Protein AF-0000000085000461 (afdb_homodimer)

Sequence (430 aa):
MNKYQKKLIILGDSGVYGWGDLEGGGWSERLRQNWLNIDGAPIIYSLGVRGDGLEKVAIRYKNEWATRGELRRKVPEGILLSIGLNDTAKIGRKDGRPQLSEDAFKFGLKQLVNEIKNEVNIMVLGLTPVNEDSMPFAECLWYSNLACSKYENKIEETCLELNVPFLSIHKKMINLLSFKELLSTDGIHLNTKGHKWIYDQINEWPALKNWADLKMNKYQKKLIILGDSGVYGWGDLEGGGWSERLRQNWLNIDGAPIIYSLGVRGDGLEKVAIRYKNEWATRGELRRKVPEGILLSIGLNDTAKIGRKDGRPQLSEDAFKFGLKQLVNEIKNEVNIMVLGLTPVNEDSMPFAECLWYSNLACSKYENKIEETCLELNVPFLSIHKKMINLLSFKELLSTDGIHLNTKGHKWIYDQINEWPALKNWADLK

Nearest PDB structures (foldseek):
  1vjg-assembly1_A  TM=8.496E-01  e=5.721E-14  Nostoc sp. PCC 7120 = FACHB-418
  8ik1-assembly1_A  TM=6.782E-01  e=2.447E-09  Geobacillus sp. PA-3
  7c82-assembly1_A  TM=7.041E-01  e=2.722E-07  Altericroceibacterium indicum
  7c84-assembly1_A  TM=7.094E-01  e=5.728E-07  Altericroceibacterium indicum
  7c85-assembly1_A  TM=7.050E-01  e=1.065E-06  Altericroceibacterium indicum

Secondary structure (DSSP, 8-state):
------EEEEEESHHHHTTT-TTTS-HHHHHHHHHHTSTTPPEEEEEE-TT--HHHHHHHHHHHHHTT--STT---SEEEEE--GGGS-EESSTTS-BSS-HHHHHHHHHHHHHHHHTTSEEEEE-PPP--GGGPSBTTTEE--HHHHHHHHHHHHHHHHHHT--EE--HHHHHTSTTGGGGB-TTSSSB-HHHHHHHHHHHHT-HHHHHHTT--/------EEEEEESHHHHTTT-TTTS-HHHHHHHHHHTSTTPPEEEEEE-TT--HHHHHHHHHHHHHTT--STT---SEEEEE--GGGS-EESSTTS-BSS-HHHHHHHHHHHHHHHHTTSEEEEE-PPP--GGGPSBTTTEE--HHHHHHHHHHHHHHHHHHT--EE--HHHHHTSTTGGGGB-TTSSSB-HHHHHHHHHHHHT-HHHHHHTT--

Solvent-accessible surface area (backbone atoms only — not comparable to full-atom values): 22287 Å² total; per-residue (Å²): 124,91,72,84,58,52,27,34,37,34,40,29,10,31,67,40,46,10,54,58,19,78,80,59,42,13,26,50,42,43,48,37,45,54,29,70,71,36,88,78,37,44,44,63,49,69,53,30,34,52,72,36,26,59,68,58,46,64,70,48,44,64,65,61,45,55,68,53,29,63,46,89,95,36,55,42,56,30,36,41,40,38,64,42,63,63,28,48,24,8,49,74,37,86,86,40,60,45,74,41,49,68,66,58,43,39,52,53,48,44,51,49,54,52,57,46,49,75,74,29,51,50,37,36,42,44,34,73,56,54,40,60,87,40,56,49,38,96,77,32,32,28,60,48,53,68,47,44,51,53,48,35,48,42,49,50,50,46,24,60,75,68,73,34,58,68,47,76,34,28,76,62,43,60,69,37,92,61,40,69,74,22,35,35,87,63,18,67,43,34,17,49,62,27,25,49,51,51,30,53,55,53,74,65,30,62,70,55,28,59,73,51,71,50,132,124,92,72,85,57,53,28,35,39,35,41,28,10,32,66,40,47,11,54,58,19,78,79,59,42,14,26,50,42,44,48,38,45,53,29,70,72,36,90,78,37,43,45,65,49,68,54,29,36,52,75,37,26,60,68,57,47,64,69,48,45,61,64,60,45,56,69,53,28,64,46,88,96,36,56,41,56,30,34,41,38,36,64,42,64,63,29,48,25,10,49,74,38,85,85,39,60,46,75,41,49,67,66,57,42,39,52,52,47,43,52,49,52,52,58,45,50,76,74,30,51,51,36,38,44,43,34,72,55,55,40,57,89,40,55,49,36,95,77,31,34,28,61,49,53,67,49,43,50,53,47,35,50,40,50,50,51,44,24,59,76,68,74,33,57,68,47,76,34,27,76,62,43,61,68,37,92,61,40,68,74,22,36,32,85,63,17,67,43,36,18,49,61,28,25,50,50,51,30,54,53,54,74,65,31,61,70,54,28,58,73,52,70,49,130

Organism: Prochlorococcus marinus (strain NATL2A) (NCBI:txid59920)

Foldseek 3Di:
DQDDAAEEEEEEAVQLQAPAEPDQRFLVSVLQVVQVVPPRFHHYDRDYHHLDALVVCLVCVPVVQQPPLPDPPGGGAEYEYEHHQSQLKAWADQPHDGNADLVRLLVSLLVSCVVDVVPHAYAYEAFAFWDQVLPDQVPTIHGHLVSSVSNSVSVVVSCVVNVHHYHYHHVVLVPPPVSQVQADSNTRHGHNNVRVVVSVSQVPPVVNCVVRVHD/DQDDAAEEEEEEAVQLQAPAEPDQRFLVSVLQVVQVVPPRFHHYDRDYHHLDALVVCLVCVPVVQQPPLPDPPGTGAEYEYEHHQSQLKAWADQPHDTNADLVRLLVSLLVSCVVCVVPHAYAYEAFAFWDQVLPDQVPTIHGHLVSSVSNRVSVVVSCVVVVHHYHYHHVVLVPPPVSQVQADSNTRHGHNNVRVVVSVSQVPPCVNCVVRVHD

pLDDT: mean 96.42, std 6.24, range [37.81, 98.94]

Structure (mmCIF, N/CA/C/O backbone):
data_AF-0000000085000461-model_v1
#
loop_
_entity.id
_entity.type
_entity.pdbx_description
1 polymer Arylesterase
#
loop_
_atom_site.group_PDB
_atom_site.id
_atom_site.type_symbol
_atom_site.label_atom_id
_atom_site.label_alt_id
_atom_site.label_comp_id
_atom_site.label_asym_id
_atom_site.label_entity_id
_atom_site.label_seq_id
_atom_site.pdbx_PDB_ins_code
_atom_site.Cartn_x
_atom_site.Cartn_y
_atom_site.Cartn_z
_atom_site.occupancy
_atom_site.B_iso_or_equiv
_atom_site.auth_seq_id
_atom_site.auth_comp_id
_atom_site.auth_asym_id
_atom_site.auth_atom_id
_atom_site.pdbx_PDB_model_num
ATOM 1 N N . MET A 1 1 ? 24.844 -8.023 -12.414 1 37.81 1 MET A N 1
ATOM 2 C CA . MET A 1 1 ? 24.719 -8.102 -10.961 1 37.81 1 MET A CA 1
ATOM 3 C C . MET A 1 1 ? 23.469 -7.391 -10.484 1 37.81 1 MET A C 1
ATOM 5 O O . MET A 1 1 ? 23.312 -6.184 -10.672 1 37.81 1 MET A O 1
ATOM 9 N N . ASN A 1 2 ? 22.328 -7.98 -10.562 1 51.91 2 ASN A N 1
ATOM 10 C CA . ASN A 1 2 ? 21.047 -7.324 -10.312 1 51.91 2 ASN A CA 1
ATOM 11 C C . ASN A 1 2 ? 21.078 -6.516 -9.016 1 51.91 2 ASN A C 1
ATOM 13 O O . ASN A 1 2 ? 21.172 -7.086 -7.93 1 51.91 2 ASN A O 1
ATOM 17 N N . LYS A 1 3 ? 21.703 -5.176 -9.062 1 65.06 3 LYS A N 1
ATOM 18 C CA . LYS A 1 3 ? 22 -4.223 -7.992 1 65.06 3 LYS A CA 1
ATOM 19 C C . LYS A 1 3 ? 20.797 -4.078 -7.047 1 65.06 3 LYS A C 1
ATOM 21 O O . LYS A 1 3 ? 19.656 -4.012 -7.492 1 65.06 3 LYS A O 1
ATOM 26 N N . TYR A 1 4 ? 21 -4.445 -5.789 1 85.12 4 TYR A N 1
ATOM 27 C CA . TYR A 1 4 ? 20.047 -4.25 -4.707 1 85.12 4 TYR A CA 1
ATOM 28 C C . TYR A 1 4 ? 19.438 -2.85 -4.754 1 85.12 4 TYR A C 1
AT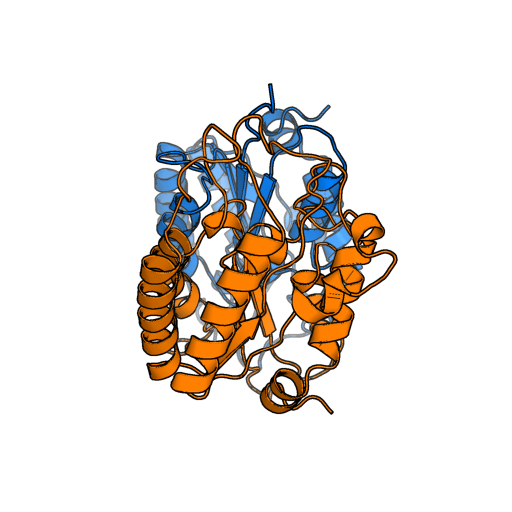OM 30 O O . TYR A 1 4 ? 20.172 -1.862 -4.883 1 85.12 4 TYR A O 1
ATOM 38 N N . GLN A 1 5 ? 18.219 -2.729 -4.918 1 92.25 5 GLN A N 1
ATOM 39 C CA . GLN A 1 5 ? 17.5 -1.456 -4.895 1 92.25 5 GLN A CA 1
ATOM 40 C C . GLN A 1 5 ? 17.047 -1.107 -3.48 1 92.25 5 GLN A C 1
ATOM 42 O O . GLN A 1 5 ? 16.438 -1.936 -2.795 1 92.25 5 GLN A O 1
ATOM 47 N N . LYS A 1 6 ? 17.344 0.142 -3.053 1 96.38 6 LYS A N 1
ATOM 48 C CA . LYS A 1 6 ? 16.844 0.629 -1.775 1 96.38 6 LYS A CA 1
ATOM 49 C C . LYS A 1 6 ? 15.312 0.629 -1.76 1 96.38 6 LYS A C 1
ATOM 51 O O . LYS A 1 6 ? 14.672 0.65 -2.814 1 96.38 6 LYS A O 1
ATOM 56 N N . LYS A 1 7 ? 14.82 0.517 -0.56 1 98.38 7 LYS A N 1
ATOM 57 C CA . LYS A 1 7 ? 13.383 0.634 -0.373 1 98.38 7 LYS A CA 1
ATOM 58 C C . LYS A 1 7 ? 13.031 1.883 0.431 1 98.38 7 LYS A C 1
ATOM 60 O O . LYS A 1 7 ? 13.719 2.225 1.392 1 98.38 7 LYS A O 1
ATOM 65 N N . LEU A 1 8 ? 12.031 2.613 -0.042 1 98.81 8 LEU A N 1
ATOM 66 C CA . LEU A 1 8 ? 11.438 3.736 0.677 1 98.81 8 LEU A CA 1
ATOM 67 C C . LEU A 1 8 ? 10.031 3.396 1.158 1 98.81 8 LEU A C 1
ATOM 69 O O . LEU A 1 8 ? 9.164 3.057 0.354 1 98.81 8 LEU A O 1
ATOM 73 N N . ILE A 1 9 ? 9.844 3.439 2.473 1 98.88 9 ILE A N 1
ATOM 74 C CA . ILE A 1 9 ? 8.516 3.273 3.047 1 98.88 9 ILE A CA 1
ATOM 75 C C . ILE A 1 9 ? 7.863 4.641 3.242 1 98.88 9 ILE A C 1
ATOM 77 O O . ILE A 1 9 ? 8.453 5.531 3.861 1 98.88 9 ILE A O 1
ATOM 81 N N . ILE A 1 10 ? 6.715 4.848 2.637 1 98.94 10 ILE A N 1
ATOM 82 C CA . ILE A 1 10 ? 5.953 6.074 2.861 1 98.94 10 ILE A CA 1
ATOM 83 C C . ILE A 1 10 ? 4.793 5.793 3.812 1 98.94 10 ILE A C 1
ATOM 85 O O . ILE A 1 10 ? 3.91 4.988 3.504 1 98.94 10 ILE A O 1
ATOM 89 N N . LEU A 1 11 ? 4.836 6.434 4.988 1 98.81 11 LEU A N 1
ATOM 90 C CA . LEU A 1 11 ? 3.852 6.223 6.043 1 98.81 11 LEU A CA 1
ATOM 91 C C . LEU A 1 11 ? 2.955 7.449 6.203 1 98.81 11 LEU A C 1
ATOM 93 O O . LEU A 1 11 ? 3.434 8.586 6.145 1 98.81 11 LEU A O 1
ATOM 97 N N . GLY A 1 12 ? 1.66 7.172 6.391 1 98.69 12 GLY A N 1
ATOM 98 C CA . GLY A 1 12 ? 0.793 8.312 6.648 1 98.69 12 GLY A CA 1
ATOM 99 C C . GLY A 1 12 ? -0.681 7.949 6.648 1 98.69 12 GLY A C 1
ATOM 100 O O . GLY A 1 12 ? -1.06 6.863 7.09 1 98.69 12 GLY A O 1
ATOM 101 N N . ASP A 1 13 ? -1.444 8.875 6.281 1 98.5 13 ASP A N 1
ATOM 102 C CA . ASP A 1 13 ? -2.898 8.82 6.398 1 98.5 13 ASP A CA 1
ATOM 103 C C . ASP A 1 13 ? -3.561 8.773 5.023 1 98.5 13 ASP A C 1
ATOM 105 O O . ASP A 1 13 ? -3.066 8.102 4.113 1 98.5 13 ASP A O 1
ATOM 109 N N . SER A 1 14 ? -4.75 9.367 4.852 1 98.69 14 SER A N 1
ATOM 110 C CA . SER A 1 14 ? -5.492 9.375 3.592 1 98.69 14 SER A CA 1
ATOM 111 C C . SER A 1 14 ? -4.727 10.117 2.504 1 98.69 14 SER A C 1
ATOM 113 O O . SER A 1 14 ? -4.906 9.844 1.315 1 98.69 14 SER A O 1
ATOM 115 N N . GLY A 1 15 ? -3.906 11.062 2.885 1 98.69 15 GLY A N 1
ATOM 116 C CA . GLY A 1 15 ? -3.061 11.727 1.909 1 98.69 15 GLY A CA 1
ATOM 117 C C . GLY A 1 15 ? -2.062 10.797 1.246 1 98.69 15 GLY A C 1
ATOM 118 O O . GLY A 1 15 ? -1.89 10.836 0.026 1 98.69 15 GLY A O 1
ATOM 119 N N . VAL A 1 16 ? -1.402 9.992 2.066 1 98.88 16 VAL A N 1
ATOM 120 C CA . VAL A 1 16 ? -0.458 9.008 1.55 1 98.88 16 VAL A CA 1
ATOM 121 C C . VAL A 1 16 ? -1.21 7.926 0.777 1 98.88 16 VAL A C 1
ATOM 123 O O . VAL A 1 16 ? -0.737 7.453 -0.259 1 98.88 16 VAL A O 1
ATOM 126 N N . TYR A 1 17 ? -2.414 7.578 1.253 1 98.69 17 TYR A N 1
ATOM 127 C CA . TYR A 1 17 ? -3.273 6.625 0.56 1 98.69 17 TYR A CA 1
ATOM 128 C C . TYR A 1 17 ? -3.613 7.117 -0.842 1 98.69 17 TYR A C 1
ATOM 130 O O . TYR A 1 17 ? -3.768 6.316 -1.767 1 98.69 17 TYR A O 1
ATOM 138 N N . GLY A 1 18 ? -3.744 8.328 -1.035 1 98.62 18 GLY A N 1
ATOM 139 C CA . GLY A 1 18 ? -4.082 8.914 -2.322 1 98.62 18 GLY A CA 1
ATOM 140 C C . GLY A 1 18 ? -5.562 9.211 -2.473 1 98.62 18 GLY A C 1
ATOM 141 O O . GLY A 1 18 ? -6.066 9.328 -3.592 1 98.62 18 GLY A O 1
ATOM 142 N N . TRP A 1 19 ? -6.262 9.312 -1.339 1 97.94 19 TRP A N 1
ATOM 143 C CA . TRP A 1 19 ? -7.695 9.594 -1.379 1 97.94 19 TRP A CA 1
ATOM 144 C C . TRP A 1 19 ? -7.969 10.922 -2.078 1 97.94 19 TRP A C 1
ATOM 146 O O . TRP A 1 19 ? -7.312 11.93 -1.795 1 97.94 19 TRP A O 1
ATOM 156 N N . GLY A 1 20 ? -8.883 10.93 -3.002 1 97.62 20 GLY A N 1
ATOM 157 C CA . GLY A 1 20 ? -9.25 12.141 -3.713 1 97.62 20 GLY A CA 1
ATOM 158 C C . GLY A 1 20 ? -8.625 12.242 -5.094 1 97.62 20 GLY A C 1
ATOM 159 O O . GLY A 1 20 ? -9.062 13.047 -5.918 1 97.62 20 GLY A O 1
ATOM 160 N N . ASP A 1 21 ? -7.559 11.523 -5.332 1 98.25 21 ASP A N 1
ATOM 161 C CA . ASP A 1 21 ? -6.957 11.516 -6.664 1 98.25 21 ASP A CA 1
ATOM 162 C C . ASP A 1 21 ? -7.582 10.43 -7.539 1 98.25 21 ASP A C 1
ATOM 164 O O . ASP A 1 21 ? -7.164 9.266 -7.492 1 98.25 21 ASP A O 1
ATOM 168 N N . LEU A 1 22 ? -8.367 10.797 -8.453 1 96.56 22 LEU A N 1
ATOM 169 C CA . LEU A 1 22 ? -9.156 9.859 -9.242 1 96.56 22 LEU A CA 1
ATOM 170 C C . LEU A 1 22 ? -8.406 9.453 -10.508 1 96.56 22 LEU A C 1
ATOM 172 O O . LEU A 1 22 ? -8.906 8.656 -11.305 1 96.56 22 LEU A O 1
ATOM 176 N N . GLU A 1 23 ? -7.184 9.938 -10.672 1 96.38 23 GLU A N 1
ATOM 177 C CA . GLU A 1 23 ? -6.453 9.695 -11.914 1 96.38 23 GLU A CA 1
ATOM 178 C C . GLU A 1 23 ? -5.117 9.008 -11.648 1 96.38 23 GLU A C 1
ATOM 180 O O . GLU A 1 23 ? -4.812 7.98 -12.258 1 96.38 23 GLU A O 1
ATOM 185 N N . GLY A 1 24 ? -4.391 9.508 -10.703 1 96.69 24 GLY A N 1
ATOM 186 C CA . GLY A 1 24 ? -3.021 9.047 -10.539 1 96.69 24 GLY A CA 1
ATOM 187 C C . GLY A 1 24 ? -2.816 8.219 -9.289 1 96.69 24 GLY A C 1
ATOM 188 O O . GLY A 1 24 ? -1.71 7.742 -9.031 1 96.69 24 GLY A O 1
ATOM 189 N N . GLY A 1 25 ? -3.82 8.102 -8.438 1 96.88 25 GLY A N 1
ATOM 190 C CA . GLY A 1 25 ? -3.762 7.238 -7.27 1 96.88 25 GLY A CA 1
ATOM 191 C C . GLY A 1 25 ? -3.123 7.902 -6.066 1 96.88 25 GLY A C 1
ATOM 192 O O . GLY A 1 25 ? -2.854 7.25 -5.055 1 96.88 25 GLY A O 1
ATOM 193 N N . GLY A 1 26 ? -2.801 9.219 -6.164 1 98.5 26 GLY A N 1
ATOM 194 C CA . GLY A 1 26 ? -2.164 9.938 -5.078 1 98.5 26 GLY A CA 1
ATOM 195 C C . GLY A 1 26 ? -0.723 10.312 -5.371 1 98.5 26 GLY A C 1
ATOM 196 O O . GLY A 1 26 ? -0.102 9.742 -6.273 1 98.5 26 GLY A O 1
ATOM 197 N N . TRP A 1 27 ? -0.202 11.227 -4.59 1 98.88 27 TRP A N 1
ATOM 198 C CA . TRP A 1 27 ? 1.154 11.711 -4.824 1 98.88 27 TRP A CA 1
ATOM 199 C C . TRP A 1 27 ? 2.176 10.602 -4.602 1 98.88 27 TRP A C 1
ATOM 201 O O . TRP A 1 27 ? 3.18 10.523 -5.312 1 98.88 27 TRP A O 1
ATOM 211 N N . SER A 1 28 ? 1.926 9.734 -3.596 1 98.62 28 SER A N 1
ATOM 212 C CA . SER A 1 28 ? 2.844 8.641 -3.314 1 98.62 28 SER A CA 1
ATOM 213 C C . SER A 1 28 ? 2.865 7.629 -4.457 1 98.62 28 SER A C 1
ATOM 215 O O . SER A 1 28 ? 3.928 7.121 -4.824 1 98.62 28 SER A O 1
ATOM 217 N N . GLU A 1 29 ? 1.688 7.328 -5.004 1 98.31 29 GLU A N 1
ATOM 218 C CA . GLU A 1 29 ? 1.601 6.406 -6.133 1 98.31 29 GLU A CA 1
ATOM 219 C C . GLU A 1 29 ? 2.225 7.008 -7.387 1 98.31 29 GLU A C 1
ATOM 221 O O . GLU A 1 29 ? 2.891 6.305 -8.156 1 98.31 29 GLU A O 1
ATOM 226 N N . ARG A 1 30 ? 1.97 8.273 -7.605 1 98.44 30 ARG A N 1
ATOM 227 C CA . ARG A 1 30 ? 2.607 8.961 -8.727 1 98.44 30 ARG A CA 1
ATOM 228 C C . ARG A 1 30 ? 4.125 8.867 -8.633 1 98.44 30 ARG A C 1
ATOM 230 O O . ARG A 1 30 ? 4.801 8.609 -9.633 1 98.44 30 ARG A O 1
ATOM 237 N N . LEU A 1 31 ? 4.645 9.047 -7.449 1 98.69 31 LEU A N 1
ATOM 238 C CA . LEU A 1 31 ? 6.082 8.922 -7.227 1 98.69 31 LEU A CA 1
ATOM 239 C C . LEU A 1 31 ? 6.559 7.5 -7.492 1 98.69 31 LEU A C 1
ATOM 241 O O . LEU A 1 31 ? 7.574 7.297 -8.164 1 98.69 31 LEU A O 1
ATOM 245 N N . ARG A 1 32 ? 5.828 6.539 -6.957 1 98.56 32 ARG A N 1
ATOM 246 C CA . ARG A 1 32 ? 6.164 5.133 -7.148 1 98.56 32 ARG A CA 1
ATOM 247 C C . ARG A 1 32 ? 6.23 4.781 -8.633 1 98.56 32 ARG A C 1
ATOM 249 O O . ARG A 1 32 ? 7.195 4.168 -9.086 1 98.56 32 ARG A O 1
ATOM 256 N N . GLN A 1 33 ? 5.219 5.203 -9.367 1 97.38 33 GLN A N 1
ATOM 257 C CA . GLN A 1 33 ? 5.152 4.902 -10.789 1 97.38 33 GLN A CA 1
ATOM 258 C C . GLN A 1 33 ? 6.309 5.555 -11.547 1 97.38 33 GLN A C 1
ATOM 260 O O . GLN A 1 33 ? 6.902 4.945 -12.438 1 97.38 33 GLN A O 1
ATOM 265 N N . ASN A 1 34 ? 6.559 6.797 -11.195 1 97.62 34 ASN A N 1
ATOM 266 C CA . ASN A 1 34 ? 7.691 7.48 -11.812 1 97.62 34 ASN A CA 1
ATOM 267 C C . ASN A 1 34 ? 9 6.727 -11.562 1 97.62 34 ASN A C 1
ATOM 269 O O . ASN A 1 34 ? 9.781 6.516 -12.492 1 97.62 34 ASN A O 1
ATOM 273 N N . TRP A 1 35 ? 9.242 6.324 -10.32 1 97.62 35 TRP A N 1
ATOM 274 C CA . TRP A 1 35 ? 10.492 5.652 -9.961 1 97.62 35 TRP A CA 1
ATOM 275 C C . TRP A 1 35 ? 10.578 4.277 -10.617 1 97.62 35 TRP A C 1
ATOM 277 O O . TRP A 1 35 ? 11.664 3.791 -10.914 1 97.62 35 TRP A O 1
ATOM 287 N N . LEU A 1 36 ? 9.414 3.676 -10.875 1 95.75 36 LEU A N 1
ATOM 288 C CA . LEU A 1 36 ? 9.398 2.393 -11.57 1 95.75 36 LEU A CA 1
ATOM 289 C C . LEU A 1 36 ? 9.961 2.529 -12.984 1 95.75 36 LEU A C 1
ATOM 291 O O . LEU A 1 36 ? 10.461 1.56 -13.547 1 95.75 36 LEU A O 1
ATOM 295 N N . ASN A 1 37 ? 9.852 3.701 -13.531 1 95.5 37 ASN A N 1
ATOM 296 C CA . ASN A 1 37 ? 10.289 3.953 -14.898 1 95.5 37 ASN A CA 1
ATOM 297 C C . ASN A 1 37 ? 11.742 4.418 -14.953 1 95.5 37 ASN A C 1
ATOM 299 O O . ASN A 1 37 ? 12.258 4.727 -16.031 1 95.5 37 ASN A O 1
ATOM 303 N N . ILE A 1 38 ? 12.383 4.523 -13.828 1 94.81 38 ILE A N 1
ATOM 304 C CA . ILE A 1 38 ? 13.773 4.945 -13.742 1 94.81 38 ILE A CA 1
ATOM 305 C C . ILE A 1 38 ? 14.641 3.777 -13.281 1 94.81 38 ILE A C 1
ATOM 307 O O . ILE A 1 38 ? 14.477 3.275 -12.164 1 94.81 38 ILE A O 1
ATOM 311 N N . ASP A 1 39 ? 15.539 3.328 -14.125 1 91.38 39 ASP A N 1
ATOM 312 C CA . ASP A 1 39 ? 16.406 2.197 -13.805 1 91.38 39 ASP A CA 1
ATOM 313 C C . ASP A 1 39 ? 17.203 2.459 -12.531 1 91.38 39 ASP A C 1
ATOM 315 O O . ASP A 1 39 ? 17.859 3.498 -12.398 1 91.38 39 ASP A O 1
ATOM 319 N N . GLY A 1 40 ? 17.047 1.578 -11.602 1 92.19 40 GLY A N 1
ATOM 320 C CA . GLY A 1 40 ? 17.875 1.651 -10.398 1 92.19 40 GLY A CA 1
ATOM 321 C C . GLY A 1 40 ? 17.25 2.502 -9.305 1 92.19 40 GLY A C 1
ATOM 322 O O . GLY A 1 40 ? 17.766 2.561 -8.188 1 92.19 40 GLY A O 1
ATOM 323 N N . ALA A 1 41 ? 16.188 3.215 -9.594 1 96.56 41 ALA A N 1
ATOM 324 C CA . ALA A 1 41 ? 15.523 4.012 -8.562 1 96.56 41 ALA A CA 1
ATOM 325 C C . ALA A 1 41 ? 15.016 3.125 -7.426 1 96.56 41 ALA A C 1
ATOM 327 O O . ALA A 1 41 ? 14.719 1.947 -7.633 1 96.56 41 ALA A O 1
ATOM 328 N N . PRO A 1 42 ? 14.945 3.66 -6.207 1 97.88 42 PRO A N 1
ATOM 329 C CA . PRO A 1 42 ? 14.438 2.877 -5.078 1 97.88 42 PRO A CA 1
ATOM 330 C C . PRO A 1 42 ? 13.008 2.396 -5.289 1 97.88 42 PRO A C 1
ATOM 332 O O . PRO A 1 42 ? 12.266 2.982 -6.086 1 97.88 42 PRO A O 1
ATOM 335 N N . ILE A 1 43 ? 12.711 1.351 -4.551 1 98.06 43 ILE A N 1
ATOM 336 C CA . ILE A 1 43 ? 11.367 0.791 -4.535 1 98.06 43 ILE A CA 1
ATOM 337 C C . ILE A 1 43 ? 10.531 1.475 -3.453 1 98.06 43 ILE A C 1
ATOM 339 O O . ILE A 1 43 ? 11.016 1.69 -2.338 1 98.06 43 ILE A O 1
ATOM 343 N N . ILE A 1 44 ? 9.266 1.822 -3.814 1 98.75 44 ILE A N 1
ATOM 344 C CA . ILE A 1 44 ? 8.438 2.52 -2.84 1 98.75 44 ILE A CA 1
ATOM 345 C C . ILE A 1 44 ? 7.312 1.601 -2.369 1 98.75 44 ILE A C 1
ATOM 347 O O . ILE A 1 44 ? 6.637 0.969 -3.184 1 98.75 44 ILE A O 1
ATOM 351 N N . TYR A 1 45 ? 7.16 1.434 -1.11 1 98.81 45 TYR A N 1
ATOM 352 C CA . TYR A 1 45 ? 5.953 0.893 -0.492 1 98.81 45 TYR A CA 1
ATOM 353 C C . TYR A 1 45 ? 5.152 1.991 0.197 1 98.81 45 TYR A C 1
ATOM 355 O O . TYR A 1 45 ? 5.605 2.566 1.189 1 98.81 45 TYR A O 1
ATOM 363 N N . SER A 1 46 ? 4.008 2.344 -0.354 1 98.62 46 SER A N 1
ATOM 364 C CA . SER A 1 46 ? 3.121 3.367 0.189 1 98.62 46 SER A CA 1
ATOM 365 C C . SER A 1 46 ? 2.109 2.768 1.159 1 98.62 46 SER A C 1
ATOM 367 O O . SER A 1 46 ? 1.299 1.922 0.775 1 98.62 46 SER A O 1
ATOM 369 N N . LEU A 1 47 ? 2.16 3.227 2.408 1 98.69 47 LEU A N 1
ATOM 370 C CA . LEU A 1 47 ? 1.396 2.586 3.475 1 98.69 47 LEU A CA 1
ATOM 371 C C . LEU A 1 47 ? 0.51 3.598 4.191 1 98.69 47 LEU A C 1
ATOM 373 O O . LEU A 1 47 ? 0.53 3.686 5.422 1 98.69 47 LEU A O 1
ATOM 377 N N . GLY A 1 48 ? -0.268 4.277 3.369 1 98.75 48 GLY A N 1
ATOM 378 C CA . GLY A 1 48 ? -1.267 5.172 3.928 1 98.75 48 GLY A CA 1
ATOM 379 C C . GLY A 1 48 ? -2.506 4.453 4.422 1 98.75 48 GLY A C 1
ATOM 380 O O . GLY A 1 48 ? -2.963 3.492 3.797 1 98.75 48 GLY A O 1
ATOM 381 N N . VAL A 1 49 ? -3.018 4.863 5.609 1 98.62 49 VAL A N 1
ATOM 382 C CA . VAL A 1 49 ? -4.297 4.379 6.117 1 98.62 49 VAL A CA 1
ATOM 383 C C . VAL A 1 49 ? -5.223 5.559 6.395 1 98.62 49 VAL A C 1
ATOM 385 O O . VAL A 1 49 ? -4.883 6.449 7.18 1 98.62 49 VAL A O 1
ATOM 388 N N . ARG A 1 50 ? -6.387 5.543 5.742 1 97.88 50 ARG A N 1
ATOM 389 C CA . ARG A 1 50 ? -7.312 6.664 5.887 1 97.88 50 ARG A CA 1
ATOM 390 C C . ARG A 1 50 ? -7.668 6.898 7.348 1 97.88 50 ARG A C 1
ATOM 392 O O . ARG A 1 50 ? -7.93 5.949 8.094 1 97.88 50 ARG A O 1
ATOM 399 N N . GLY A 1 51 ? -7.555 8.156 7.77 1 96.94 51 GLY A N 1
ATOM 400 C CA . GLY A 1 51 ? -8.008 8.547 9.094 1 96.94 51 GLY A CA 1
ATOM 401 C C . GLY A 1 51 ? -6.922 8.445 10.148 1 96.94 51 GLY A C 1
ATOM 402 O O . GLY A 1 51 ? -7.086 8.938 11.266 1 96.94 51 GLY A O 1
ATOM 403 N N . ASP A 1 52 ? -5.789 7.824 9.805 1 97.88 52 ASP A N 1
ATOM 404 C CA . ASP A 1 52 ? -4.75 7.621 10.812 1 97.88 52 ASP A CA 1
ATOM 405 C C . ASP A 1 52 ? -4.137 8.953 11.242 1 97.88 52 ASP A C 1
ATOM 407 O O . ASP A 1 52 ? -3.951 9.852 10.422 1 97.88 52 ASP A O 1
ATOM 411 N N . GLY A 1 53 ? -3.852 9.078 12.5 1 97.44 53 GLY A N 1
ATOM 412 C CA . GLY A 1 53 ? -2.998 10.117 13.062 1 97.44 53 GLY A CA 1
ATOM 413 C C . GLY A 1 53 ? -1.703 9.578 13.641 1 97.44 53 GLY A C 1
ATOM 414 O O . GLY A 1 53 ? -1.277 8.469 13.297 1 97.44 53 GLY A O 1
ATOM 415 N N . LEU A 1 54 ? -1.102 10.391 14.438 1 98.5 54 LEU A N 1
ATOM 416 C CA . LEU A 1 54 ? 0.205 10.102 15.023 1 98.5 54 LEU A CA 1
ATOM 417 C C . LEU A 1 54 ? 0.181 8.789 15.789 1 98.5 54 LEU A C 1
ATOM 419 O O . LEU A 1 54 ? 1.05 7.934 15.602 1 98.5 54 LEU A O 1
ATOM 423 N N . GLU A 1 55 ? -0.788 8.57 16.609 1 97.31 55 GLU A N 1
ATOM 424 C CA . GLU A 1 55 ? -0.854 7.406 17.484 1 97.31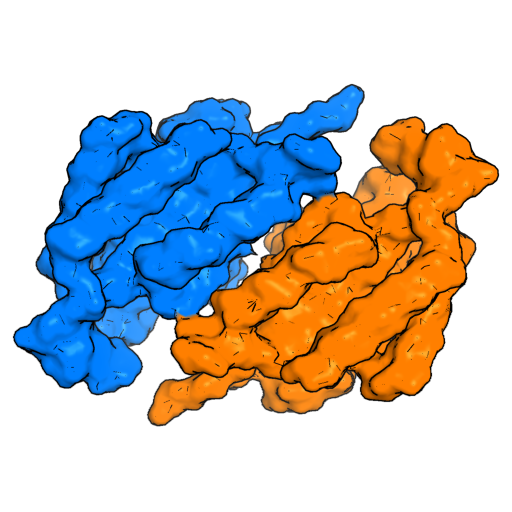 55 GLU A CA 1
ATOM 425 C C . GLU A 1 55 ? -0.927 6.109 16.672 1 97.31 55 GLU A C 1
ATOM 427 O O . GLU A 1 55 ? -0.187 5.164 16.953 1 97.31 55 GLU A O 1
ATOM 432 N N . LYS A 1 56 ? -1.806 6.07 15.758 1 97.5 56 LYS A N 1
ATOM 433 C CA . LYS A 1 56 ? -1.996 4.855 14.961 1 97.5 56 LYS A CA 1
ATOM 434 C C . LYS A 1 56 ? -0.753 4.535 14.141 1 97.5 56 LYS A C 1
ATOM 436 O O . LYS A 1 56 ? -0.363 3.373 14.023 1 97.5 56 LYS A O 1
ATOM 441 N N . VAL A 1 57 ? -0.125 5.57 13.562 1 98.44 57 VAL A N 1
ATOM 442 C CA . VAL A 1 57 ? 1.09 5.348 12.789 1 98.44 57 VAL A CA 1
ATOM 443 C C . VAL A 1 57 ? 2.205 4.848 13.703 1 98.44 57 VAL A C 1
ATOM 445 O O . VAL A 1 57 ? 2.961 3.945 13.336 1 98.44 57 VAL A O 1
ATOM 448 N N . ALA A 1 58 ? 2.281 5.402 14.891 1 98.38 58 ALA A N 1
ATOM 449 C CA . ALA A 1 58 ? 3.303 4.988 15.844 1 98.38 58 ALA A CA 1
ATOM 450 C C . ALA A 1 58 ? 3.148 3.512 16.203 1 98.38 58 ALA A C 1
ATOM 452 O O . 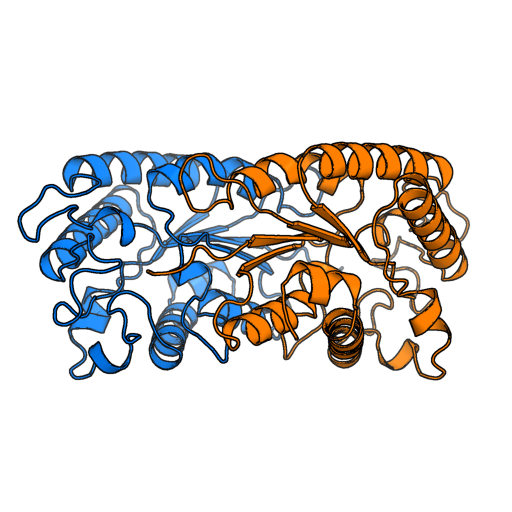ALA A 1 58 ? 4.141 2.812 16.422 1 98.38 58 ALA A O 1
ATOM 453 N N . ILE A 1 59 ? 1.963 3.033 16.203 1 97.12 59 ILE A N 1
ATOM 454 C CA . ILE A 1 59 ? 1.668 1.66 16.594 1 97.12 59 ILE A CA 1
ATOM 455 C C . ILE A 1 59 ? 2.057 0.706 15.469 1 97.12 59 ILE A C 1
ATOM 457 O O . ILE A 1 59 ? 2.639 -0.353 15.719 1 97.12 59 ILE A O 1
ATOM 461 N N . ARG A 1 60 ? 1.831 1.118 14.242 1 97.56 60 ARG A N 1
ATOM 462 C CA . ARG A 1 60 ? 1.91 0.125 13.172 1 97.56 60 ARG A CA 1
ATOM 463 C C . ARG A 1 60 ? 3.236 0.228 12.422 1 97.56 60 ARG A C 1
ATOM 465 O O . ARG A 1 60 ? 3.633 -0.703 11.719 1 97.56 60 ARG A O 1
ATOM 472 N N . TYR A 1 61 ? 4.012 1.295 12.531 1 98 61 TYR A N 1
ATOM 473 C CA . TYR A 1 61 ? 5.078 1.578 11.578 1 98 61 TYR A CA 1
ATOM 474 C C . TYR A 1 61 ? 6.168 0.515 11.648 1 98 61 TYR A C 1
ATOM 476 O O . TYR A 1 61 ? 6.676 0.068 10.617 1 98 61 TYR A O 1
ATOM 484 N N . LYS A 1 62 ? 6.559 0.062 12.867 1 97.31 62 LYS A N 1
ATOM 485 C CA . LYS A 1 62 ? 7.746 -0.774 13.016 1 97.31 62 LYS A CA 1
ATOM 486 C C . LYS A 1 62 ? 7.555 -2.125 12.336 1 97.31 62 LYS A C 1
ATOM 488 O O . LYS A 1 62 ? 8.414 -2.564 11.562 1 97.31 62 LYS A O 1
ATOM 493 N N . ASN A 1 63 ? 6.449 -2.721 12.562 1 96.44 63 ASN A N 1
ATOM 494 C CA . ASN A 1 63 ? 6.172 -4.016 11.945 1 96.44 63 ASN A CA 1
ATOM 495 C C . ASN A 1 63 ? 6.055 -3.896 10.43 1 96.44 63 ASN A C 1
ATOM 497 O O . ASN A 1 63 ? 6.57 -4.742 9.695 1 96.44 63 ASN A O 1
ATOM 501 N N . GLU A 1 64 ? 5.387 -2.877 9.992 1 97.56 64 GLU A N 1
ATOM 502 C CA . GLU A 1 64 ? 5.199 -2.697 8.555 1 97.56 64 GLU A CA 1
ATOM 503 C C . GLU A 1 64 ? 6.523 -2.402 7.855 1 97.56 64 GLU A C 1
ATOM 505 O O . GLU A 1 64 ? 6.797 -2.938 6.781 1 97.56 64 GLU A O 1
ATOM 510 N N . TRP A 1 65 ? 7.289 -1.615 8.547 1 97.88 65 TRP A N 1
ATOM 511 C CA . TRP A 1 65 ? 8.609 -1.285 8.023 1 97.88 65 TRP A CA 1
ATOM 512 C C . TRP A 1 65 ? 9.508 -2.52 7.977 1 97.88 65 TRP A C 1
ATOM 514 O O . TRP A 1 65 ? 10.102 -2.822 6.945 1 97.88 65 TRP A O 1
ATOM 524 N N . ALA A 1 66 ? 9.539 -3.314 8.984 1 96.62 66 ALA A N 1
ATOM 525 C CA . ALA A 1 66 ? 10.484 -4.414 9.148 1 96.62 66 ALA A CA 1
ATOM 526 C C . ALA A 1 66 ? 10.203 -5.539 8.164 1 96.62 66 ALA A C 1
ATOM 528 O O . ALA A 1 66 ? 11.086 -6.34 7.848 1 96.62 66 ALA A O 1
ATOM 529 N N . THR A 1 67 ? 9 -5.578 7.586 1 96.56 67 THR A N 1
ATOM 530 C CA . THR A 1 67 ? 8.617 -6.699 6.73 1 96.56 67 THR A CA 1
ATOM 531 C C . THR A 1 67 ? 8.766 -6.328 5.258 1 96.56 67 THR A C 1
ATOM 533 O O . THR A 1 67 ? 8.336 -7.078 4.379 1 96.56 67 THR A O 1
ATOM 536 N N . ARG A 1 68 ? 9.367 -5.203 4.941 1 97.94 68 ARG A N 1
ATOM 537 C CA . ARG A 1 68 ? 9.414 -4.75 3.553 1 97.94 68 ARG A CA 1
ATOM 538 C C . ARG A 1 68 ? 10.859 -4.641 3.066 1 97.94 68 ARG A C 1
ATOM 540 O O . ARG A 1 68 ? 11.141 -3.896 2.127 1 97.94 68 ARG A O 1
ATOM 547 N N . GLY A 1 69 ? 11.711 -5.43 3.76 1 96.69 69 GLY A N 1
ATOM 548 C CA . GLY A 1 69 ? 13.102 -5.492 3.324 1 96.69 69 GLY A CA 1
ATOM 549 C C . GLY A 1 69 ? 13.305 -6.387 2.117 1 96.69 69 GLY A C 1
ATOM 550 O O . GLY A 1 69 ? 14.336 -6.316 1.453 1 96.69 69 GLY A O 1
ATOM 551 N N . GLU A 1 70 ? 12.391 -7.207 1.818 1 95.06 70 GLU A N 1
ATOM 552 C CA . GLU A 1 70 ? 12.336 -8.117 0.678 1 95.06 70 GLU A CA 1
ATOM 553 C C . GLU A 1 70 ? 13.289 -9.289 0.862 1 95.06 70 GLU A C 1
ATOM 555 O O . GLU A 1 70 ? 12.922 -10.445 0.627 1 95.06 70 GLU A O 1
ATOM 560 N N . LEU A 1 71 ? 14.492 -9.031 1.274 1 90.5 71 LEU A N 1
ATOM 561 C CA . LEU A 1 71 ? 15.5 -10.07 1.478 1 90.5 71 LEU A CA 1
ATOM 562 C C . LEU A 1 71 ? 15.641 -10.406 2.957 1 90.5 71 LEU A C 1
ATOM 564 O O . LEU A 1 71 ? 15.383 -9.562 3.82 1 90.5 71 LEU A O 1
ATOM 568 N N . ARG A 1 72 ? 16.125 -11.555 3.129 1 85.25 72 ARG A N 1
ATOM 569 C CA . ARG A 1 72 ? 16.297 -12.023 4.496 1 85.25 72 ARG A CA 1
ATOM 570 C C . ARG A 1 72 ? 17.172 -11.062 5.305 1 85.25 72 ARG A C 1
ATOM 572 O O . ARG A 1 72 ? 18.219 -10.617 4.836 1 85.25 72 ARG A O 1
ATOM 579 N N . ARG A 1 73 ? 16.719 -10.664 6.457 1 87.38 73 ARG A N 1
ATOM 580 C CA . ARG A 1 73 ? 17.375 -9.867 7.484 1 87.38 73 ARG A CA 1
ATOM 581 C C . ARG A 1 73 ? 17.562 -8.43 7.016 1 87.38 73 ARG A C 1
ATOM 583 O O . ARG A 1 73 ? 18.266 -7.652 7.664 1 87.38 73 ARG A O 1
ATOM 590 N N . LYS A 1 74 ? 17.109 -8.109 5.82 1 92.62 74 LYS A N 1
ATOM 591 C CA . LYS A 1 74 ? 17.188 -6.723 5.375 1 92.62 74 LYS A CA 1
ATOM 592 C C . LYS A 1 74 ? 15.945 -5.934 5.777 1 92.62 74 LYS A C 1
ATOM 594 O O . LYS A 1 74 ? 14.859 -6.496 5.879 1 92.62 74 LYS A O 1
ATOM 599 N N . VAL A 1 75 ? 16.234 -4.68 6.004 1 96.56 75 VAL A N 1
ATOM 600 C CA . VAL A 1 75 ? 15.148 -3.742 6.262 1 96.56 75 VAL A CA 1
ATOM 601 C C . VAL A 1 75 ? 15.242 -2.564 5.293 1 96.56 75 VAL A C 1
ATOM 603 O O . VAL A 1 75 ? 16.297 -2.303 4.727 1 96.56 75 VAL A O 1
ATOM 606 N N . PRO A 1 76 ? 14.078 -1.854 5.012 1 98.31 76 PRO A N 1
ATOM 607 C CA . PRO A 1 76 ? 14.117 -0.689 4.125 1 98.31 76 PRO A CA 1
ATOM 608 C C . PRO A 1 76 ? 15.086 0.387 4.602 1 98.31 76 PRO A C 1
ATOM 610 O O . PRO A 1 76 ? 15.297 0.547 5.809 1 98.31 76 PRO A O 1
ATOM 613 N N . GLU A 1 77 ? 15.578 1.175 3.709 1 98.25 77 GLU A N 1
ATOM 614 C CA . GLU A 1 77 ? 16.656 2.111 4 1 98.25 77 GLU A CA 1
ATOM 615 C C . GLU A 1 77 ? 16.125 3.523 4.223 1 98.25 77 GLU A C 1
ATOM 617 O O . GLU A 1 77 ? 16.875 4.426 4.605 1 98.25 77 GLU A O 1
ATOM 622 N N . GLY A 1 78 ? 14.836 3.75 3.945 1 98.69 78 GLY A N 1
ATOM 623 C CA . GLY A 1 78 ? 14.281 5.082 4.133 1 98.69 78 GLY A CA 1
ATOM 624 C C . GLY A 1 78 ? 12.812 5.074 4.516 1 98.69 78 GLY A C 1
ATOM 625 O O . GLY A 1 78 ? 12.07 4.172 4.125 1 98.69 78 GLY A O 1
ATOM 626 N N . ILE A 1 79 ? 12.43 6.059 5.273 1 98.88 79 ILE A N 1
ATOM 627 C CA . ILE A 1 79 ? 11.031 6.309 5.605 1 98.88 79 ILE A CA 1
ATOM 628 C C . ILE A 1 79 ? 10.68 7.766 5.301 1 98.88 79 ILE A C 1
ATOM 630 O O . ILE A 1 79 ? 11.422 8.68 5.668 1 98.88 79 ILE A O 1
ATOM 634 N N . LEU A 1 80 ? 9.695 7.977 4.523 1 98.94 80 LEU A N 1
ATOM 635 C CA . LEU A 1 80 ? 9.039 9.273 4.383 1 98.94 80 LEU A CA 1
ATOM 636 C C . LEU A 1 80 ? 7.742 9.32 5.176 1 98.94 80 LEU A C 1
ATOM 638 O O . LEU A 1 80 ? 6.805 8.57 4.883 1 98.94 80 LEU A O 1
ATOM 642 N N . LEU A 1 81 ? 7.727 10.148 6.191 1 98.94 81 LEU A N 1
ATOM 643 C CA . LEU A 1 81 ? 6.602 10.25 7.113 1 98.94 81 LEU A CA 1
ATOM 644 C C . LEU A 1 81 ? 5.727 11.453 6.773 1 98.94 81 LEU A C 1
ATOM 646 O O . LEU A 1 81 ? 6.23 12.578 6.645 1 98.94 81 LEU A O 1
ATOM 650 N N . SER A 1 82 ? 4.457 11.25 6.488 1 98.81 82 SER A N 1
ATOM 651 C CA . SER A 1 82 ? 3.477 12.297 6.23 1 98.81 82 SER A CA 1
ATOM 652 C C . SER A 1 82 ? 2.223 12.102 7.078 1 98.81 82 SER A C 1
ATOM 654 O O . SER A 1 82 ? 1.262 11.469 6.637 1 98.81 82 SER A O 1
ATOM 656 N N . ILE A 1 83 ? 2.254 12.711 8.289 1 98.19 83 ILE A N 1
ATOM 657 C CA . ILE A 1 83 ? 1.152 12.508 9.227 1 98.19 83 ILE A CA 1
ATOM 658 C C . ILE A 1 83 ? 0.926 13.789 10.039 1 98.19 83 ILE A C 1
ATOM 660 O O . ILE A 1 83 ? 1.797 14.656 10.094 1 98.19 83 ILE A O 1
ATOM 664 N N . GLY A 1 84 ? -0.308 13.938 10.617 1 98.31 84 GLY A N 1
ATOM 665 C CA . GLY A 1 84 ? -0.52 15.016 11.562 1 98.31 84 GLY A CA 1
ATOM 666 C C . GLY A 1 84 ? -1.807 15.781 11.32 1 98.31 84 GLY A C 1
ATOM 667 O O . GLY A 1 84 ? -2.385 16.344 12.25 1 98.31 84 GLY A O 1
ATOM 668 N N . LEU A 1 85 ? -2.266 15.836 10.055 1 98.25 85 LEU A N 1
ATOM 669 C CA . LEU A 1 85 ? -3.463 16.609 9.742 1 98.25 85 LEU A CA 1
ATOM 670 C C . LEU A 1 85 ? -4.645 16.141 10.586 1 98.25 85 LEU A C 1
ATOM 672 O O . LEU A 1 85 ? -5.348 16.969 11.18 1 98.25 85 LEU A O 1
ATOM 676 N N . ASN A 1 86 ? -4.867 14.82 10.703 1 97.31 86 ASN A N 1
ATOM 677 C CA . ASN A 1 86 ? -5.992 14.258 11.445 1 97.31 86 ASN A CA 1
ATOM 678 C C . ASN A 1 86 ? -5.887 14.562 12.938 1 97.31 86 ASN A C 1
ATOM 680 O O . ASN A 1 86 ? -6.887 14.508 13.656 1 97.31 86 ASN A O 1
ATOM 684 N N . ASP A 1 87 ? -4.73 14.891 13.414 1 98.06 87 ASP A N 1
ATOM 685 C CA . ASP A 1 87 ? -4.488 15.18 14.828 1 98.06 87 ASP A CA 1
ATOM 686 C C . ASP A 1 87 ? -4.891 16.609 15.172 1 98.06 87 ASP A C 1
ATOM 688 O O . ASP A 1 87 ? -5.047 16.953 16.344 1 98.06 87 ASP A O 1
ATOM 692 N N . THR A 1 88 ? -5.074 17.484 14.172 1 97.69 88 THR A N 1
ATOM 693 C CA . THR A 1 88 ? -5.316 18.906 14.398 1 97.69 88 THR A CA 1
ATOM 694 C C . THR A 1 88 ? -6.797 19.156 14.656 1 97.69 88 THR A C 1
ATOM 696 O O . THR A 1 88 ? -7.168 20.219 15.156 1 97.69 88 THR A O 1
ATOM 699 N N . ALA A 1 89 ? -7.648 18.219 14.258 1 97.31 89 ALA A N 1
ATOM 700 C CA . ALA A 1 89 ? -9.094 18.453 14.211 1 97.31 89 ALA A CA 1
ATOM 701 C C . ALA A 1 89 ? -9.656 18.641 15.617 1 97.31 89 ALA A C 1
ATOM 703 O O . ALA A 1 89 ? -9.273 17.938 16.547 1 97.31 89 ALA A O 1
ATOM 704 N N . LYS A 1 90 ? -10.547 19.625 15.711 1 96.88 90 LYS A N 1
ATOM 705 C CA . LYS A 1 90 ? -11.383 19.75 16.906 1 96.88 90 LYS A CA 1
ATOM 706 C C . LYS A 1 90 ? -12.656 18.922 16.781 1 96.88 90 LYS A C 1
ATOM 708 O O . LYS A 1 90 ? -13.25 18.859 15.695 1 96.88 90 LYS A O 1
ATOM 713 N N . ILE A 1 91 ? -13.086 18.391 17.859 1 93.38 91 ILE A N 1
ATOM 714 C CA . ILE A 1 91 ? -14.195 17.453 17.797 1 93.38 91 ILE A CA 1
ATOM 715 C C . ILE A 1 91 ? -15.461 18.109 18.359 1 93.38 91 ILE A C 1
ATOM 717 O O . ILE A 1 91 ? -15.422 18.766 19.406 1 93.38 91 ILE A O 1
ATOM 721 N N . GLY A 1 92 ? -16.562 17.875 17.734 1 92.44 92 GLY A N 1
ATOM 722 C CA . GLY A 1 92 ? -17.891 18.25 18.219 1 92.44 92 GLY A CA 1
ATOM 723 C C . GLY A 1 92 ? -18.266 19.672 17.875 1 92.44 92 GLY A C 1
ATOM 724 O O . GLY A 1 92 ? -19.375 19.922 17.391 1 92.44 92 GLY A O 1
ATOM 725 N N . ARG A 1 93 ? -17.391 20.609 18.141 1 92.94 93 ARG A N 1
ATOM 726 C CA . ARG A 1 93 ? -17.688 22.016 17.891 1 92.94 93 ARG A CA 1
ATOM 727 C C . ARG A 1 93 ? -16.438 22.766 17.406 1 92.94 93 ARG A C 1
ATOM 729 O O . ARG A 1 93 ? -15.32 22.312 17.625 1 92.94 93 ARG A O 1
ATOM 736 N N . LYS A 1 94 ? -16.625 23.859 16.781 1 92.19 94 LYS A N 1
ATOM 737 C CA . LYS A 1 94 ? -15.57 24.672 16.172 1 92.19 94 LYS A CA 1
ATOM 738 C C . LYS A 1 94 ? -14.547 25.109 17.219 1 92.19 94 LYS A C 1
ATOM 740 O O . LYS A 1 94 ? -13.352 25.188 16.922 1 92.19 94 LYS A O 1
ATOM 745 N N . ASP A 1 95 ? -15.055 25.344 18.406 1 90.81 95 ASP A N 1
ATOM 746 C CA . ASP A 1 95 ? -14.172 25.797 19.469 1 90.81 95 ASP A CA 1
ATOM 747 C C . ASP A 1 95 ? -13.898 24.672 20.469 1 90.81 95 ASP A C 1
ATOM 749 O O . ASP A 1 95 ? -13.586 24.922 21.641 1 90.81 95 ASP A O 1
ATOM 753 N N . GLY A 1 96 ? -14.039 23.453 20 1 90.88 96 GLY A N 1
ATOM 754 C CA . GLY A 1 96 ? -13.797 22.297 20.844 1 90.88 96 GLY A CA 1
ATOM 755 C C . GLY A 1 96 ? -12.328 22 21.062 1 90.88 96 GLY A C 1
ATOM 756 O O . GLY A 1 96 ? -11.469 22.812 20.688 1 90.88 96 GLY A O 1
ATOM 757 N N . ARG A 1 97 ? -12.102 20.953 21.812 1 88.62 97 ARG A N 1
ATOM 758 C CA . ARG A 1 97 ? -10.734 20.516 22.047 1 88.62 97 ARG A CA 1
ATOM 759 C C . ARG A 1 97 ? -10.203 19.703 20.859 1 88.62 97 ARG A C 1
ATOM 761 O O . ARG A 1 97 ? -10.953 18.953 20.234 1 88.62 97 ARG A O 1
ATOM 768 N N . PRO A 1 98 ? -8.906 19.938 20.578 1 88.44 98 PRO A N 1
ATOM 769 C CA . PRO A 1 98 ? -8.328 19.109 19.516 1 88.44 98 PRO A CA 1
ATOM 770 C C . PRO A 1 98 ? -8.211 17.641 19.922 1 88.44 98 PRO A C 1
ATOM 772 O O . PRO A 1 98 ? -8.172 17.328 21.109 1 88.44 98 PRO A O 1
ATOM 775 N N . GLN A 1 99 ? -8.234 16.734 18.953 1 87.75 99 GLN A N 1
ATOM 776 C CA . GLN A 1 99 ? -8.016 15.305 19.188 1 87.75 99 GLN A CA 1
ATOM 777 C C . GLN A 1 99 ? -6.715 15.07 19.953 1 87.75 99 GLN A C 1
ATOM 779 O O . GLN A 1 99 ? -6.652 14.195 20.812 1 87.75 99 GLN A O 1
ATOM 784 N N . LEU A 1 100 ? -5.711 15.773 19.562 1 92.88 100 LEU A N 1
ATOM 785 C CA . LEU A 1 100 ? -4.402 15.766 20.203 1 92.88 100 LEU A CA 1
ATOM 786 C C . LEU A 1 100 ? -3.865 17.188 20.344 1 92.88 100 LEU A C 1
ATOM 788 O O . LEU A 1 100 ? -3.75 17.922 19.359 1 92.88 100 LEU A O 1
ATOM 792 N N . SER A 1 101 ? -3.572 17.641 21.594 1 95.88 101 SER A N 1
ATOM 793 C CA . SER A 1 101 ? -3.062 18.984 21.781 1 95.88 101 SER A CA 1
ATOM 794 C C . SER A 1 101 ? -1.743 19.188 21.047 1 95.88 101 SER A C 1
ATOM 796 O O . SER A 1 101 ? -1.013 18.234 20.797 1 95.88 101 SER A O 1
ATOM 798 N N . GLU A 1 102 ? -1.409 20.469 20.766 1 96.44 102 GLU A N 1
ATOM 799 C CA . GLU A 1 102 ? -0.171 20.797 20.062 1 96.44 102 GLU A CA 1
ATOM 800 C C . GLU A 1 102 ? 1.044 20.234 20.797 1 96.44 102 GLU A C 1
ATOM 802 O O . GLU A 1 102 ? 1.944 19.672 20.188 1 96.44 102 GLU A O 1
ATOM 807 N N . ASP A 1 103 ? 1.056 20.406 22.094 1 96.81 103 ASP A N 1
ATOM 808 C CA . ASP A 1 103 ? 2.188 19.969 22.906 1 96.81 103 ASP A CA 1
ATOM 809 C C . ASP A 1 103 ? 2.275 18.438 22.938 1 96.81 103 ASP A C 1
ATOM 811 O O . ASP A 1 103 ? 3.363 17.875 22.828 1 96.81 103 ASP A O 1
ATOM 815 N N . ALA A 1 104 ? 1.172 17.797 23.109 1 97.56 104 ALA A N 1
ATOM 816 C CA . ALA A 1 104 ? 1.142 16.344 23.109 1 97.56 104 ALA A CA 1
ATOM 817 C C . ALA A 1 104 ? 1.558 15.789 21.75 1 97.56 104 ALA A C 1
ATOM 819 O O . ALA A 1 104 ? 2.273 14.789 21.672 1 97.56 104 ALA A O 1
ATOM 820 N N . PHE A 1 105 ? 1.07 16.484 20.766 1 98.31 105 PHE A N 1
ATOM 821 C CA . PHE A 1 105 ? 1.447 16.109 19.406 1 98.31 105 PHE A CA 1
ATOM 822 C C . PHE A 1 105 ? 2.955 16.219 19.203 1 98.31 105 PHE A C 1
ATOM 824 O O . PHE A 1 105 ? 3.598 15.273 18.734 1 98.31 105 PHE A O 1
ATOM 831 N N . LYS A 1 106 ? 3.484 17.328 19.516 1 98.56 106 LYS A N 1
ATOM 832 C CA . LYS A 1 106 ? 4.922 17.531 19.359 1 98.56 106 LYS A CA 1
ATOM 833 C C . LYS A 1 106 ? 5.707 16.469 20.141 1 98.56 106 LYS A C 1
ATOM 835 O O . LYS A 1 106 ? 6.676 15.914 19.625 1 98.56 106 LYS A O 1
ATOM 840 N N . PHE A 1 107 ? 5.328 16.219 21.344 1 98.5 107 PHE A N 1
ATOM 841 C CA . PHE A 1 107 ? 6.004 15.234 22.172 1 98.5 107 PHE A CA 1
ATOM 842 C C . PHE A 1 107 ? 5.977 13.859 21.516 1 98.5 107 PHE A C 1
ATOM 844 O O . PHE A 1 107 ? 7.016 13.211 21.391 1 98.5 107 PHE A O 1
ATOM 851 N N . GLY A 1 108 ? 4.785 13.422 21.156 1 98.62 108 GLY A N 1
ATOM 852 C CA . GLY A 1 108 ? 4.648 12.133 20.5 1 98.62 108 GLY A CA 1
ATOM 853 C C . GLY A 1 108 ? 5.406 12.047 19.188 1 98.62 108 GLY A C 1
ATOM 854 O O . GLY A 1 108 ? 6.043 11.023 18.891 1 98.62 108 GLY A O 1
ATOM 855 N N . LEU A 1 109 ? 5.305 13.141 18.422 1 98.81 109 LEU A N 1
ATOM 856 C CA . LEU A 1 109 ? 6.012 13.172 17.156 1 98.81 109 LEU A CA 1
ATOM 857 C C . LEU A 1 109 ? 7.52 13.055 17.359 1 98.81 109 LEU A C 1
ATOM 859 O O . LEU A 1 109 ? 8.195 12.32 16.641 1 98.81 109 LEU A O 1
ATOM 863 N N . LYS A 1 110 ? 8.008 13.812 18.281 1 98.81 110 LYS A N 1
ATOM 864 C CA . LYS A 1 110 ? 9.438 13.766 18.578 1 98.81 110 LYS A CA 1
ATOM 865 C C . LYS A 1 110 ? 9.875 12.359 18.969 1 98.81 110 LYS A C 1
ATOM 867 O O . LYS A 1 110 ? 10.914 11.883 18.516 1 98.81 110 LYS A O 1
ATOM 872 N N . GLN A 1 111 ? 9.109 11.695 19.766 1 98.81 111 GLN A N 1
ATOM 873 C CA . GLN A 1 111 ? 9.414 10.32 20.156 1 98.81 111 GLN A CA 1
ATOM 874 C C . GLN A 1 111 ? 9.438 9.398 18.938 1 98.81 111 GLN A C 1
ATOM 876 O O . GLN A 1 111 ? 10.375 8.609 18.781 1 98.81 111 GLN A O 1
ATOM 881 N N . LEU A 1 112 ? 8.453 9.477 18.125 1 98.81 112 LEU A N 1
ATOM 882 C CA . LEU A 1 112 ? 8.344 8.625 16.953 1 98.81 112 LEU A CA 1
ATOM 883 C C . LEU A 1 112 ? 9.5 8.875 15.992 1 98.81 112 LEU A C 1
ATOM 885 O O . LEU A 1 112 ? 10.172 7.934 15.562 1 98.81 112 LEU A O 1
ATOM 889 N N . VAL A 1 113 ? 9.734 10.164 15.656 1 98.94 113 VAL A N 1
ATOM 890 C CA . VAL A 1 113 ? 10.773 10.531 14.695 1 98.94 113 VAL A CA 1
ATOM 891 C C . VAL A 1 113 ? 12.141 10.109 15.234 1 98.94 113 VAL A C 1
ATOM 893 O O . VAL A 1 113 ? 12.977 9.586 14.492 1 98.94 113 VAL A O 1
ATOM 896 N N . ASN A 1 114 ? 12.344 10.328 16.5 1 98.81 114 ASN A N 1
ATOM 897 C CA . ASN A 1 114 ? 13.602 9.922 17.109 1 98.81 114 ASN A CA 1
ATOM 898 C C . ASN A 1 114 ? 13.797 8.406 17.062 1 98.81 114 ASN A C 1
ATOM 900 O O . ASN A 1 114 ? 14.898 7.93 16.766 1 98.81 114 ASN A O 1
ATOM 904 N N . GLU A 1 115 ? 12.781 7.676 17.375 1 98.62 115 GLU A N 1
ATOM 905 C CA . GLU A 1 115 ? 12.836 6.219 17.312 1 98.62 115 GLU A CA 1
ATOM 906 C C . GLU A 1 115 ? 13.188 5.746 15.906 1 98.62 115 GLU A C 1
ATOM 908 O O . GLU A 1 115 ? 14.055 4.891 15.727 1 98.62 115 GLU A O 1
ATOM 913 N N . ILE A 1 116 ? 12.547 6.285 14.906 1 98.69 116 ILE A N 1
ATOM 914 C CA . ILE A 1 116 ? 12.758 5.895 13.523 1 98.69 116 ILE A CA 1
ATOM 915 C C . ILE A 1 116 ? 14.172 6.289 13.086 1 98.69 116 ILE A C 1
ATOM 917 O O . ILE A 1 116 ? 14.875 5.496 12.453 1 98.69 116 ILE A O 1
ATOM 921 N N . LYS A 1 117 ? 14.555 7.477 13.461 1 98.56 117 LYS A N 1
ATOM 922 C CA . LYS A 1 117 ? 15.852 8.023 13.062 1 98.56 117 LYS A CA 1
ATOM 923 C C . LYS A 1 117 ? 16.984 7.133 13.547 1 98.56 117 LYS A C 1
ATOM 925 O O . LYS A 1 117 ? 18.016 7.016 12.883 1 98.56 117 LYS A O 1
ATOM 930 N N . ASN A 1 118 ? 16.812 6.504 14.633 1 97.69 118 ASN A N 1
ATOM 931 C CA . ASN A 1 118 ? 17.828 5.641 15.211 1 97.69 118 ASN A CA 1
ATOM 932 C C . ASN A 1 118 ? 17.984 4.344 14.414 1 97.69 118 ASN A C 1
ATOM 934 O O . ASN A 1 118 ? 18.984 3.641 14.555 1 97.69 118 ASN A O 1
ATOM 938 N N . GLU A 1 119 ? 17.062 4.059 13.594 1 96.06 119 GLU A N 1
ATOM 939 C CA . GLU A 1 119 ? 17.062 2.787 12.875 1 96.06 119 GLU A CA 1
ATOM 940 C C . GLU A 1 119 ? 17.281 3.002 11.383 1 96.06 119 GLU A C 1
ATOM 942 O O . GLU A 1 119 ? 17.875 2.16 10.711 1 96.06 119 GLU A O 1
ATOM 947 N N . VAL A 1 120 ? 16.812 4.094 10.883 1 97.94 120 VAL A N 1
ATOM 948 C CA . VAL A 1 120 ? 16.75 4.262 9.438 1 97.94 120 VAL A CA 1
ATOM 949 C C . VAL A 1 120 ? 16.688 5.746 9.094 1 97.94 120 VAL A C 1
ATOM 951 O O . VAL A 1 120 ? 16.312 6.574 9.93 1 97.94 120 VAL A O 1
ATOM 954 N N . ASN A 1 121 ? 17.078 6.105 7.832 1 98.44 121 ASN A N 1
ATOM 955 C CA . ASN A 1 121 ? 16.922 7.469 7.344 1 98.44 121 ASN A CA 1
ATOM 956 C C . ASN A 1 121 ? 15.445 7.879 7.297 1 98.44 121 ASN A C 1
ATOM 958 O O . ASN A 1 121 ? 14.609 7.141 6.777 1 98.44 121 ASN A O 1
ATOM 962 N N . ILE A 1 122 ? 15.172 9.008 7.867 1 98.88 122 ILE A N 1
ATOM 963 C CA . ILE A 1 122 ? 13.789 9.469 7.871 1 98.88 122 ILE A CA 1
ATOM 964 C C . ILE A 1 122 ? 13.719 10.883 7.293 1 98.88 122 ILE A C 1
ATOM 966 O O . ILE A 1 122 ? 14.609 11.703 7.523 1 98.88 122 ILE A O 1
ATOM 970 N N . MET A 1 123 ? 12.688 11.156 6.5 1 98.94 123 MET A N 1
ATOM 971 C CA . MET A 1 123 ? 12.25 12.461 6.012 1 98.94 123 MET A CA 1
ATOM 972 C C . MET A 1 123 ? 10.781 12.703 6.34 1 98.94 123 MET A C 1
ATOM 974 O O . MET A 1 123 ? 10.016 11.75 6.512 1 98.94 123 MET A O 1
ATOM 978 N N . VAL A 1 124 ? 10.438 13.945 6.465 1 98.94 124 VAL A N 1
ATOM 979 C CA . VAL A 1 124 ? 9.086 14.25 6.918 1 98.94 124 VAL A CA 1
ATOM 980 C C . VAL A 1 124 ? 8.445 15.281 5.988 1 98.94 124 VAL A C 1
ATOM 982 O O . VAL A 1 124 ? 9.102 16.25 5.586 1 98.94 124 VAL A O 1
ATOM 985 N N . LEU A 1 125 ? 7.219 15.07 5.605 1 98.88 125 LEU A N 1
ATOM 986 C CA . LEU A 1 125 ? 6.414 15.992 4.816 1 98.88 125 LEU A CA 1
ATOM 987 C C . LEU A 1 125 ? 5.449 16.766 5.703 1 98.88 125 LEU A C 1
ATOM 989 O O . LEU A 1 125 ? 4.863 16.203 6.633 1 98.88 125 LEU A O 1
ATOM 993 N N . GLY A 1 126 ? 5.211 18 5.367 1 98.75 126 GLY A N 1
ATOM 994 C CA . GLY A 1 126 ? 4.32 18.859 6.129 1 98.75 126 GLY A CA 1
ATOM 995 C C . GLY A 1 126 ? 2.854 18.594 5.844 1 98.75 126 GLY A C 1
ATOM 996 O O . GLY A 1 126 ? 2.512 17.641 5.141 1 98.75 126 GLY A O 1
ATOM 997 N N . LEU A 1 127 ? 1.981 19.375 6.441 1 98.81 127 LEU A N 1
ATOM 998 C CA . LEU A 1 127 ? 0.536 19.188 6.379 1 98.81 127 LEU A CA 1
ATOM 999 C C . LEU A 1 127 ? -0.062 19.953 5.203 1 98.81 127 LEU A C 1
ATOM 1001 O O . LEU A 1 127 ? 0.545 20.906 4.703 1 98.81 127 LEU A O 1
ATOM 1005 N N . THR A 1 128 ? -1.219 19.547 4.707 1 98.69 128 THR A N 1
ATOM 1006 C CA . THR A 1 128 ? -1.951 20.266 3.674 1 98.69 128 THR A CA 1
ATOM 1007 C C . THR A 1 128 ? -2.92 21.266 4.301 1 98.69 128 THR A C 1
ATOM 1009 O O . THR A 1 128 ? -3.352 21.094 5.441 1 98.69 128 THR A O 1
ATOM 1012 N N . PRO A 1 129 ? -3.225 22.375 3.6 1 98.69 129 PRO A N 1
ATOM 1013 C CA . PRO A 1 129 ? -4.277 23.266 4.094 1 98.69 129 PRO A CA 1
ATOM 1014 C C . PRO A 1 129 ? -5.672 22.672 3.953 1 98.69 129 PRO A C 1
ATOM 1016 O O . PRO A 1 129 ? -5.832 21.609 3.348 1 98.69 129 PRO A O 1
ATOM 1019 N N . VAL A 1 130 ? -6.625 23.328 4.59 1 98.62 130 VAL A N 1
ATOM 1020 C CA . VAL A 1 130 ? -8.008 22.875 4.539 1 98.62 130 VAL A CA 1
ATOM 1021 C C . VAL A 1 130 ? -8.906 24.016 4.055 1 98.62 130 VAL A C 1
ATOM 1023 O O . VAL A 1 130 ? -8.508 25.172 4.062 1 98.62 130 VAL A O 1
ATOM 1026 N N . ASN A 1 131 ? -10.039 23.672 3.492 1 98.5 131 ASN A N 1
ATOM 1027 C CA . ASN A 1 131 ? -11.086 24.656 3.205 1 98.5 131 ASN A CA 1
ATOM 1028 C C . ASN A 1 131 ? -12.062 24.797 4.371 1 98.5 131 ASN A C 1
ATOM 1030 O O . ASN A 1 131 ? -12.984 23.984 4.512 1 98.5 131 ASN A O 1
ATOM 1034 N N . GLU A 1 132 ? -11.93 25.844 5.113 1 97.25 132 GLU A N 1
ATOM 1035 C CA . GLU A 1 132 ? -12.695 26.031 6.34 1 97.25 132 GLU A CA 1
ATOM 1036 C C . GLU A 1 132 ? -14.18 26.25 6.043 1 97.25 132 GLU A C 1
ATOM 1038 O O . GLU A 1 132 ? -15.031 26.016 6.898 1 97.25 132 GLU A O 1
ATOM 1043 N N . ASP A 1 133 ? -14.484 26.672 4.824 1 97 133 ASP A N 1
ATOM 1044 C CA . ASP A 1 133 ? -15.867 26.891 4.422 1 97 133 ASP A CA 1
ATOM 1045 C C . ASP A 1 133 ? -16.641 25.578 4.332 1 97 133 ASP A C 1
ATOM 1047 O O . ASP A 1 133 ? -17.875 25.578 4.289 1 97 133 ASP A O 1
ATOM 1051 N N . SER A 1 134 ? -15.945 24.469 4.316 1 97.31 134 SER A N 1
ATOM 1052 C CA . SER A 1 134 ? -16.562 23.172 4.148 1 97.31 134 SER A CA 1
ATOM 1053 C C . SER A 1 134 ? -16.734 22.469 5.492 1 97.31 134 SER A C 1
ATOM 1055 O O . SER A 1 134 ? -17.141 21.297 5.539 1 97.31 134 SER A O 1
ATOM 1057 N N . MET A 1 135 ? -16.5 23.156 6.664 1 96.75 135 MET A N 1
ATOM 1058 C CA . MET A 1 135 ? -16.578 22.547 7.984 1 96.75 135 MET A CA 1
ATOM 1059 C C . MET A 1 135 ? -18.016 22.547 8.492 1 96.75 135 MET A C 1
ATOM 1061 O O . MET A 1 135 ? -18.797 23.453 8.172 1 96.75 135 MET A O 1
ATOM 1065 N N . PRO A 1 136 ? -18.422 21.562 9.305 1 97.25 136 PRO A N 1
ATOM 1066 C CA . PRO A 1 136 ? -17.562 20.484 9.82 1 97.25 136 PRO A CA 1
ATOM 1067 C C . PRO A 1 136 ? -17.406 19.328 8.828 1 97.25 136 PRO A C 1
ATOM 1069 O O . PRO A 1 136 ? -18.344 19 8.109 1 97.25 136 PRO A O 1
ATOM 1072 N N . PHE A 1 137 ? -16.219 18.688 8.859 1 96.25 137 PHE A N 1
ATOM 1073 C CA . PHE A 1 137 ? -15.984 17.422 8.18 1 96.25 137 PHE A CA 1
ATOM 1074 C C . PHE A 1 137 ? -16.672 16.281 8.914 1 96.25 137 PHE A C 1
ATOM 1076 O O . PHE A 1 137 ? -16.609 16.203 10.148 1 96.25 137 PHE A O 1
ATOM 1083 N N . ALA A 1 138 ? -17.281 15.344 8.18 1 91.94 138 ALA A N 1
ATOM 1084 C CA . ALA A 1 138 ? -18 14.203 8.727 1 91.94 138 ALA A CA 1
ATOM 1085 C C . ALA A 1 138 ? -18.969 14.641 9.828 1 91.94 138 ALA A C 1
ATOM 1087 O O . ALA A 1 138 ? -19.141 13.938 10.828 1 91.94 138 ALA A O 1
ATOM 1088 N N . GLU A 1 139 ? -19.406 15.844 9.82 1 92.19 139 GLU A N 1
ATOM 1089 C CA . GLU A 1 139 ? -20.453 16.422 10.648 1 92.19 139 GLU A CA 1
ATOM 1090 C C . GLU A 1 139 ? -19.953 16.719 12.062 1 92.19 139 GLU A C 1
ATOM 1092 O O . GLU A 1 139 ? -20.703 17.172 12.914 1 92.19 139 GLU A O 1
ATOM 1097 N N . CYS A 1 140 ? -18.688 16.438 12.312 1 94.06 140 CYS A N 1
ATOM 1098 C CA . CYS A 1 140 ? -18.328 16.625 13.711 1 94.06 140 CYS A CA 1
ATOM 1099 C C . CYS A 1 140 ? -16.891 17.109 13.859 1 94.06 140 CYS A C 1
ATOM 1101 O O . CYS A 1 140 ? -16.453 17.453 14.953 1 94.06 140 CYS A O 1
ATOM 11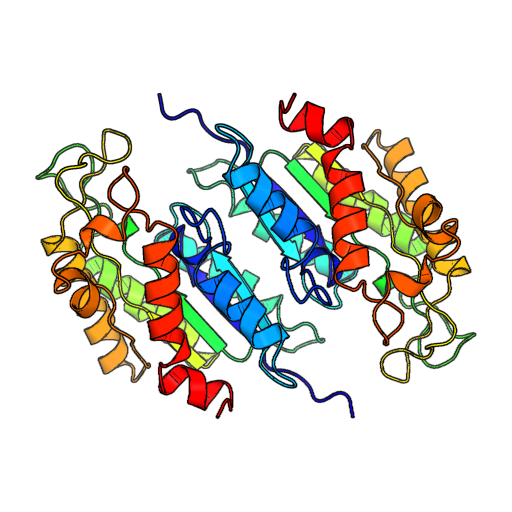03 N N . LEU A 1 141 ? -16.094 17.016 12.836 1 96.62 141 LEU A N 1
ATOM 1104 C CA . LEU A 1 141 ? -14.688 17.391 12.938 1 96.62 141 LEU A CA 1
ATOM 1105 C C . LEU A 1 141 ? -14.453 18.781 12.336 1 96.62 141 LEU A C 1
ATOM 1107 O O . LEU A 1 141 ? -14.867 19.047 11.211 1 96.62 141 LEU A O 1
ATOM 1111 N N . TRP A 1 142 ? -13.789 19.609 13.094 1 97.5 142 TRP A N 1
ATOM 1112 C CA . TRP A 1 142 ? -13.531 20.984 12.672 1 97.5 142 TRP A CA 1
ATOM 1113 C C . TRP A 1 142 ? -12.039 21.219 12.477 1 97.5 142 TRP A C 1
ATOM 1115 O O . TRP A 1 142 ? -11.273 21.234 13.453 1 97.5 142 TRP A O 1
ATOM 1125 N N . TYR A 1 143 ? -11.641 21.422 11.242 1 97.94 143 TYR A N 1
ATOM 1126 C CA . TYR A 1 143 ? -10.266 21.75 10.875 1 97.94 143 TYR A CA 1
ATOM 1127 C C . TYR A 1 143 ? -10.109 23.25 10.617 1 97.94 143 TYR A C 1
ATOM 1129 O O . TYR A 1 143 ? -11.047 23.906 10.148 1 97.94 143 TYR A O 1
ATOM 1137 N N . SER A 1 144 ? -8.961 23.812 10.93 1 97.62 144 SER A N 1
ATOM 1138 C CA . SER A 1 144 ? -8.664 25.203 10.617 1 97.62 144 SER A CA 1
ATOM 1139 C C . SER A 1 144 ? -7.223 25.375 10.148 1 97.62 144 SER A C 1
ATOM 1141 O O . SER A 1 144 ? -6.336 24.625 10.578 1 97.62 144 SER A O 1
ATOM 1143 N N . ASN A 1 145 ? -7.012 26.328 9.289 1 98.06 145 ASN A N 1
ATOM 1144 C CA . ASN A 1 145 ? -5.668 26.562 8.773 1 98.06 145 ASN A CA 1
ATOM 1145 C C . ASN A 1 145 ? -4.746 27.125 9.859 1 98.06 145 ASN A C 1
ATOM 1147 O O . ASN A 1 145 ? -3.539 26.875 9.828 1 98.06 145 ASN A O 1
ATOM 1151 N N . LEU A 1 146 ? -5.336 27.781 10.797 1 97.56 146 LEU A N 1
ATOM 1152 C CA . LEU A 1 146 ? -4.535 28.219 11.938 1 97.56 146 LEU A CA 1
ATOM 1153 C C . LEU A 1 146 ? -3.959 27.016 12.68 1 97.56 146 LEU A C 1
ATOM 1155 O O . LEU A 1 146 ? -2.768 26.984 13 1 97.56 146 LEU A O 1
ATOM 1159 N N . ALA A 1 147 ? -4.793 26.031 13.008 1 97.62 147 ALA A N 1
ATOM 1160 C CA . ALA A 1 147 ? -4.32 24.812 13.664 1 97.62 147 ALA A CA 1
ATOM 1161 C C . ALA A 1 147 ? -3.299 24.078 12.797 1 97.62 147 ALA A C 1
ATOM 1163 O O . ALA A 1 147 ? -2.252 23.656 13.289 1 97.62 147 ALA A O 1
ATOM 1164 N N . CYS A 1 148 ? -3.592 23.938 11.492 1 98.19 148 CYS A N 1
ATOM 1165 C CA . CYS A 1 148 ? -2.674 23.281 10.57 1 98.19 148 CYS A CA 1
ATOM 1166 C C . CYS A 1 148 ? -1.303 23.953 10.594 1 98.19 148 CYS A C 1
ATOM 1168 O O . CYS A 1 148 ? -0.277 23.266 10.625 1 98.19 148 CYS A O 1
ATOM 1170 N N . SER A 1 149 ? -1.312 25.25 10.57 1 98.5 149 SER A N 1
ATOM 1171 C CA . SER A 1 149 ? -0.066 26.016 10.609 1 98.5 149 SER A CA 1
ATOM 1172 C C . SER A 1 149 ? 0.701 25.75 11.898 1 98.5 149 SER A C 1
ATOM 1174 O O . SER A 1 149 ? 1.911 25.516 11.875 1 98.5 149 SER A O 1
ATOM 1176 N N . LYS A 1 150 ? 0.034 25.781 13 1 98.38 150 LYS A N 1
ATOM 1177 C CA . LYS A 1 150 ? 0.666 25.547 14.297 1 98.38 150 LYS A CA 1
ATOM 1178 C C . LYS A 1 150 ? 1.266 24.141 14.375 1 98.38 150 LYS A C 1
ATOM 1180 O O . LYS A 1 150 ? 2.396 23.984 14.836 1 98.38 150 LYS A O 1
ATOM 1185 N N . TYR A 1 151 ? 0.524 23.172 13.969 1 98.62 151 TYR A N 1
ATOM 1186 C CA . TYR A 1 151 ? 1.001 21.797 14.023 1 98.62 151 TYR A CA 1
ATOM 1187 C C . TYR A 1 151 ? 2.15 21.578 13.047 1 98.62 151 TYR A C 1
ATOM 1189 O O . TYR A 1 151 ? 3.113 20.875 13.359 1 98.62 151 TYR A O 1
ATOM 1197 N N . GLU A 1 152 ? 2.072 22.109 11.812 1 98.75 152 GLU A N 1
ATOM 1198 C CA . GLU A 1 152 ? 3.207 22 10.898 1 98.75 152 GLU A CA 1
ATOM 1199 C C . GLU A 1 152 ? 4.461 22.641 11.5 1 98.75 152 GLU A C 1
ATOM 1201 O O . GLU A 1 152 ? 5.562 22.109 11.336 1 98.75 152 GLU A O 1
ATOM 1206 N N . ASN A 1 153 ? 4.273 23.797 12.172 1 98.75 153 ASN A N 1
ATOM 1207 C CA . ASN A 1 153 ? 5.41 24.422 12.836 1 98.75 153 ASN A CA 1
ATOM 1208 C C . ASN A 1 153 ? 6.043 23.484 13.859 1 98.75 153 ASN A C 1
ATOM 1210 O O . ASN A 1 153 ? 7.266 23.438 14 1 98.75 153 ASN A O 1
ATOM 1214 N N . LYS A 1 154 ? 5.207 22.781 14.617 1 98.75 154 LYS A N 1
ATOM 1215 C CA . LYS A 1 154 ? 5.715 21.812 15.57 1 98.75 154 LYS A CA 1
ATOM 1216 C C . LYS A 1 154 ? 6.484 20.688 14.867 1 98.75 154 LYS A C 1
ATOM 1218 O O . LYS A 1 154 ? 7.5 20.219 15.375 1 98.75 154 LYS A O 1
ATOM 1223 N N . ILE A 1 155 ? 6.027 20.234 13.695 1 98.88 155 ILE A N 1
ATOM 1224 C CA . ILE A 1 155 ? 6.727 19.25 12.898 1 98.88 155 ILE A CA 1
ATOM 1225 C C . ILE A 1 155 ? 8.094 19.781 12.477 1 98.88 155 ILE A C 1
ATOM 1227 O O . ILE A 1 155 ? 9.109 19.109 12.648 1 98.88 155 ILE A O 1
ATOM 1231 N N . GLU A 1 156 ? 8.07 20.969 11.961 1 98.88 156 GLU A N 1
ATOM 1232 C CA . GLU A 1 156 ? 9.305 21.594 11.508 1 98.88 156 GLU A CA 1
ATOM 1233 C C . GLU A 1 156 ? 10.312 21.719 12.648 1 98.88 156 GLU A C 1
ATOM 1235 O O . GLU A 1 156 ? 11.492 21.391 12.484 1 98.88 156 GLU A O 1
ATOM 1240 N N . GLU A 1 157 ? 9.844 22.188 13.766 1 98.81 157 GLU A N 1
ATOM 1241 C CA . GLU A 1 157 ? 10.703 22.312 14.945 1 98.81 157 GLU A CA 1
ATOM 1242 C C . GLU A 1 157 ? 11.305 20.969 15.336 1 98.81 157 GLU A C 1
ATOM 1244 O O . GLU A 1 157 ? 12.5 20.891 15.633 1 98.81 157 GLU A O 1
ATOM 1249 N N . THR A 1 158 ? 10.477 19.953 15.391 1 98.88 158 THR A N 1
ATOM 1250 C CA . THR A 1 158 ? 10.922 18.609 15.734 1 98.88 158 THR A CA 1
ATOM 1251 C C . THR A 1 158 ? 12 18.141 14.766 1 98.88 158 THR A C 1
ATOM 1253 O O . THR A 1 158 ? 13.039 17.625 15.188 1 98.88 158 THR A O 1
ATOM 1256 N N . CYS A 1 159 ? 11.766 18.328 13.492 1 98.88 159 CYS A N 1
ATOM 1257 C CA . CYS A 1 159 ? 12.711 17.906 12.469 1 98.88 159 CYS A CA 1
ATOM 1258 C C . CYS A 1 159 ? 14.023 18.656 12.578 1 98.88 159 CYS A C 1
ATOM 1260 O O . CYS A 1 159 ? 15.102 18.078 12.414 1 98.88 159 CYS A O 1
ATOM 1262 N N . LEU A 1 160 ? 13.914 19.938 12.828 1 98.75 160 LEU A N 1
ATOM 1263 C CA . LEU A 1 160 ? 15.109 20.75 13.016 1 98.75 160 LEU A CA 1
ATOM 1264 C C . LEU A 1 160 ? 15.922 20.266 14.211 1 98.75 160 LEU A C 1
ATOM 1266 O O . LEU A 1 160 ? 17.141 20.094 14.109 1 98.75 160 LEU A O 1
ATOM 1270 N N . GLU A 1 161 ? 15.273 20.031 15.305 1 98.62 161 GLU A N 1
ATOM 1271 C CA . GLU A 1 161 ? 15.922 19.578 16.531 1 98.62 161 GLU A CA 1
ATOM 1272 C C . GLU A 1 161 ? 16.641 18.25 16.328 1 98.62 161 GLU A C 1
ATOM 1274 O O . GLU A 1 161 ? 17.703 18.016 16.906 1 98.62 161 GLU A O 1
ATOM 1279 N N . LEU A 1 162 ? 16.094 17.422 15.531 1 98.75 162 LEU A N 1
ATOM 1280 C CA . LEU A 1 162 ? 16.609 16.078 15.367 1 98.75 162 LEU A CA 1
ATOM 1281 C C . LEU A 1 162 ? 17.453 15.969 14.094 1 98.75 162 LEU A C 1
ATOM 1283 O O . LEU A 1 162 ? 17.922 14.883 13.742 1 98.75 162 LEU A O 1
ATOM 1287 N N . ASN A 1 163 ? 17.594 17.047 13.352 1 98.56 163 ASN A N 1
ATOM 1288 C CA . ASN A 1 163 ? 18.344 17.078 12.102 1 98.56 163 ASN A CA 1
ATOM 1289 C C . ASN A 1 163 ? 17.766 16.109 11.07 1 98.56 163 ASN A C 1
ATOM 1291 O O . ASN A 1 163 ? 18.5 15.289 10.516 1 98.56 163 ASN A O 1
ATOM 1295 N N . VAL A 1 164 ? 16.516 16.172 10.922 1 98.88 164 VAL A N 1
ATOM 1296 C CA . VAL A 1 164 ? 15.766 15.375 9.953 1 98.88 164 VAL A CA 1
ATOM 1297 C C . VAL A 1 164 ? 15.242 16.281 8.836 1 98.88 164 VAL A C 1
ATOM 1299 O O . VAL A 1 164 ? 14.695 17.344 9.102 1 98.88 164 VAL A O 1
ATOM 1302 N N . PRO A 1 165 ? 15.445 15.883 7.527 1 98.94 165 PRO A N 1
ATOM 1303 C CA . PRO A 1 165 ? 14.906 16.703 6.438 1 98.94 165 PRO A CA 1
ATOM 1304 C C . PRO A 1 165 ? 13.391 16.875 6.516 1 98.94 165 PRO A C 1
ATOM 1306 O O . PRO A 1 165 ? 12.672 15.922 6.816 1 98.94 165 PRO A O 1
ATOM 1309 N N . PHE A 1 166 ? 13.008 18.062 6.32 1 98.88 166 PHE A N 1
ATOM 1310 C CA . PHE A 1 166 ? 11.594 18.438 6.391 1 98.88 166 PHE A CA 1
ATOM 1311 C C . PHE A 1 166 ? 11.188 19.234 5.164 1 98.88 166 PHE A C 1
ATOM 1313 O O . PHE A 1 166 ? 11.898 20.156 4.754 1 98.88 166 PHE A O 1
ATOM 1320 N N . LEU A 1 167 ? 10.039 18.875 4.465 1 98.88 167 LEU A N 1
ATOM 1321 C CA . LEU A 1 167 ? 9.453 19.641 3.367 1 98.88 167 LEU A CA 1
ATOM 1322 C C . LEU A 1 167 ? 8.133 20.266 3.791 1 98.88 167 LEU A C 1
ATOM 1324 O O . LEU A 1 167 ? 7.137 19.578 3.98 1 98.88 167 LEU A O 1
ATOM 1328 N N . SER A 1 168 ? 8.125 21.531 3.928 1 98.56 168 SER A N 1
ATOM 1329 C CA . SER A 1 168 ? 6.914 22.25 4.293 1 98.56 168 SER A CA 1
ATOM 1330 C C . SER A 1 168 ? 5.883 22.203 3.17 1 98.56 168 SER A C 1
ATOM 1332 O O . SER A 1 168 ? 6.211 22.453 2.006 1 98.56 168 SER A O 1
ATOM 1334 N N . ILE A 1 169 ? 4.668 21.875 3.484 1 98.69 169 ILE A N 1
ATOM 1335 C CA . ILE A 1 169 ? 3.613 21.812 2.479 1 98.69 169 ILE A CA 1
ATOM 1336 C C . ILE A 1 169 ? 2.562 22.875 2.764 1 98.69 169 ILE A C 1
ATOM 1338 O O . ILE A 1 169 ? 2.205 23.656 1.878 1 98.69 169 ILE A O 1
ATOM 1342 N N . HIS A 1 170 ? 2.088 22.969 4.027 1 98.56 170 HIS A N 1
ATOM 1343 C CA . HIS A 1 170 ? 1.021 23.891 4.367 1 98.56 170 HIS A CA 1
ATOM 1344 C C . HIS A 1 170 ? 1.414 25.328 4.031 1 98.56 170 HIS A C 1
ATOM 1346 O O . HIS A 1 170 ? 0.678 26.031 3.334 1 98.56 170 HIS A O 1
ATOM 1352 N N . LYS A 1 171 ? 2.586 25.734 4.504 1 97.19 171 LYS A N 1
ATOM 1353 C CA . LYS A 1 171 ? 3.066 27.094 4.293 1 97.19 171 LYS A CA 1
ATOM 1354 C C . LYS A 1 171 ? 3.135 27.422 2.805 1 97.19 171 LYS A C 1
ATOM 1356 O O . LYS A 1 171 ? 2.736 28.516 2.389 1 97.19 171 LYS A O 1
ATOM 1361 N N . LYS A 1 172 ? 3.586 26.484 2.021 1 97.5 172 LYS A N 1
ATOM 1362 C CA . LYS A 1 172 ? 3.736 26.703 0.585 1 97.5 172 LYS A CA 1
ATOM 1363 C C . LYS A 1 172 ? 2.379 26.719 -0.112 1 97.5 172 LYS A C 1
ATOM 1365 O O . LYS A 1 172 ? 2.119 27.594 -0.944 1 97.5 172 LYS A O 1
ATOM 1370 N N . MET A 1 173 ? 1.533 25.844 0.249 1 98.12 173 MET A N 1
ATOM 1371 C CA . MET A 1 173 ? 0.284 25.641 -0.478 1 98.12 173 MET A CA 1
ATOM 1372 C C . MET A 1 173 ? -0.743 26.703 -0.113 1 98.12 173 MET A C 1
ATOM 1374 O O . MET A 1 173 ? -1.467 27.203 -0.979 1 98.12 173 MET A O 1
ATOM 1378 N N . ILE A 1 174 ? -0.819 27.094 1.166 1 97.5 174 ILE A N 1
ATOM 1379 C CA . ILE A 1 174 ? -1.846 28.016 1.641 1 97.5 174 ILE A CA 1
ATOM 1380 C C . ILE A 1 174 ? -1.644 29.391 1 1 97.5 174 ILE A C 1
ATOM 1382 O O . ILE A 1 174 ? -2.586 30.172 0.898 1 97.5 174 ILE A O 1
ATOM 1386 N N . ASN A 1 175 ? -0.453 29.641 0.601 1 95.12 175 ASN A N 1
ATOM 1387 C CA . ASN A 1 175 ? -0.119 30.953 0.039 1 95.12 175 ASN A CA 1
ATOM 1388 C C . ASN A 1 175 ? -0.44 31.016 -1.451 1 95.12 175 ASN A C 1
ATOM 1390 O O . ASN A 1 175 ? -0.316 32.062 -2.07 1 95.12 175 ASN A O 1
ATOM 1394 N N . LEU A 1 176 ? -0.837 29.859 -1.984 1 95.38 176 LEU A N 1
ATOM 1395 C CA . LEU A 1 176 ? -1.341 29.875 -3.354 1 95.38 176 LEU A CA 1
ATOM 1396 C C . LEU A 1 176 ? -2.725 30.516 -3.414 1 95.38 176 LEU A C 1
ATOM 1398 O O . LEU A 1 176 ? -3.604 30.172 -2.617 1 95.38 176 LEU A O 1
ATOM 1402 N N . LEU A 1 177 ? -2.879 31.484 -4.289 1 88.62 177 LEU A N 1
ATOM 1403 C CA . LEU A 1 177 ? -4.164 32.156 -4.414 1 88.62 177 LEU A CA 1
ATOM 1404 C C . LEU A 1 177 ? -5.289 31.156 -4.652 1 88.62 177 LEU A C 1
ATOM 1406 O O . LEU A 1 177 ? -6.398 31.328 -4.148 1 88.62 177 LEU A O 1
ATOM 1410 N N . SER A 1 178 ? -4.977 30.062 -5.324 1 93.56 178 SER A N 1
ATOM 1411 C CA . SER A 1 178 ? -5.977 29.078 -5.742 1 93.56 178 SER A CA 1
ATOM 1412 C C . SER A 1 178 ? -5.828 27.766 -4.973 1 93.56 178 SER A C 1
ATOM 1414 O O . SER A 1 178 ? -6.074 26.688 -5.516 1 93.56 178 SER A O 1
ATOM 1416 N N . PHE A 1 179 ? -5.402 27.953 -3.664 1 96.62 179 PHE A N 1
ATOM 1417 C CA . PHE A 1 179 ? -5.117 26.688 -2.988 1 96.62 179 PHE A CA 1
ATOM 1418 C C . PHE A 1 179 ? -6.387 25.875 -2.805 1 96.62 179 PHE A C 1
ATOM 1420 O O . PHE A 1 179 ? -6.344 24.641 -2.789 1 96.62 179 PHE A O 1
ATOM 1427 N N . LYS A 1 180 ? -7.562 26.531 -2.721 1 97.31 180 LYS A N 1
ATOM 1428 C CA . LYS A 1 180 ? -8.82 25.828 -2.523 1 97.31 180 LYS A CA 1
ATOM 1429 C C . LYS A 1 180 ? -9.156 24.953 -3.725 1 97.31 180 LYS A C 1
ATOM 1431 O O . LYS A 1 180 ? -9.859 23.953 -3.59 1 97.31 180 LYS A O 1
ATOM 1436 N N . GLU A 1 181 ? -8.617 25.297 -4.926 1 97.94 181 GLU A N 1
ATOM 1437 C CA . GLU A 1 181 ? -8.859 24.531 -6.137 1 97.94 181 GLU A CA 1
ATOM 1438 C C . GLU A 1 181 ? -8.109 23.203 -6.102 1 97.94 181 GLU A C 1
ATOM 1440 O O . GLU A 1 181 ? -8.375 22.312 -6.91 1 97.94 181 GLU A O 1
ATOM 1445 N N . LEU A 1 182 ? -7.227 23.062 -5.152 1 98.69 182 LEU A N 1
ATOM 1446 C CA . LEU A 1 182 ? -6.434 21.844 -5.004 1 98.69 182 LEU A CA 1
ATOM 1447 C C . LEU A 1 182 ? -7.121 20.859 -4.062 1 98.69 182 LEU A C 1
ATOM 1449 O O . LEU A 1 182 ? -6.664 19.734 -3.904 1 98.69 182 LEU A O 1
ATOM 1453 N N . LEU A 1 183 ? -8.18 21.297 -3.471 1 98.62 183 LEU A N 1
ATOM 1454 C CA . LEU A 1 183 ? -8.867 20.5 -2.461 1 98.62 183 LEU A CA 1
ATOM 1455 C C . LEU A 1 183 ? -10.141 19.875 -3.027 1 98.62 183 LEU A C 1
ATOM 1457 O O . LEU A 1 183 ? -10.75 20.438 -3.939 1 98.62 183 LEU A O 1
ATOM 1461 N N . SER A 1 184 ? -10.516 18.703 -2.506 1 97.75 184 SER A N 1
ATOM 1462 C CA . SER A 1 184 ? -11.82 18.109 -2.771 1 97.75 184 SER A CA 1
ATOM 1463 C C . SER A 1 184 ? -12.938 18.875 -2.072 1 97.75 184 SER A C 1
ATOM 1465 O O . SER A 1 184 ? -12.664 19.766 -1.265 1 97.75 184 SER A O 1
ATOM 1467 N N . THR A 1 185 ? -14.141 18.516 -2.312 1 96.44 185 THR A N 1
ATOM 1468 C CA . THR A 1 185 ? -15.305 19.25 -1.82 1 96.44 185 THR A CA 1
ATOM 1469 C C . THR A 1 185 ? -15.438 19.094 -0.308 1 96.44 185 THR A C 1
ATOM 1471 O O . THR A 1 185 ? -16.062 19.938 0.353 1 96.44 185 THR A O 1
ATOM 1474 N N . ASP A 1 186 ? -14.82 18.047 0.247 1 96.56 186 ASP A N 1
ATOM 1475 C CA . ASP A 1 186 ? -14.961 17.828 1.682 1 96.56 186 ASP A CA 1
ATOM 1476 C C . ASP A 1 186 ? -14.07 18.766 2.48 1 96.56 186 ASP A C 1
ATOM 1478 O O . ASP A 1 186 ? -14.188 18.859 3.705 1 96.56 186 ASP A O 1
ATOM 1482 N N . GLY A 1 187 ? -13.07 19.391 1.84 1 97.94 187 GLY A N 1
ATOM 1483 C CA . GLY A 1 187 ? -12.312 20.484 2.424 1 97.94 187 GLY A CA 1
ATOM 1484 C C . GLY A 1 187 ? -11.016 20.031 3.068 1 97.94 187 GLY A C 1
ATOM 1485 O O . GLY A 1 187 ? -10.188 20.859 3.445 1 97.94 187 GLY A O 1
ATOM 1486 N N . ILE A 1 188 ? -10.781 18.703 3.182 1 98.25 188 ILE A N 1
ATOM 1487 C CA . ILE A 1 188 ? -9.562 18.328 3.885 1 98.25 188 ILE A CA 1
ATOM 1488 C C . ILE A 1 188 ? -8.695 17.453 2.979 1 98.25 188 ILE A C 1
ATOM 1490 O O . ILE A 1 188 ? -7.484 17.359 3.172 1 98.25 188 ILE A O 1
ATOM 1494 N N . HIS A 1 189 ? -9.352 16.797 2.01 1 98.62 189 HIS A N 1
ATOM 1495 C CA . HIS A 1 189 ? -8.578 15.953 1.102 1 98.62 189 HIS A CA 1
ATOM 1496 C C . HIS A 1 189 ? -8.219 16.703 -0.175 1 98.62 189 HIS A C 1
ATOM 1498 O O . HIS A 1 189 ? -9 17.531 -0.651 1 98.62 189 HIS A O 1
ATOM 1504 N N . LEU A 1 190 ? -7.082 16.391 -0.71 1 98.75 190 LEU A N 1
ATOM 1505 C CA . LEU A 1 190 ? -6.66 16.922 -2.004 1 98.75 190 LEU A CA 1
ATOM 1506 C C . LEU A 1 190 ? -7.418 16.234 -3.139 1 98.75 190 LEU A C 1
ATOM 1508 O O . LEU A 1 190 ? -7.832 15.078 -3.014 1 98.75 190 LEU A O 1
ATOM 1512 N N . ASN A 1 191 ? -7.641 17 -4.195 1 98.5 191 ASN A N 1
ATOM 1513 C CA . ASN A 1 191 ? -8.094 16.391 -5.441 1 98.5 191 ASN A CA 1
ATOM 1514 C C . ASN A 1 191 ? -6.918 16.031 -6.348 1 98.5 191 ASN A C 1
ATOM 1516 O O . ASN A 1 191 ? -5.766 16.031 -5.906 1 98.5 191 ASN A O 1
ATOM 1520 N N . THR A 1 192 ? -7.207 15.664 -7.562 1 98.69 192 THR A N 1
ATOM 1521 C CA . THR A 1 192 ? -6.184 15.234 -8.516 1 98.69 192 THR A CA 1
ATOM 1522 C C . THR A 1 192 ? -5.121 16.312 -8.688 1 98.69 192 THR A C 1
ATOM 1524 O O . THR A 1 192 ? -3.922 16.031 -8.648 1 98.69 192 THR A O 1
ATOM 1527 N N . LYS A 1 193 ? -5.559 17.562 -8.789 1 98.62 193 LYS A N 1
ATOM 1528 C CA . LYS A 1 193 ? -4.629 18.688 -8.953 1 98.62 193 LYS A CA 1
ATOM 1529 C C . LYS A 1 193 ? -3.746 18.859 -7.723 1 98.62 193 LYS A C 1
ATOM 1531 O O . LYS A 1 193 ? -2.549 19.125 -7.844 1 98.62 193 LYS A O 1
ATOM 1536 N N . GLY A 1 194 ? -4.344 18.719 -6.566 1 98.81 194 GLY A N 1
ATOM 1537 C CA . GLY A 1 194 ? -3.59 18.844 -5.328 1 98.81 194 GLY A CA 1
ATOM 1538 C C . GLY A 1 194 ? -2.537 17.766 -5.164 1 98.81 194 GLY A C 1
ATOM 1539 O O . GLY A 1 194 ? -1.404 18.047 -4.77 1 98.81 194 GLY A O 1
ATOM 1540 N N . HIS A 1 195 ? -2.902 16.531 -5.48 1 98.81 195 HIS A N 1
ATOM 1541 C CA . HIS A 1 195 ? -1.934 15.438 -5.414 1 98.81 195 HIS A CA 1
ATOM 1542 C C . HIS A 1 195 ? -0.806 15.641 -6.422 1 98.81 195 HIS A C 1
ATOM 1544 O O . HIS A 1 195 ? 0.354 15.336 -6.129 1 98.81 195 HIS A O 1
ATOM 1550 N N . LYS A 1 196 ? -1.141 16.078 -7.57 1 98.75 196 LYS A N 1
ATOM 1551 C CA . LYS A 1 196 ? -0.106 16.375 -8.555 1 98.75 196 LYS A CA 1
ATOM 1552 C C . LYS A 1 196 ? 0.844 17.453 -8.039 1 98.75 196 LYS A C 1
ATOM 1554 O O . LYS A 1 196 ? 2.057 17.375 -8.25 1 98.75 196 LYS A O 1
ATOM 1559 N N . TRP A 1 197 ? 0.289 18.469 -7.422 1 98.69 197 TRP A N 1
ATOM 1560 C CA . TRP A 1 197 ? 1.105 19.547 -6.875 1 98.69 197 TRP A CA 1
ATOM 1561 C C . TRP A 1 197 ? 2.092 19.016 -5.844 1 98.69 197 TRP A C 1
ATOM 1563 O O . TRP A 1 197 ? 3.283 19.328 -5.891 1 98.69 197 TRP A O 1
ATOM 1573 N N . ILE A 1 198 ? 1.64 18.172 -4.906 1 98.81 198 ILE A N 1
ATOM 1574 C CA . ILE A 1 198 ? 2.518 17.594 -3.895 1 98.81 198 ILE A CA 1
ATOM 1575 C C . ILE A 1 198 ? 3.574 16.719 -4.57 1 98.81 198 ILE A C 1
ATOM 1577 O O . ILE A 1 198 ? 4.75 16.766 -4.207 1 98.81 198 ILE A O 1
ATOM 1581 N N . TYR A 1 199 ? 3.098 15.906 -5.52 1 98.81 199 TYR A N 1
ATOM 1582 C CA . TYR A 1 199 ? 4.031 15.078 -6.277 1 98.81 199 TYR A CA 1
ATOM 1583 C C . TYR A 1 199 ? 5.164 15.922 -6.848 1 98.81 199 TYR A C 1
ATOM 1585 O O . TYR A 1 199 ? 6.336 15.555 -6.746 1 98.81 199 TYR A O 1
ATOM 1593 N N . ASP A 1 200 ? 4.793 17.047 -7.438 1 98.69 200 ASP A N 1
ATOM 1594 C CA . ASP A 1 200 ? 5.789 17.938 -8.031 1 98.69 200 ASP A CA 1
ATOM 1595 C C . ASP A 1 200 ? 6.75 18.469 -6.973 1 98.69 200 ASP A C 1
ATOM 1597 O O . ASP A 1 200 ? 7.957 18.562 -7.207 1 98.69 200 ASP A O 1
ATOM 1601 N N . GLN A 1 201 ? 6.246 18.844 -5.793 1 98.44 201 GLN A N 1
ATOM 1602 C CA . GLN A 1 201 ? 7.09 19.328 -4.703 1 98.44 201 GLN A CA 1
ATOM 1603 C C . GLN A 1 201 ? 8.078 18.25 -4.262 1 98.44 201 GLN A C 1
ATOM 1605 O O . GLN A 1 201 ? 9.273 18.531 -4.094 1 98.44 201 GLN A O 1
ATOM 1610 N N . ILE A 1 202 ? 7.625 17.016 -4.145 1 98.5 202 ILE A N 1
ATOM 1611 C CA . ILE A 1 202 ? 8.438 15.906 -3.639 1 98.5 202 ILE A CA 1
ATOM 1612 C C . ILE A 1 202 ? 9.461 15.5 -4.691 1 98.5 202 ILE A C 1
ATOM 1614 O O . ILE A 1 202 ? 10.617 15.203 -4.367 1 98.5 202 ILE A O 1
ATOM 1618 N N . ASN A 1 203 ? 8.992 15.453 -5.91 1 97.56 203 ASN A N 1
ATOM 1619 C CA . ASN A 1 203 ? 9.852 15.039 -7.016 1 97.56 203 ASN A CA 1
ATOM 1620 C C . ASN A 1 203 ? 11.062 15.953 -7.156 1 97.56 203 ASN A C 1
ATOM 1622 O O . ASN A 1 203 ? 12.117 15.523 -7.641 1 97.56 203 ASN A O 1
ATOM 1626 N N . GLU A 1 204 ? 10.93 17.219 -6.691 1 97.31 204 GLU A N 1
ATOM 1627 C CA . GLU A 1 204 ? 12.016 18.188 -6.82 1 97.31 204 GLU A CA 1
ATOM 1628 C C . GLU A 1 204 ? 12.727 18.406 -5.484 1 97.31 204 GLU A C 1
ATOM 1630 O O . GLU A 1 204 ? 13.648 19.219 -5.391 1 97.31 204 GLU A O 1
ATOM 1635 N N . TRP A 1 205 ? 12.305 17.766 -4.48 1 98.56 205 TRP A N 1
ATOM 1636 C CA . TRP A 1 205 ? 12.836 17.938 -3.135 1 98.56 205 TRP A CA 1
ATOM 1637 C C . TRP A 1 205 ? 14.273 17.438 -3.045 1 98.56 205 TRP A C 1
ATOM 1639 O O . TRP A 1 205 ? 14.516 16.219 -3.121 1 98.56 205 TRP A O 1
ATOM 1649 N N . PRO A 1 206 ? 15.266 18.25 -2.855 1 98.25 206 PRO A N 1
ATOM 1650 C CA . PRO A 1 206 ? 16.672 17.859 -2.885 1 98.25 206 PRO A CA 1
ATOM 1651 C C . PRO A 1 206 ? 17 16.75 -1.888 1 98.25 206 PRO A C 1
ATOM 1653 O O . PRO A 1 206 ? 17.766 15.836 -2.203 1 98.25 206 PRO A O 1
ATOM 1656 N N . ALA A 1 207 ? 16.422 16.781 -0.748 1 98.56 207 ALA A N 1
ATOM 1657 C CA . ALA A 1 207 ? 16.719 15.781 0.265 1 98.56 207 ALA A CA 1
ATOM 1658 C C . ALA A 1 207 ? 16.359 14.383 -0.231 1 98.56 207 ALA A C 1
ATOM 1660 O O . ALA A 1 207 ? 17.141 13.438 -0.078 1 98.56 207 ALA A O 1
ATOM 1661 N N . LEU A 1 208 ? 15.242 14.266 -0.846 1 98.62 208 LEU A N 1
ATOM 1662 C CA . LEU A 1 208 ? 14.797 12.977 -1.353 1 98.62 208 LEU A CA 1
ATOM 1663 C C . LEU A 1 208 ? 15.617 12.555 -2.568 1 98.62 208 LEU A C 1
ATOM 1665 O O . LEU A 1 208 ? 16.031 11.398 -2.678 1 98.62 208 LEU A O 1
ATOM 1669 N N . LYS A 1 209 ? 15.797 13.461 -3.443 1 97.69 209 LYS A N 1
ATOM 1670 C CA . LYS A 1 209 ? 16.562 13.164 -4.652 1 97.69 209 LYS A CA 1
ATOM 1671 C C . LYS A 1 209 ? 17.969 12.688 -4.316 1 97.69 209 LYS A C 1
ATOM 1673 O O . LYS A 1 209 ? 18.453 11.727 -4.898 1 97.69 209 LYS A O 1
ATOM 1678 N N . ASN A 1 210 ? 18.578 13.414 -3.383 1 97.75 210 ASN A N 1
ATOM 1679 C CA . ASN A 1 210 ? 19.922 13.039 -2.963 1 97.75 210 ASN A CA 1
ATOM 1680 C C . ASN A 1 210 ? 19.938 11.664 -2.305 1 97.75 210 ASN A C 1
ATOM 1682 O O . ASN A 1 210 ? 20.812 10.852 -2.59 1 97.75 210 ASN A O 1
ATOM 1686 N N . TRP A 1 211 ? 19 11.422 -1.449 1 98.19 211 TRP A N 1
ATOM 1687 C CA . TRP A 1 211 ? 18.922 10.125 -0.786 1 98.19 211 TRP A CA 1
ATOM 1688 C C . TRP A 1 211 ? 18.734 9 -1.804 1 98.19 211 TRP A C 1
ATOM 1690 O O . TRP A 1 211 ? 19.328 7.934 -1.674 1 98.19 211 TRP A O 1
ATOM 1700 N N . ALA A 1 212 ? 17.875 9.219 -2.838 1 97.56 212 ALA A N 1
ATOM 1701 C CA . ALA A 1 212 ? 17.516 8.219 -3.84 1 97.56 212 ALA A CA 1
ATOM 1702 C C . ALA A 1 212 ? 18.594 8.109 -4.918 1 97.56 212 ALA A C 1
ATOM 1704 O O . ALA A 1 212 ? 18.5 7.27 -5.812 1 97.56 212 ALA A O 1
ATOM 1705 N N . ASP A 1 213 ? 19.641 8.953 -4.859 1 95.25 213 ASP A N 1
ATOM 1706 C CA . ASP A 1 213 ? 20.703 9.008 -5.863 1 95.25 213 ASP A CA 1
ATOM 1707 C C . ASP A 1 213 ? 20.125 9.25 -7.254 1 95.25 213 ASP A C 1
ATOM 1709 O O . ASP A 1 213 ? 20.5 8.578 -8.219 1 95.25 213 ASP A O 1
ATOM 1713 N N . LEU A 1 214 ? 19.078 10.07 -7.184 1 89.94 214 LEU A N 1
ATOM 1714 C CA . LEU A 1 214 ? 18.469 10.453 -8.445 1 89.94 214 LEU A CA 1
ATOM 1715 C C . LEU A 1 214 ? 18.938 11.844 -8.875 1 89.94 214 LEU A C 1
ATOM 1717 O O . LEU A 1 214 ? 19.125 12.727 -8.031 1 89.94 214 LEU A O 1
ATOM 1721 N N . LYS A 1 215 ? 19.516 11.898 -10.141 1 75.69 215 LYS A N 1
ATOM 1722 C CA . LYS A 1 215 ? 20.016 13.156 -10.695 1 75.69 215 LYS A CA 1
ATOM 1723 C C . LYS A 1 215 ? 18.859 14.039 -11.156 1 75.69 215 LYS A C 1
ATOM 1725 O O . LYS A 1 215 ? 17.812 13.539 -11.586 1 75.69 215 LYS A O 1
ATOM 1730 N N . MET B 1 1 ? -25.547 10.516 5.613 1 38.25 1 MET B N 1
ATOM 1731 C CA . MET B 1 1 ? -24.969 9.555 6.543 1 38.25 1 MET B CA 1
ATOM 1732 C C . MET B 1 1 ? -23.734 8.891 5.938 1 38.25 1 MET B C 1
ATOM 1734 O O . MET B 1 1 ? -23.828 8.211 4.918 1 38.25 1 MET B O 1
ATOM 1738 N N . ASN B 1 2 ? -22.609 9.539 5.957 1 52.84 2 ASN B N 1
ATOM 1739 C CA . ASN B 1 2 ? -21.422 9.086 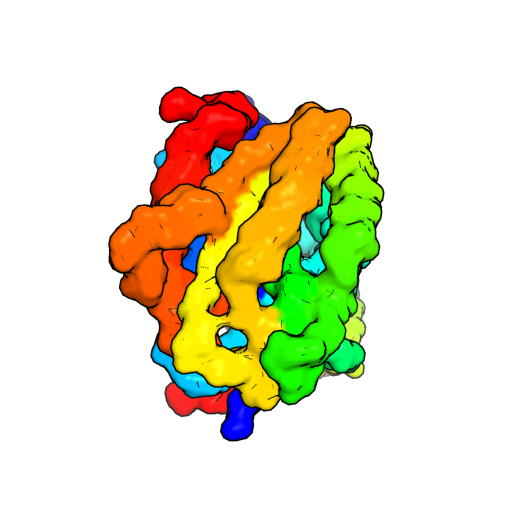5.254 1 52.84 2 ASN B CA 1
ATOM 1740 C C . ASN B 1 2 ? -21.156 7.602 5.5 1 52.84 2 ASN B C 1
ATOM 1742 O O . ASN B 1 2 ? -20.828 7.203 6.621 1 52.84 2 ASN B O 1
ATOM 1746 N N . LYS B 1 3 ? -21.938 6.641 4.723 1 64.25 3 LYS B N 1
ATOM 1747 C CA . LYS B 1 3 ? -22.031 5.184 4.793 1 64.25 3 LYS B CA 1
ATOM 1748 C C . LYS B 1 3 ? -20.641 4.555 4.898 1 64.25 3 LYS B C 1
ATOM 1750 O O . LYS B 1 3 ? -19.703 4.98 4.223 1 64.25 3 LYS B O 1
ATOM 1755 N N . TYR B 1 4 ? -20.422 3.861 5.961 1 85.25 4 TYR B N 1
ATOM 1756 C CA . TYR B 1 4 ? -19.219 3.062 6.18 1 85.25 4 TYR B CA 1
ATOM 1757 C C . TYR B 1 4 ? -18.875 2.238 4.941 1 85.25 4 TYR B C 1
ATOM 1759 O O . TYR B 1 4 ? -19.75 1.597 4.359 1 85.25 4 TYR B O 1
ATOM 1767 N N . GLN B 1 5 ? -17.781 2.4 4.383 1 92.31 5 GLN B N 1
ATOM 1768 C CA . GLN B 1 5 ? -17.297 1.625 3.25 1 92.31 5 GLN B CA 1
ATOM 1769 C C . GLN B 1 5 ? -16.469 0.429 3.721 1 92.31 5 GLN B C 1
ATOM 1771 O O . GLN B 1 5 ? -15.57 0.575 4.555 1 92.31 5 GLN B O 1
ATOM 1776 N N . LYS B 1 6 ? -16.797 -0.779 3.178 1 96.31 6 LYS B N 1
ATOM 1777 C CA . LYS B 1 6 ? -15.984 -1.963 3.447 1 96.31 6 LYS B CA 1
ATOM 1778 C C . LYS B 1 6 ? -14.547 -1.761 2.975 1 96.31 6 LYS B C 1
ATOM 1780 O O . LYS B 1 6 ? -14.281 -0.914 2.119 1 96.31 6 LYS B O 1
ATOM 1785 N N . LYS B 1 7 ? -13.695 -2.486 3.627 1 98.31 7 LYS B N 1
ATOM 1786 C CA . LYS B 1 7 ? -12.297 -2.496 3.201 1 98.31 7 LYS B CA 1
ATOM 1787 C C . LYS B 1 7 ? -11.891 -3.869 2.676 1 98.31 7 LYS B C 1
ATOM 1789 O O . LYS B 1 7 ? -12.289 -4.895 3.234 1 98.31 7 LYS B O 1
ATOM 1794 N N . LEU B 1 8 ? -11.219 -3.885 1.536 1 98.81 8 LEU B N 1
ATOM 1795 C CA . LEU B 1 8 ? -10.594 -5.078 0.976 1 98.81 8 LEU B CA 1
ATOM 1796 C C . LEU B 1 8 ? -9.078 -5.004 1.082 1 98.81 8 LEU B C 1
ATOM 1798 O O . LEU B 1 8 ? -8.461 -4.066 0.567 1 98.81 8 LEU B O 1
ATOM 1802 N N . ILE B 1 9 ? -8.492 -5.961 1.794 1 98.88 9 ILE B N 1
ATOM 1803 C CA . ILE B 1 9 ? -7.043 -6.078 1.852 1 98.88 9 ILE B CA 1
ATOM 1804 C C . ILE B 1 9 ? -6.559 -7.051 0.777 1 98.88 9 ILE B C 1
ATOM 1806 O O . ILE B 1 9 ? -7.035 -8.188 0.698 1 98.88 9 ILE B O 1
ATOM 1810 N N . ILE B 1 10 ? -5.699 -6.59 -0.105 1 98.94 10 ILE B N 1
ATOM 1811 C CA . ILE B 1 10 ? -5.086 -7.469 -1.094 1 98.94 10 ILE B CA 1
ATOM 1812 C C . ILE B 1 10 ? -3.658 -7.805 -0.67 1 98.94 10 ILE B C 1
ATOM 1814 O O . ILE B 1 10 ? -2.814 -6.914 -0.55 1 98.94 10 ILE B O 1
ATOM 1818 N N . LEU B 1 11 ? -3.424 -9.094 -0.408 1 98.81 11 LEU B N 1
ATOM 1819 C CA . LEU B 1 11 ? -2.143 -9.578 0.088 1 98.81 11 LEU B CA 1
ATOM 1820 C C . LEU B 1 11 ? -1.422 -10.398 -0.979 1 98.81 11 LEU B C 1
ATOM 1822 O O . LEU B 1 11 ? -2.047 -11.188 -1.691 1 98.81 11 LEU B O 1
ATOM 1826 N N . GLY B 1 12 ? -0.111 -10.164 -1.067 1 98.69 12 GLY B N 1
ATOM 1827 C CA . GLY B 1 12 ? 0.626 -11 -2.002 1 98.69 12 GLY B CA 1
ATOM 1828 C C . GLY B 1 12 ? 2.059 -10.539 -2.207 1 98.69 12 GLY B C 1
ATOM 1829 O O . GLY B 1 12 ? 2.705 -10.07 -1.27 1 98.69 12 GLY B O 1
ATOM 1830 N N . ASP B 1 13 ? 2.527 -10.797 -3.348 1 98.56 13 ASP B N 1
ATOM 1831 C CA . ASP B 1 13 ? 3.938 -10.633 -3.691 1 98.56 13 ASP B CA 1
ATOM 1832 C C . ASP B 1 13 ? 4.129 -9.508 -4.707 1 98.56 13 ASP B C 1
ATOM 1834 O O . ASP B 1 13 ? 3.471 -8.469 -4.625 1 98.56 13 ASP B O 1
ATOM 1838 N N . SER B 1 14 ? 5.109 -9.617 -5.621 1 98.69 14 SER B N 1
ATOM 1839 C CA . SER B 1 14 ? 5.406 -8.602 -6.625 1 98.69 14 SER B CA 1
ATOM 1840 C C . SER B 1 14 ? 4.242 -8.422 -7.594 1 98.69 14 SER B C 1
ATOM 1842 O O . SER B 1 14 ? 4.074 -7.352 -8.18 1 98.69 14 SER B O 1
ATOM 1844 N N . GLY B 1 15 ? 3.457 -9.438 -7.773 1 98.69 15 GLY B N 1
ATOM 1845 C CA . GLY B 1 15 ? 2.264 -9.297 -8.594 1 98.69 15 GLY B CA 1
ATOM 1846 C C . GLY B 1 15 ? 1.25 -8.336 -8.008 1 98.69 15 GLY B C 1
ATOM 1847 O O . GLY B 1 15 ? 0.7 -7.496 -8.727 1 98.69 15 GLY B O 1
ATOM 1848 N N . VAL B 1 16 ? 1.003 -8.477 -6.719 1 98.88 16 VAL B N 1
ATOM 1849 C CA . VAL B 1 16 ? 0.096 -7.57 -6.023 1 98.88 16 VAL B CA 1
ATOM 1850 C C . VAL B 1 16 ? 0.714 -6.176 -5.949 1 98.88 16 VAL B C 1
ATOM 1852 O O . VAL B 1 16 ? 0.013 -5.172 -6.094 1 98.88 16 VAL B O 1
ATOM 1855 N N . TYR B 1 17 ? 2.043 -6.125 -5.793 1 98.69 17 TYR B N 1
ATOM 1856 C CA . TYR B 1 17 ? 2.77 -4.859 -5.797 1 98.69 17 TYR B CA 1
ATOM 1857 C C . TYR B 1 17 ? 2.584 -4.125 -7.117 1 98.69 17 TYR B C 1
ATOM 1859 O O . TYR B 1 17 ? 2.555 -2.891 -7.148 1 98.69 17 TYR B O 1
ATOM 1867 N N . GLY B 1 18 ? 2.477 -4.785 -8.156 1 98.62 18 GLY B N 1
ATOM 1868 C CA . GLY B 1 18 ? 2.309 -4.199 -9.477 1 98.62 18 GLY B CA 1
ATOM 1869 C C . GLY B 1 18 ? 3.6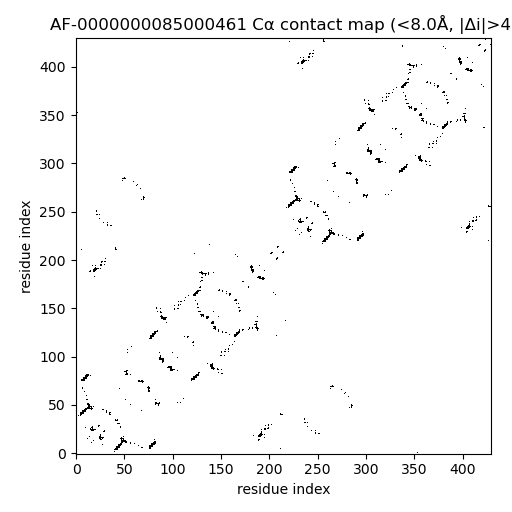11 -4.078 -10.242 1 98.62 18 GLY B C 1
ATOM 1870 O O . GLY B 1 18 ? 3.719 -3.268 -11.172 1 98.62 18 GLY B O 1
ATOM 1871 N N . TRP B 1 19 ? 4.609 -4.867 -9.844 1 97.94 19 TRP B N 1
ATOM 1872 C CA . TRP B 1 19 ? 5.902 -4.824 -10.516 1 97.94 19 TRP B CA 1
ATOM 1873 C C . TRP B 1 19 ? 5.754 -5.172 -12 1 97.94 19 TRP B C 1
ATOM 1875 O O . TRP B 1 19 ? 5.082 -6.148 -12.352 1 97.94 19 TRP B O 1
ATOM 1885 N N . GLY B 1 20 ? 6.316 -4.371 -12.852 1 97.62 20 GLY B N 1
ATOM 1886 C CA . GLY B 1 20 ? 6.273 -4.617 -14.281 1 97.62 20 GLY B CA 1
ATOM 1887 C C . GLY B 1 20 ? 5.238 -3.775 -15.008 1 97.62 20 GLY B C 1
ATOM 1888 O O . GLY B 1 20 ? 5.27 -3.662 -16.234 1 97.62 20 GLY B O 1
ATOM 1889 N N . ASP B 1 21 ? 4.258 -3.275 -14.305 1 98.31 21 ASP B N 1
ATOM 1890 C CA . ASP B 1 21 ? 3.277 -2.389 -14.922 1 98.31 21 ASP B CA 1
ATOM 1891 C C . ASP B 1 21 ? 3.74 -0.934 -14.867 1 98.31 21 ASP B C 1
ATOM 1893 O O . ASP B 1 21 ? 3.52 -0.244 -13.867 1 98.31 21 ASP B O 1
ATOM 1897 N N . LEU B 1 22 ? 4.156 -0.413 -15.938 1 96.62 22 LEU B N 1
ATOM 1898 C CA . LEU B 1 22 ? 4.777 0.906 -15.984 1 96.62 22 LEU B CA 1
ATOM 1899 C C . LEU B 1 22 ? 3.732 1.99 -16.234 1 96.62 22 LEU B C 1
ATOM 1901 O O . LEU B 1 22 ? 4.066 3.176 -16.297 1 96.62 22 LEU B O 1
ATOM 1905 N N . GLU B 1 23 ? 2.463 1.612 -16.297 1 96.44 23 GLU B N 1
ATOM 1906 C CA . GLU B 1 23 ? 1.422 2.57 -16.656 1 96.44 23 GLU B CA 1
ATOM 1907 C C . GLU B 1 23 ? 0.345 2.648 -15.586 1 96.44 23 GLU B C 1
ATOM 1909 O O . GLU B 1 23 ? 0.017 3.734 -15.102 1 96.44 23 GLU B O 1
ATOM 1914 N N . GLY B 1 24 ? -0.113 1.521 -15.148 1 96.75 24 GLY B N 1
ATOM 1915 C CA . GLY B 1 24 ? -1.285 1.518 -14.289 1 96.75 24 GLY B CA 1
ATOM 1916 C C . GLY B 1 24 ? -0.97 1.144 -12.852 1 96.75 24 GLY B C 1
ATOM 1917 O O . GLY B 1 24 ? -1.86 1.127 -12 1 96.75 24 GLY B O 1
ATOM 1918 N N . GLY B 1 25 ? 0.261 0.756 -12.555 1 96.94 25 GLY B N 1
ATOM 1919 C CA . GLY B 1 25 ? 0.691 0.487 -11.188 1 96.94 25 GLY B CA 1
ATOM 1920 C C . GLY B 1 25 ? 0.379 -0.926 -10.734 1 96.94 25 GLY B C 1
ATOM 1921 O O . GLY B 1 25 ? 0.546 -1.255 -9.562 1 96.94 25 GLY B O 1
ATOM 1922 N N . GLY B 1 26 ? -0.139 -1.773 -11.641 1 98.56 26 GLY B N 1
ATOM 1923 C CA . GLY B 1 26 ? -0.497 -3.141 -11.297 1 98.56 26 GLY B CA 1
ATOM 1924 C C . GLY B 1 26 ? -1.994 -3.383 -11.297 1 98.56 26 GLY B C 1
ATOM 1925 O O . GLY B 1 26 ? -2.781 -2.436 -11.258 1 98.56 26 GLY B O 1
ATOM 1926 N N . TRP B 1 27 ? -2.381 -4.648 -11.32 1 98.88 27 TRP B N 1
ATOM 1927 C CA . TRP B 1 27 ? -3.795 -4.996 -11.391 1 98.88 27 TRP B CA 1
ATOM 1928 C C . TRP B 1 27 ? -4.527 -4.559 -10.133 1 98.88 27 TRP B C 1
ATOM 1930 O O . TRP B 1 27 ? -5.684 -4.129 -10.195 1 98.88 27 TRP B O 1
ATOM 1940 N N . SER B 1 28 ? -3.848 -4.664 -8.961 1 98.62 28 SER B N 1
ATOM 1941 C CA . SER B 1 28 ? -4.465 -4.254 -7.703 1 98.62 28 SER B CA 1
ATOM 1942 C C . SER B 1 28 ? -4.699 -2.75 -7.668 1 98.62 28 SER B C 1
ATOM 1944 O O . SER B 1 28 ? -5.738 -2.291 -7.188 1 98.62 28 SER B O 1
ATOM 1946 N N . GLU B 1 29 ? -3.73 -1.984 -8.156 1 98.31 29 GLU B N 1
ATOM 1947 C CA . GLU B 1 29 ? -3.871 -0.532 -8.211 1 98.31 29 GLU B CA 1
ATOM 1948 C C . GLU B 1 29 ? -4.938 -0.114 -9.211 1 98.31 29 GLU B C 1
ATOM 1950 O O . GLU B 1 29 ? -5.703 0.819 -8.961 1 98.31 29 GLU B O 1
ATOM 1955 N N . ARG B 1 30 ? -4.949 -0.777 -10.344 1 98.44 30 ARG B N 1
ATOM 1956 C CA . ARG B 1 30 ? -5.996 -0.518 -11.328 1 98.44 30 ARG B CA 1
ATOM 1957 C C . ARG B 1 30 ? -7.379 -0.74 -10.719 1 98.44 30 ARG B C 1
ATOM 1959 O O . ARG B 1 30 ? -8.297 0.06 -10.938 1 98.44 30 ARG B O 1
ATOM 1966 N N . LEU B 1 31 ? -7.52 -1.789 -9.969 1 98.69 31 LEU B N 1
ATOM 1967 C CA . LEU B 1 31 ? -8.781 -2.072 -9.289 1 98.69 31 LEU B CA 1
ATOM 1968 C C . LEU B 1 31 ? -9.109 -0.986 -8.273 1 98.69 31 LEU B C 1
ATOM 1970 O O . LEU B 1 31 ? -10.242 -0.507 -8.211 1 98.69 31 LEU B O 1
ATOM 1974 N N . ARG B 1 32 ? -8.117 -0.621 -7.477 1 98.56 32 ARG B N 1
ATOM 1975 C CA . ARG B 1 32 ? -8.289 0.419 -6.465 1 98.56 32 ARG B CA 1
ATOM 1976 C C . ARG B 1 32 ? -8.773 1.721 -7.098 1 98.56 32 ARG B C 1
ATOM 1978 O O . ARG B 1 32 ? -9.734 2.328 -6.625 1 98.56 32 ARG B O 1
ATOM 1985 N N . GLN B 1 33 ? -8.109 2.105 -8.172 1 97.38 33 GLN B N 1
ATOM 1986 C CA . GLN B 1 33 ? -8.461 3.352 -8.852 1 97.38 33 GLN B CA 1
ATOM 1987 C C . GLN B 1 33 ? -9.875 3.287 -9.422 1 97.38 33 GLN B C 1
ATOM 1989 O O . GLN B 1 33 ? -10.625 4.262 -9.344 1 97.38 33 GLN B O 1
ATOM 1994 N N . ASN B 1 34 ? -10.172 2.164 -10.031 1 97.62 34 ASN B N 1
ATOM 1995 C CA . ASN B 1 34 ? -11.531 1.988 -10.539 1 97.62 34 ASN B CA 1
ATOM 1996 C C . ASN B 1 34 ? -12.57 2.133 -9.438 1 97.62 34 ASN B C 1
ATOM 1998 O O . ASN B 1 34 ? -13.57 2.84 -9.609 1 97.62 34 ASN B O 1
ATOM 2002 N N . TRP B 1 35 ? -12.352 1.466 -8.305 1 97.62 35 TRP B N 1
ATOM 2003 C CA . TRP B 1 35 ? -13.312 1.482 -7.207 1 97.62 35 TRP B CA 1
ATOM 2004 C C . TRP B 1 35 ? -13.406 2.873 -6.586 1 97.62 35 TRP B C 1
ATOM 2006 O O . TRP B 1 35 ? -14.453 3.264 -6.074 1 97.62 35 TRP B O 1
ATOM 2016 N N . LEU B 1 36 ? -12.312 3.623 -6.676 1 95.62 36 LEU B N 1
ATOM 2017 C CA . LEU B 1 36 ? -12.336 4.992 -6.172 1 95.62 36 LEU B CA 1
ATOM 2018 C C . LEU B 1 36 ? -13.32 5.848 -6.961 1 95.62 36 LEU B C 1
ATOM 2020 O O . LEU B 1 36 ? -13.836 6.844 -6.445 1 95.62 36 LEU B O 1
ATOM 2024 N N . ASN B 1 37 ? -13.555 5.473 -8.188 1 95.5 37 ASN B N 1
ATOM 2025 C CA . ASN B 1 37 ? -14.422 6.238 -9.07 1 95.5 37 ASN B CA 1
ATOM 2026 C C . ASN B 1 37 ? -15.867 5.754 -8.992 1 95.5 37 ASN B C 1
ATOM 2028 O O . ASN B 1 37 ? -16.734 6.254 -9.711 1 95.5 37 ASN B O 1
ATOM 2032 N N . ILE B 1 38 ? -16.141 4.781 -8.172 1 94.81 38 ILE B N 1
ATOM 2033 C CA . ILE B 1 38 ? -17.484 4.234 -7.984 1 94.81 38 ILE B CA 1
ATOM 2034 C C . ILE B 1 38 ? -17.984 4.566 -6.582 1 94.81 38 ILE B C 1
ATOM 2036 O O . ILE B 1 38 ? -17.406 4.121 -5.586 1 94.81 38 ILE B O 1
ATOM 2040 N N . ASP B 1 39 ? -19.047 5.352 -6.496 1 91.25 39 ASP B N 1
ATOM 2041 C CA . ASP B 1 39 ? -19.594 5.762 -5.211 1 91.25 39 ASP B CA 1
ATOM 2042 C C . ASP B 1 39 ? -19.984 4.547 -4.363 1 91.25 39 ASP B C 1
ATOM 2044 O O . ASP B 1 39 ? -20.688 3.656 -4.832 1 91.25 39 ASP B O 1
ATOM 2048 N N . GLY B 1 40 ? -19.406 4.488 -3.207 1 92.06 40 GLY B N 1
ATOM 2049 C CA . GLY B 1 40 ? -19.812 3.457 -2.266 1 92.06 40 GLY B CA 1
ATOM 2050 C C . GLY B 1 40 ? -19 2.178 -2.404 1 92.06 40 GLY B C 1
ATOM 2051 O O . GLY B 1 40 ? -19.156 1.253 -1.603 1 92.06 40 GLY B O 1
ATOM 2052 N N . ALA B 1 41 ? -18.188 2.061 -3.43 1 96.62 41 ALA B N 1
ATOM 2053 C CA . ALA B 1 41 ? -17.359 0.868 -3.582 1 96.62 41 ALA B CA 1
ATOM 2054 C C . ALA B 1 41 ? -16.406 0.71 -2.402 1 96.62 41 ALA B C 1
ATOM 2056 O O . ALA B 1 41 ? -16.016 1.697 -1.771 1 96.62 41 ALA B O 1
ATOM 2057 N N . PRO B 1 42 ? -16.031 -0.515 -2.061 1 97.88 42 PRO B N 1
ATOM 2058 C CA . PRO B 1 42 ? -15.094 -0.736 -0.959 1 97.88 42 PRO B CA 1
ATOM 2059 C C . PRO B 1 42 ? -13.742 -0.06 -1.19 1 97.88 42 PRO B C 1
ATOM 2061 O O . PRO B 1 42 ? -13.375 0.219 -2.336 1 97.88 42 PRO B O 1
ATOM 2064 N N . ILE B 1 43 ? -13.094 0.153 -0.078 1 98.06 43 ILE B N 1
ATOM 2065 C CA . ILE B 1 43 ? -11.742 0.708 -0.084 1 98.06 43 ILE B CA 1
ATOM 2066 C C . ILE B 1 43 ? -10.719 -0.422 -0.182 1 98.06 43 ILE B C 1
ATOM 2068 O O . ILE B 1 43 ? -10.852 -1.447 0.49 1 98.06 43 ILE B O 1
ATOM 2072 N N . ILE B 1 44 ? -9.688 -0.217 -1.045 1 98.75 44 ILE B N 1
ATOM 2073 C CA . ILE B 1 44 ? -8.703 -1.278 -1.217 1 98.75 44 ILE B CA 1
ATOM 2074 C C . ILE B 1 44 ? -7.367 -0.846 -0.612 1 98.75 44 ILE B C 1
ATOM 2076 O O . ILE B 1 44 ? -6.898 0.268 -0.859 1 98.75 44 ILE B O 1
ATOM 2080 N N . TYR B 1 45 ? -6.805 -1.634 0.228 1 98.81 45 TYR B N 1
ATOM 2081 C CA . TYR B 1 45 ? -5.402 -1.55 0.621 1 98.81 45 TYR B CA 1
ATOM 2082 C C . TYR B 1 45 ? -4.594 -2.68 -0.004 1 98.81 45 TYR B C 1
ATOM 2084 O O . TYR B 1 45 ? -4.793 -3.852 0.327 1 98.81 45 TYR B O 1
ATOM 2092 N N . SER B 1 46 ? -3.736 -2.354 -0.958 1 98.62 46 SER B N 1
ATOM 2093 C CA . SER B 1 46 ? -2.879 -3.316 -1.645 1 98.62 46 SER B CA 1
ATOM 2094 C C . SER B 1 46 ? -1.539 -3.469 -0.934 1 98.62 46 SER B C 1
ATOM 2096 O O . SER B 1 46 ? -0.779 -2.504 -0.816 1 98.62 46 SER B O 1
ATOM 2098 N N . LEU B 1 47 ? -1.262 -4.688 -0.486 1 98.69 47 LEU B N 1
ATOM 2099 C CA . LEU B 1 47 ? -0.121 -4.914 0.395 1 98.69 47 LEU B CA 1
ATOM 2100 C C . LEU B 1 47 ? 0.799 -5.988 -0.173 1 98.69 47 LEU B C 1
ATOM 2102 O O . LEU B 1 47 ? 1.16 -6.938 0.527 1 98.69 47 LEU B O 1
ATOM 2106 N N . GLY B 1 48 ? 1.166 -5.754 -1.416 1 98.75 48 GLY B N 1
ATOM 2107 C CA . GLY B 1 48 ? 2.156 -6.621 -2.035 1 98.75 48 GLY B CA 1
ATOM 2108 C C . GLY B 1 48 ? 3.574 -6.316 -1.596 1 98.75 48 GLY B C 1
ATOM 2109 O O . GLY B 1 48 ? 3.941 -5.152 -1.425 1 98.75 48 GLY B O 1
ATOM 2110 N N . VAL B 1 49 ? 4.363 -7.383 -1.329 1 98.69 49 VAL B N 1
ATOM 2111 C CA . VAL B 1 49 ? 5.793 -7.242 -1.068 1 98.69 49 VAL B CA 1
ATOM 2112 C C . VAL B 1 49 ? 6.586 -8.109 -2.043 1 98.69 49 VAL B C 1
ATOM 2114 O O . VAL B 1 49 ? 6.387 -9.328 -2.105 1 98.69 49 VAL B O 1
ATOM 2117 N N . ARG B 1 50 ? 7.477 -7.457 -2.805 1 97.94 50 ARG B N 1
ATOM 2118 C CA . ARG B 1 50 ? 8.227 -8.18 -3.822 1 97.94 50 ARG B CA 1
ATOM 2119 C C . ARG B 1 50 ? 8.992 -9.352 -3.209 1 97.94 50 ARG B C 1
ATOM 2121 O O . ARG B 1 50 ? 9.609 -9.211 -2.152 1 97.94 50 ARG B O 1
ATOM 2128 N N . GLY B 1 51 ? 8.844 -10.516 -3.828 1 96.94 51 GLY B N 1
ATOM 2129 C CA . GLY B 1 51 ? 9.625 -11.672 -3.443 1 96.94 51 GLY B CA 1
ATOM 2130 C C . GLY B 1 51 ? 8.953 -12.523 -2.385 1 96.94 51 GLY B C 1
ATOM 2131 O O . GLY B 1 51 ? 9.391 -13.641 -2.107 1 96.94 51 GLY B O 1
ATOM 2132 N N . ASP B 1 52 ? 7.871 -12.023 -1.789 1 97.81 52 ASP B N 1
ATOM 2133 C CA . ASP B 1 52 ? 7.242 -12.758 -0.7 1 97.81 52 ASP B CA 1
ATOM 2134 C C . ASP B 1 52 ? 6.605 -14.047 -1.21 1 97.81 52 ASP B C 1
ATOM 2136 O O . ASP B 1 52 ? 6.031 -14.078 -2.301 1 97.81 52 ASP B O 1
ATOM 2140 N N . GLY B 1 53 ? 6.719 -15.102 -0.448 1 97.44 53 GLY B N 1
ATOM 2141 C CA . GLY B 1 53 ? 5.941 -16.312 -0.593 1 97.44 53 GLY B CA 1
ATOM 2142 C C . GLY B 1 53 ? 4.984 -16.562 0.559 1 97.44 53 GLY B C 1
ATOM 2143 O O . GLY B 1 53 ? 4.629 -15.625 1.282 1 97.44 53 GLY B O 1
ATOM 2144 N N . LEU B 1 54 ? 4.547 -17.766 0.649 1 98.5 54 LEU B N 1
ATOM 2145 C CA . LEU B 1 54 ? 3.545 -18.188 1.623 1 98.5 54 LEU B CA 1
ATOM 2146 C C . LEU B 1 54 ? 3.996 -17.859 3.043 1 98.5 54 LEU B C 1
ATOM 2148 O O . LEU B 1 54 ? 3.242 -17.266 3.816 1 98.5 54 LEU B O 1
ATOM 2152 N N . GLU B 1 55 ? 5.184 -18.172 3.393 1 97.31 55 GLU B N 1
ATOM 2153 C CA . GLU B 1 55 ? 5.688 -18.016 4.754 1 97.31 55 GLU B CA 1
ATOM 2154 C C . GLU B 1 55 ? 5.691 -16.547 5.184 1 97.31 55 GLU B C 1
ATOM 2156 O O . GLU B 1 55 ? 5.215 -16.219 6.27 1 97.31 55 GLU B O 1
ATOM 2161 N N . LYS B 1 56 ? 6.242 -15.727 4.371 1 97.5 56 LYS B N 1
ATOM 2162 C CA . LYS B 1 56 ? 6.348 -14.312 4.711 1 97.5 56 LYS B CA 1
ATOM 2163 C C . LYS B 1 56 ? 4.969 -13.664 4.824 1 97.5 56 LYS B C 1
ATOM 2165 O O . LYS B 1 56 ? 4.73 -12.852 5.715 1 97.5 56 LYS B O 1
ATOM 2170 N N . VAL B 1 57 ? 4.051 -14.039 3.92 1 98.44 57 VAL B N 1
ATOM 2171 C CA . VAL B 1 57 ? 2.697 -13.492 3.984 1 98.44 57 VAL B CA 1
ATOM 2172 C C . VAL B 1 57 ? 2.004 -13.984 5.254 1 98.44 57 VAL B C 1
ATOM 2174 O O . VAL B 1 57 ? 1.307 -13.211 5.922 1 98.44 57 VAL B O 1
ATOM 2177 N N . ALA B 1 58 ? 2.217 -15.227 5.605 1 98.38 58 ALA B N 1
ATOM 2178 C CA . ALA B 1 58 ? 1.614 -15.781 6.816 1 98.38 58 ALA B CA 1
ATOM 2179 C C . ALA B 1 58 ? 2.08 -15.031 8.055 1 98.38 58 ALA B C 1
ATOM 2181 O O . ALA B 1 58 ? 1.317 -14.859 9.008 1 98.38 58 ALA B O 1
ATOM 2182 N N . ILE B 1 59 ? 3.256 -14.539 8.031 1 97.12 59 ILE B N 1
ATOM 2183 C CA . ILE B 1 59 ? 3.85 -13.859 9.18 1 97.12 59 ILE B CA 1
ATOM 2184 C C . ILE B 1 59 ? 3.268 -12.453 9.305 1 97.12 59 ILE B C 1
ATOM 2186 O O . ILE B 1 59 ? 2.951 -12 10.406 1 97.12 59 ILE B O 1
ATOM 2190 N N . ARG B 1 60 ? 3.047 -11.812 8.18 1 97.62 60 ARG B N 1
ATOM 2191 C CA . ARG B 1 60 ? 2.779 -10.383 8.273 1 97.62 60 ARG B CA 1
ATOM 2192 C C . ARG B 1 60 ? 1.286 -10.094 8.156 1 97.62 60 ARG B C 1
ATOM 2194 O O . ARG B 1 60 ? 0.825 -9.016 8.523 1 97.62 60 ARG B O 1
ATOM 2201 N N . TYR B 1 61 ? 0.442 -10.992 7.68 1 98 61 TYR B N 1
ATOM 2202 C CA . TYR B 1 61 ? -0.898 -10.641 7.23 1 98 61 TYR B CA 1
ATOM 2203 C C . TYR B 1 61 ? -1.748 -10.133 8.391 1 98 61 TYR B C 1
ATOM 2205 O O . TYR B 1 61 ? -2.486 -9.156 8.242 1 98 61 TYR B O 1
ATOM 2213 N N . LYS B 1 62 ? -1.666 -10.766 9.578 1 97.31 62 LYS B N 1
ATOM 2214 C CA . LYS B 1 62 ? -2.613 -10.477 10.648 1 97.31 62 LYS B CA 1
ATOM 2215 C C . LYS B 1 62 ? -2.457 -9.039 11.148 1 97.31 62 LYS B C 1
ATOM 2217 O O . LYS B 1 62 ? -3.441 -8.312 11.266 1 97.31 62 LYS B O 1
ATOM 2222 N N . ASN B 1 63 ? -1.266 -8.656 11.383 1 96.44 63 ASN B N 1
ATOM 2223 C CA . ASN B 1 63 ? -1.016 -7.297 11.852 1 96.44 63 ASN B CA 1
ATOM 2224 C C . ASN B 1 63 ? -1.401 -6.262 10.797 1 96.44 63 ASN B C 1
ATOM 2226 O O . ASN B 1 63 ? -1.999 -5.234 11.117 1 96.44 63 ASN B O 1
ATOM 2230 N N . GLU B 1 64 ? -1.054 -6.543 9.57 1 97.56 64 GLU B N 1
ATOM 2231 C CA . GLU B 1 64 ? -1.354 -5.598 8.5 1 97.56 64 GLU B CA 1
ATOM 2232 C C . GLU B 1 64 ? -2.859 -5.477 8.273 1 97.56 64 GLU B C 1
ATOM 2234 O O . GLU B 1 64 ? -3.379 -4.375 8.086 1 97.56 64 GLU B O 1
ATOM 2239 N N . TRP B 1 65 ? -3.473 -6.609 8.375 1 97.88 65 TRP B N 1
ATOM 2240 C CA . TRP B 1 65 ? -4.922 -6.641 8.234 1 97.88 65 TRP B CA 1
ATOM 2241 C C . TRP B 1 65 ? -5.602 -5.906 9.383 1 97.88 65 TRP B C 1
ATOM 2243 O O . TRP B 1 65 ? -6.449 -5.039 9.164 1 97.88 65 TRP B O 1
ATOM 2253 N N . ALA B 1 66 ? -5.207 -6.102 10.594 1 96.5 66 ALA B N 1
ATOM 2254 C CA . ALA B 1 66 ? -5.887 -5.617 11.789 1 96.5 66 ALA B CA 1
ATOM 2255 C C . ALA B 1 66 ? -5.773 -4.102 11.914 1 96.5 66 ALA B C 1
ATOM 2257 O O . ALA B 1 66 ? -6.59 -3.463 12.578 1 96.5 66 ALA B O 1
ATOM 2258 N N . THR B 1 67 ? -4.812 -3.49 11.211 1 96.44 67 THR B N 1
ATOM 2259 C CA . THR B 1 67 ? -4.566 -2.062 11.383 1 96.44 67 THR B CA 1
ATOM 2260 C C . THR B 1 67 ? -5.223 -1.264 10.258 1 96.44 67 THR B C 1
ATOM 2262 O O . THR B 1 67 ? -5.004 -0.056 10.141 1 96.44 67 THR B O 1
ATOM 2265 N N . ARG B 1 68 ? -6.035 -1.881 9.414 1 97.88 68 ARG B N 1
ATOM 2266 C CA . ARG B 1 68 ? -6.578 -1.185 8.258 1 97.88 68 ARG B CA 1
ATOM 2267 C C . ARG B 1 68 ? -8.102 -1.109 8.32 1 97.88 68 ARG B C 1
ATOM 2269 O O . ARG B 1 68 ? -8.766 -0.951 7.301 1 97.88 68 ARG B O 1
ATOM 2276 N N . GLY B 1 69 ? -8.578 -1.218 9.594 1 96.62 69 GLY B N 1
ATOM 2277 C CA . GLY B 1 69 ? -10.008 -1.048 9.805 1 96.62 69 GLY B CA 1
ATOM 2278 C C . GLY B 1 69 ? -10.445 0.405 9.781 1 96.62 69 GLY B C 1
ATOM 2279 O O . GLY B 1 69 ? -11.633 0.697 9.656 1 96.62 69 GLY B O 1
ATOM 2280 N N . GLU B 1 70 ? -9.555 1.312 9.898 1 94.94 70 GLU B N 1
ATOM 2281 C CA . GLU B 1 70 ? -9.727 2.762 9.844 1 94.94 70 GLU B CA 1
ATOM 2282 C C . GLU B 1 70 ? -10.398 3.283 11.109 1 94.94 70 GLU B C 1
ATOM 2284 O O . GLU B 1 70 ? -9.977 4.297 11.672 1 94.94 70 GLU B O 1
ATOM 2289 N N . LEU B 1 71 ? -11.43 2.637 11.562 1 90.19 71 LEU B N 1
ATOM 2290 C CA . LEU B 1 71 ? -12.172 3.045 12.75 1 90.19 71 LEU B CA 1
ATOM 2291 C C . LEU B 1 71 ? -11.789 2.182 13.953 1 90.19 71 LEU B C 1
ATOM 2293 O O . LEU B 1 71 ? -11.398 1.023 13.789 1 90.19 71 LEU B O 1
ATOM 2297 N N . ARG B 1 72 ? -12.031 2.773 15.039 1 84.88 72 ARG B N 1
ATOM 2298 C CA . ARG B 1 72 ? -11.688 2.078 16.281 1 84.88 72 ARG B CA 1
ATOM 2299 C C . ARG B 1 72 ? -12.383 0.723 16.359 1 84.88 72 ARG B C 1
ATOM 2301 O O . ARG B 1 72 ? -13.578 0.617 16.078 1 84.88 72 ARG B O 1
ATOM 2308 N N . ARG B 1 73 ? -11.664 -0.317 16.609 1 87.19 73 ARG B N 1
ATOM 2309 C CA . ARG B 1 73 ? -12.078 -1.691 16.875 1 87.19 73 ARG B CA 1
ATOM 2310 C C . ARG B 1 73 ? -12.625 -2.352 15.617 1 87.19 73 ARG B C 1
ATOM 2312 O O . ARG B 1 73 ? -13.195 -3.443 15.68 1 87.19 73 ARG B O 1
ATOM 2319 N N . LYS B 1 74 ? -12.609 -1.644 14.523 1 92.62 74 LYS B N 1
ATOM 2320 C CA . LYS B 1 74 ? -13.047 -2.266 13.273 1 92.62 74 LYS B CA 1
ATOM 2321 C C . LYS B 1 74 ? -11.867 -2.92 12.547 1 92.62 74 LYS B C 1
ATOM 2323 O O . LYS B 1 74 ? -10.734 -2.467 12.672 1 92.62 74 LYS B O 1
ATOM 2328 N N . VAL B 1 75 ? -12.25 -3.967 11.867 1 96.5 75 VAL B N 1
ATOM 2329 C CA . VAL B 1 75 ? -11.281 -4.637 11 1 96.5 75 VAL B CA 1
ATOM 2330 C C . VAL B 1 75 ? -11.844 -4.738 9.586 1 96.5 75 VAL B C 1
ATOM 2332 O O . VAL B 1 75 ? -13.055 -4.664 9.383 1 96.5 75 VAL B O 1
ATOM 2335 N N . PRO B 1 76 ? -10.938 -4.848 8.531 1 98.31 76 PRO B N 1
ATOM 2336 C CA . PRO B 1 76 ? -11.414 -4.988 7.152 1 98.31 76 PRO B CA 1
ATOM 2337 C C . PRO B 1 76 ? -12.328 -6.199 6.965 1 98.31 76 PRO B C 1
ATOM 2339 O O . PRO B 1 76 ? -12.164 -7.211 7.648 1 98.31 76 PRO B O 1
ATOM 2342 N N . GLU B 1 77 ? -13.188 -6.148 6.004 1 98.25 77 GLU B N 1
ATOM 2343 C CA . GLU B 1 77 ? -14.242 -7.145 5.84 1 98.25 77 GLU B CA 1
ATOM 2344 C C . GLU B 1 77 ? -13.867 -8.18 4.781 1 98.25 77 GLU B C 1
ATOM 2346 O O . GLU B 1 77 ? -14.57 -9.172 4.605 1 98.25 77 GLU B O 1
ATOM 2351 N N . GLY B 1 78 ? -12.773 -7.938 4.035 1 98.69 78 GLY B N 1
ATOM 2352 C CA . GLY B 1 78 ? -12.391 -8.891 3.006 1 98.69 78 GLY B CA 1
ATOM 2353 C C . GLY B 1 78 ? -10.891 -8.953 2.787 1 98.69 78 GLY B C 1
ATOM 2354 O O . GLY B 1 78 ? -10.188 -7.953 2.961 1 98.69 78 GLY B O 1
ATOM 2355 N N . ILE B 1 79 ? -10.422 -10.109 2.414 1 98.88 79 ILE B N 1
ATOM 2356 C CA . ILE B 1 79 ? -9.039 -10.32 2.002 1 98.88 79 ILE B CA 1
ATOM 2357 C C . ILE B 1 79 ? -9 -11.031 0.649 1 98.88 79 ILE B C 1
ATOM 2359 O O . ILE B 1 79 ? -9.711 -12.016 0.442 1 98.88 79 ILE B O 1
ATOM 2363 N N . LEU B 1 80 ? -8.352 -10.477 -0.284 1 98.94 80 LEU B N 1
ATOM 2364 C CA . LEU B 1 80 ? -7.969 -11.156 -1.517 1 98.94 80 LEU B CA 1
ATOM 2365 C C . LEU B 1 80 ? -6.504 -11.578 -1.47 1 98.94 80 LEU B C 1
ATOM 2367 O O . LEU B 1 80 ? -5.613 -10.734 -1.395 1 98.94 80 LEU B O 1
ATOM 2371 N N . LEU B 1 81 ? -6.289 -12.875 -1.462 1 98.94 81 LEU B N 1
ATOM 2372 C CA . LEU B 1 81 ? -4.957 -13.453 -1.328 1 98.94 81 LEU B CA 1
ATOM 2373 C C . LEU B 1 81 ? -4.418 -13.898 -2.684 1 98.94 81 LEU B C 1
ATOM 2375 O O . LEU B 1 81 ? -5.086 -14.625 -3.414 1 98.94 81 LEU B O 1
ATOM 2379 N N . SER B 1 82 ? -3.291 -13.375 -3.105 1 98.81 82 SER B N 1
ATOM 2380 C CA . SER B 1 82 ? -2.598 -13.75 -4.332 1 98.81 82 SER B CA 1
ATOM 2381 C C . SER B 1 82 ? -1.127 -14.055 -4.066 1 98.81 82 SER B C 1
ATOM 2383 O O . SER B 1 82 ? -0.276 -13.172 -4.172 1 98.81 82 SER B O 1
ATOM 2385 N N . ILE B 1 83 ? -0.861 -15.344 -3.748 1 98.12 83 ILE B N 1
ATOM 2386 C CA . ILE B 1 83 ? 0.497 -15.727 -3.377 1 98.12 83 ILE B CA 1
ATOM 2387 C C . ILE B 1 83 ? 0.786 -17.141 -3.873 1 98.12 83 ILE B C 1
ATOM 2389 O O . ILE B 1 83 ? -0.136 -17.891 -4.207 1 98.12 83 ILE B O 1
ATOM 2393 N N . GLY B 1 84 ? 2.107 -17.484 -4.012 1 98.31 84 GLY B N 1
ATOM 2394 C CA . GLY B 1 84 ? 2.451 -18.875 -4.281 1 98.31 84 GLY B CA 1
ATOM 2395 C C . GLY B 1 84 ? 3.477 -19.031 -5.387 1 98.31 84 GLY B C 1
ATOM 2396 O O . GLY B 1 84 ? 4.23 -20.016 -5.406 1 98.31 84 GLY B O 1
ATOM 2397 N N . LEU B 1 85 ? 3.508 -18.094 -6.348 1 98.25 85 LEU B N 1
ATOM 2398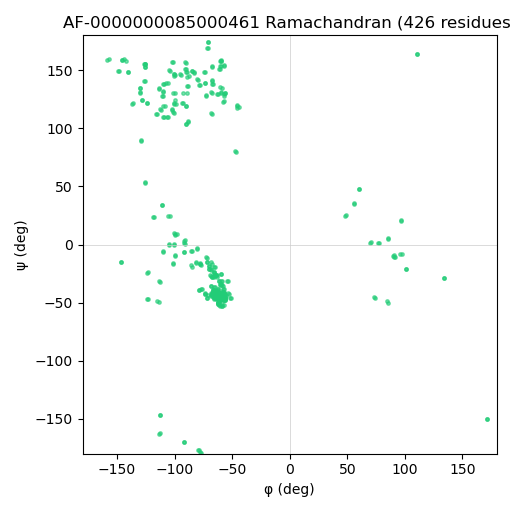 C CA . LEU B 1 85 ? 4.426 -18.219 -7.473 1 98.25 85 LEU B CA 1
ATOM 2399 C C . LEU B 1 85 ? 5.867 -18.359 -6.984 1 98.25 85 LEU B C 1
ATOM 2401 O O . LEU B 1 85 ? 6.594 -19.234 -7.438 1 98.25 85 LEU B O 1
ATOM 2405 N N . ASN B 1 86 ? 6.301 -17.516 -6.027 1 97.25 86 ASN B N 1
ATOM 2406 C CA . ASN B 1 86 ? 7.664 -17.516 -5.516 1 97.25 86 ASN B CA 1
ATOM 2407 C C . ASN B 1 86 ? 7.988 -18.828 -4.789 1 97.25 86 ASN B C 1
ATOM 2409 O O . ASN B 1 86 ? 9.156 -19.172 -4.621 1 97.25 86 ASN B O 1
ATOM 2413 N N . ASP B 1 87 ? 7 -19.562 -4.375 1 98.06 87 ASP B N 1
ATOM 2414 C CA . ASP B 1 87 ? 7.172 -20.812 -3.648 1 98.06 87 ASP B CA 1
ATOM 2415 C C . ASP B 1 87 ? 7.453 -21.969 -4.605 1 98.06 87 ASP B C 1
ATOM 2417 O O . ASP B 1 87 ? 7.91 -23.031 -4.188 1 98.06 87 ASP B O 1
ATOM 2421 N N . THR B 1 88 ? 7.199 -21.781 -5.91 1 97.62 88 THR B N 1
ATOM 2422 C CA . THR B 1 88 ? 7.293 -22.875 -6.883 1 97.62 88 THR B CA 1
ATOM 2423 C C . THR B 1 88 ? 8.727 -23.031 -7.379 1 97.62 88 THR B C 1
ATOM 2425 O O . THR B 1 88 ? 9.07 -24.047 -7.973 1 97.62 88 THR B O 1
ATOM 2428 N N . ALA B 1 89 ? 9.547 -22 -7.184 1 97.25 89 ALA B N 1
ATOM 2429 C CA . ALA B 1 89 ? 10.852 -21.922 -7.832 1 97.25 89 ALA B CA 1
ATOM 2430 C C . ALA B 1 89 ? 11.789 -23 -7.289 1 97.25 89 ALA B C 1
ATOM 2432 O O . ALA B 1 89 ? 11.812 -23.266 -6.086 1 97.25 89 ALA B O 1
ATOM 2433 N N . LYS B 1 90 ? 12.523 -23.594 -8.219 1 96.88 90 LYS B N 1
ATOM 2434 C CA . LYS B 1 90 ? 13.664 -24.422 -7.848 1 96.88 90 LYS B CA 1
ATOM 2435 C C . LYS B 1 90 ? 14.945 -23.594 -7.738 1 96.88 90 LYS B C 1
ATOM 2437 O O . LYS B 1 90 ? 15.172 -22.688 -8.539 1 96.88 90 LYS B O 1
ATOM 2442 N N . ILE B 1 91 ? 15.742 -23.953 -6.824 1 93.19 91 ILE B N 1
ATOM 2443 C CA . ILE B 1 91 ? 16.906 -23.125 -6.535 1 93.19 91 ILE B CA 1
ATOM 2444 C C . ILE B 1 91 ? 18.172 -23.797 -7.074 1 93.19 91 ILE B C 1
ATOM 2446 O O . ILE B 1 91 ? 18.375 -25 -6.879 1 93.19 91 ILE B O 1
ATOM 2450 N N . GLY B 1 92 ? 19.047 -23.031 -7.641 1 92.19 92 GLY B N 1
ATOM 2451 C CA . GLY B 1 92 ? 20.391 -23.469 -8.031 1 92.19 92 GLY B CA 1
ATOM 2452 C C . GLY B 1 92 ? 20.422 -24.125 -9.398 1 92.19 92 GLY B C 1
ATOM 2453 O O . GLY B 1 92 ? 21.25 -23.766 -10.234 1 92.19 92 GLY B O 1
ATOM 2454 N N . ARG B 1 93 ? 19.562 -25.062 -9.625 1 92.81 93 ARG B N 1
ATOM 2455 C CA . ARG B 1 93 ? 19.547 -25.812 -10.883 1 92.81 93 ARG B CA 1
ATOM 2456 C C . ARG B 1 93 ? 18.125 -26.109 -11.328 1 92.81 93 ARG B C 1
ATOM 2458 O O . ARG B 1 93 ? 17.203 -26.125 -10.516 1 92.81 93 ARG B O 1
ATOM 2465 N N . LYS B 1 94 ? 17.922 -26.359 -12.578 1 92.06 94 LYS B N 1
ATOM 2466 C CA . LYS B 1 94 ? 16.625 -26.625 -13.203 1 92.06 94 LYS B CA 1
ATOM 2467 C C . LYS B 1 94 ? 15.938 -27.828 -12.562 1 92.06 94 LYS B C 1
ATOM 2469 O O . LYS B 1 94 ? 14.719 -27.844 -12.414 1 92.06 94 LYS B O 1
ATOM 2474 N N . ASP B 1 95 ? 16.766 -28.781 -12.188 1 90.75 95 ASP B N 1
ATOM 2475 C CA . ASP B 1 95 ? 16.203 -29.984 -11.578 1 90.75 95 ASP B CA 1
ATOM 2476 C C . ASP B 1 95 ? 16.422 -29.984 -10.07 1 90.75 95 ASP B C 1
ATOM 2478 O O . ASP B 1 95 ? 16.469 -31.062 -9.445 1 90.75 95 ASP B O 1
ATOM 2482 N N . GLY B 1 96 ? 16.578 -28.812 -9.516 1 90.69 96 GLY B N 1
ATOM 2483 C CA . GLY B 1 96 ? 16.781 -28.703 -8.086 1 90.69 96 GLY B CA 1
ATOM 2484 C C . GLY B 1 96 ? 15.508 -28.859 -7.277 1 90.69 96 GLY B C 1
ATOM 2485 O O . GLY B 1 96 ? 14.469 -29.25 -7.82 1 90.69 96 GLY B O 1
ATOM 2486 N N . ARG B 1 97 ? 15.688 -28.734 -5.98 1 88.12 97 ARG B N 1
ATOM 2487 C CA . ARG B 1 97 ? 14.547 -28.812 -5.078 1 88.12 97 ARG B CA 1
ATOM 2488 C C . ARG B 1 97 ? 13.789 -27.484 -5.047 1 88.12 97 ARG B C 1
ATOM 2490 O O . ARG B 1 97 ? 14.406 -26.422 -5.102 1 88.12 97 ARG B O 1
ATOM 2497 N N . PRO B 1 98 ? 12.453 -27.625 -4.98 1 88 98 PRO B N 1
ATOM 2498 C CA . PRO B 1 98 ? 11.703 -26.375 -4.836 1 88 98 PRO B CA 1
ATOM 2499 C C . PRO B 1 98 ? 11.93 -25.703 -3.488 1 88 98 PRO B C 1
ATOM 2501 O O . PRO B 1 98 ? 12.312 -26.359 -2.518 1 88 98 PRO B O 1
ATOM 2504 N N . GLN B 1 99 ? 11.781 -24.375 -3.428 1 87.38 99 GLN B N 1
ATOM 2505 C CA . GLN B 1 99 ? 11.859 -23.625 -2.182 1 87.38 99 GLN B CA 1
ATOM 2506 C C . GLN B 1 99 ? 10.906 -24.188 -1.135 1 87.38 99 GLN B C 1
ATOM 2508 O O . GLN B 1 99 ? 11.234 -24.25 0.051 1 87.38 99 GLN B O 1
ATOM 2513 N N . LEU B 1 100 ? 9.734 -24.531 -1.57 1 92.56 100 LEU B N 1
ATOM 2514 C CA . LEU B 1 100 ? 8.703 -25.172 -0.766 1 92.56 100 LEU B CA 1
ATOM 2515 C C . LEU B 1 100 ? 8.031 -26.297 -1.538 1 92.56 100 LEU B C 1
ATOM 2517 O O . LEU B 1 100 ? 7.527 -26.094 -2.643 1 92.56 100 LEU B O 1
ATOM 2521 N N . SER B 1 101 ? 8.086 -27.531 -1.002 1 95.81 101 SER B N 1
ATOM 2522 C CA . SER B 1 101 ? 7.465 -28.656 -1.706 1 95.81 101 SER B CA 1
ATOM 2523 C C . SER B 1 101 ? 5.969 -28.422 -1.896 1 95.81 101 SER B C 1
ATOM 2525 O O . SER B 1 101 ? 5.344 -27.688 -1.126 1 95.81 101 SER B O 1
ATOM 2527 N N . GLU B 1 102 ? 5.371 -29.125 -2.891 1 96.44 102 GLU B N 1
ATOM 2528 C CA . GLU B 1 102 ? 3.945 -28.984 -3.172 1 96.44 102 GLU B CA 1
ATOM 2529 C C . GLU B 1 102 ? 3.107 -29.328 -1.938 1 96.44 102 GLU B C 1
ATOM 2531 O O . GLU B 1 102 ? 2.152 -28.609 -1.622 1 96.44 102 GLU B O 1
ATOM 2536 N N . ASP B 1 103 ? 3.471 -30.391 -1.261 1 96.81 103 ASP B N 1
ATOM 2537 C CA . ASP B 1 103 ? 2.719 -30.828 -0.091 1 96.81 103 ASP B CA 1
ATOM 2538 C C . ASP B 1 103 ? 2.869 -29.844 1.063 1 96.81 103 ASP B C 1
ATOM 2540 O O . ASP B 1 103 ? 1.895 -29.531 1.753 1 96.81 103 ASP B O 1
ATOM 2544 N N . ALA B 1 104 ? 4.051 -29.391 1.296 1 97.5 104 ALA B N 1
ATOM 2545 C CA . ALA B 1 104 ? 4.285 -28.391 2.342 1 97.5 104 ALA B CA 1
ATOM 2546 C C . ALA B 1 104 ? 3.553 -27.094 2.039 1 97.5 104 ALA B C 1
ATOM 2548 O O . ALA B 1 104 ? 2.998 -26.453 2.941 1 97.5 104 ALA B O 1
ATOM 2549 N N . PHE B 1 105 ? 3.605 -26.781 0.764 1 98.31 105 PHE B N 1
ATOM 2550 C CA . PHE B 1 105 ? 2.885 -25.594 0.333 1 98.31 105 PHE B CA 1
ATOM 2551 C C . PHE B 1 105 ? 1.393 -25.734 0.604 1 98.31 105 PHE B C 1
ATOM 2553 O O . PHE B 1 105 ? 0.78 -24.844 1.206 1 98.31 105 PHE B O 1
ATOM 2560 N N . LYS B 1 106 ? 0.835 -26.781 0.157 1 98.56 106 LYS B N 1
ATOM 2561 C CA . LYS B 1 106 ? -0.593 -26.984 0.37 1 98.56 106 LYS B CA 1
ATOM 2562 C C . LYS B 1 106 ? -0.938 -26.953 1.856 1 98.56 106 LYS B C 1
ATOM 2564 O O . LYS B 1 106 ? -1.927 -26.344 2.256 1 98.56 106 LYS B O 1
ATOM 2569 N N . PHE B 1 107 ? -0.172 -27.609 2.652 1 98.5 107 PHE B N 1
ATOM 2570 C CA . PHE B 1 107 ? -0.405 -27.641 4.09 1 98.5 107 PHE B CA 1
ATOM 2571 C C . PHE B 1 107 ? -0.389 -26.234 4.68 1 98.5 107 PHE B C 1
ATOM 2573 O O . PHE B 1 107 ? -1.313 -25.844 5.395 1 98.5 107 PHE B O 1
ATOM 2580 N N . GLY B 1 108 ? 0.684 -25.5 4.391 1 98.62 108 GLY B N 1
ATOM 2581 C CA . GLY B 1 108 ? 0.791 -24.141 4.879 1 98.62 108 GLY B CA 1
ATOM 2582 C C . GLY B 1 108 ? -0.32 -23.234 4.379 1 98.62 108 GLY B C 1
ATOM 2583 O O . GLY B 1 108 ? -0.859 -22.422 5.137 1 98.62 108 GLY B O 1
ATOM 2584 N N . LEU B 1 109 ? -0.621 -23.422 3.098 1 98.81 109 LEU B N 1
ATOM 2585 C CA . LEU B 1 109 ? -1.688 -22.609 2.514 1 98.81 109 LEU B CA 1
ATOM 2586 C C . LEU B 1 109 ? -3.021 -22.906 3.197 1 98.81 109 LEU B C 1
ATOM 2588 O O . LEU B 1 109 ? -3.777 -21.969 3.504 1 98.81 109 LEU B O 1
ATOM 2592 N N . LYS B 1 110 ? -3.295 -24.141 3.373 1 98.81 110 LYS B N 1
ATOM 2593 C CA . LYS B 1 110 ? -4.543 -24.531 4.031 1 98.81 110 LYS B CA 1
ATOM 2594 C C . LYS B 1 110 ? -4.633 -23.922 5.43 1 98.81 110 LYS B C 1
ATOM 2596 O O . LYS B 1 110 ? -5.688 -23.422 5.824 1 98.81 110 LYS B O 1
ATOM 2601 N N . GLN B 1 111 ? -3.562 -23.953 6.168 1 98.75 111 GLN B N 1
ATOM 2602 C CA . GLN B 1 111 ? -3.537 -23.359 7.5 1 98.75 111 GLN B CA 1
ATOM 2603 C C . GLN B 1 111 ? -3.812 -21.859 7.43 1 98.75 111 GLN B C 1
ATOM 2605 O O . GLN B 1 111 ? -4.633 -21.328 8.188 1 98.75 111 GLN B O 1
ATOM 2610 N N . LEU B 1 112 ? -3.139 -21.188 6.559 1 98.81 112 LEU B N 1
ATOM 2611 C CA . LEU B 1 112 ? -3.285 -19.734 6.426 1 98.81 112 LEU B CA 1
ATOM 2612 C C . LEU B 1 112 ? -4.707 -19.375 6.016 1 98.81 112 LEU B C 1
ATOM 2614 O O . LEU B 1 112 ? -5.34 -18.516 6.648 1 98.81 112 LEU B O 1
ATOM 2618 N N . VAL B 1 113 ? -5.219 -20.031 4.945 1 98.94 113 VAL B N 1
ATOM 2619 C CA . VAL B 1 113 ? -6.547 -19.719 4.426 1 98.94 113 VAL B CA 1
ATOM 2620 C C . VAL B 1 113 ? -7.602 -20.031 5.488 1 98.94 113 VAL B C 1
ATOM 2622 O O . VAL B 1 113 ? -8.547 -19.25 5.668 1 98.94 113 VAL B O 1
ATOM 2625 N N . ASN B 1 114 ? -7.422 -21.109 6.168 1 98.81 114 ASN B N 1
ATOM 2626 C CA . ASN B 1 114 ? -8.359 -21.469 7.23 1 98.81 114 ASN B CA 1
ATOM 2627 C C . ASN B 1 114 ? -8.344 -20.438 8.352 1 98.81 114 ASN B C 1
ATOM 2629 O O . ASN B 1 114 ? -9.398 -20.062 8.867 1 98.81 114 ASN B O 1
ATOM 2633 N N . GLU B 1 115 ? -7.188 -20.031 8.766 1 98.62 115 GLU B N 1
ATOM 2634 C CA . GLU B 1 115 ? -7.055 -19.016 9.797 1 98.62 115 GLU B CA 1
ATOM 2635 C C . GLU B 1 115 ? -7.758 -17.719 9.391 1 98.62 115 GLU B C 1
ATOM 2637 O O . GLU B 1 115 ? -8.508 -17.141 10.172 1 98.62 115 GLU B O 1
ATOM 2642 N N . ILE B 1 116 ? -7.551 -17.266 8.18 1 98.75 116 ILE B N 1
ATOM 2643 C CA . ILE B 1 116 ? -8.133 -16.031 7.68 1 98.75 116 ILE B CA 1
ATOM 2644 C C . ILE B 1 116 ? -9.648 -16.188 7.566 1 98.75 116 ILE B C 1
ATOM 2646 O O . ILE B 1 116 ? -10.398 -15.297 7.98 1 98.75 116 ILE B O 1
ATOM 2650 N N . LYS B 1 117 ? -10.062 -17.312 7.059 1 98.56 117 LYS B N 1
ATOM 2651 C CA . LYS B 1 117 ? -11.477 -17.578 6.828 1 98.56 117 LYS B CA 1
ATOM 2652 C C . LYS B 1 117 ? -12.273 -17.5 8.125 1 98.56 117 LYS B C 1
ATOM 2654 O O . LYS B 1 117 ? -13.43 -17.078 8.125 1 98.56 117 LYS B O 1
ATOM 2659 N N . ASN B 1 118 ? -11.672 -17.844 9.195 1 97.69 118 ASN B N 1
ATOM 2660 C CA . ASN B 1 118 ? -12.336 -17.812 10.5 1 97.69 118 ASN B CA 1
ATOM 2661 C C . ASN B 1 118 ? -12.555 -16.391 10.992 1 97.69 118 ASN B C 1
ATOM 2663 O O . ASN B 1 118 ? -13.352 -16.156 11.898 1 97.69 118 ASN B O 1
ATOM 2667 N N . GLU B 1 119 ? -11.906 -15.469 10.414 1 96 119 GLU B N 1
ATOM 2668 C CA . GLU B 1 119 ? -11.977 -14.094 10.898 1 96 119 GLU B CA 1
ATOM 2669 C C . GLU B 1 119 ? -12.672 -13.188 9.883 1 96 119 GLU B C 1
ATOM 2671 O O . GLU B 1 119 ? -13.328 -12.219 10.266 1 96 119 GLU B O 1
ATOM 2676 N N . VAL B 1 120 ? -12.523 -13.492 8.641 1 97.94 120 VAL B N 1
ATOM 2677 C CA . VAL B 1 120 ? -12.945 -12.547 7.617 1 97.94 120 VAL B CA 1
ATOM 2678 C C . VAL B 1 120 ? -13.211 -13.289 6.309 1 97.94 120 VAL B C 1
ATOM 2680 O O . VAL B 1 120 ? -12.711 -14.391 6.102 1 97.94 120 VAL B O 1
ATOM 2683 N N . ASN B 1 121 ? -14.008 -12.664 5.395 1 98.44 121 ASN B N 1
ATOM 2684 C CA . ASN B 1 121 ? -14.195 -13.203 4.051 1 98.44 121 ASN B CA 1
ATOM 2685 C C . ASN B 1 121 ? -12.883 -13.234 3.271 1 98.44 121 ASN B C 1
ATOM 2687 O O . ASN B 1 121 ? -12.156 -12.242 3.227 1 98.44 121 ASN B O 1
ATOM 2691 N N . ILE B 1 122 ? -12.594 -14.375 2.713 1 98.88 122 ILE B N 1
ATOM 2692 C CA . ILE B 1 122 ? -11.359 -14.492 1.947 1 98.88 122 ILE B CA 1
ATOM 2693 C C . ILE B 1 122 ? -11.672 -15.008 0.544 1 98.88 122 ILE B C 1
ATOM 2695 O O . ILE B 1 122 ? -12.547 -15.859 0.369 1 98.88 122 ILE B O 1
ATOM 2699 N N . MET B 1 123 ? -10.992 -14.469 -0.456 1 98.94 123 MET B N 1
ATOM 2700 C CA . MET B 1 123 ? -10.922 -14.93 -1.839 1 98.94 123 MET B CA 1
ATOM 2701 C C . MET B 1 123 ? -9.469 -15.125 -2.271 1 98.94 123 MET B C 1
ATOM 2703 O O . MET B 1 123 ? -8.562 -14.508 -1.715 1 98.94 123 MET B O 1
ATOM 2707 N N . VAL B 1 124 ? -9.281 -16.016 -3.203 1 98.94 124 VAL B N 1
ATOM 2708 C CA . VAL B 1 124 ? -7.91 -16.359 -3.568 1 98.94 124 VAL B CA 1
ATOM 2709 C C . VAL B 1 124 ? -7.75 -16.297 -5.086 1 98.94 124 VAL B C 1
ATOM 2711 O O . VAL B 1 124 ? -8.625 -16.734 -5.832 1 98.94 124 VAL B O 1
ATOM 2714 N N . LEU B 1 125 ? -6.688 -15.695 -5.547 1 98.88 125 LEU B N 1
ATOM 2715 C CA . LEU B 1 125 ? -6.309 -15.641 -6.953 1 98.88 125 LEU B CA 1
ATOM 2716 C C . LEU B 1 125 ? -5.238 -16.672 -7.273 1 98.88 125 LEU B C 1
ATOM 2718 O O . LEU B 1 125 ? -4.324 -16.891 -6.477 1 98.88 125 LEU B O 1
ATOM 2722 N N . GLY B 1 126 ? -5.289 -17.203 -8.445 1 98.75 126 GLY B N 1
ATOM 2723 C CA . GLY B 1 126 ? -4.336 -18.219 -8.891 1 98.75 126 GLY B CA 1
ATOM 2724 C C . GLY B 1 126 ? -3.01 -17.625 -9.328 1 98.75 126 GLY B C 1
ATOM 2725 O O . GLY B 1 126 ? -2.775 -16.422 -9.172 1 98.75 126 GLY B O 1
ATOM 2726 N N . LEU B 1 127 ? -2.109 -18.453 -9.805 1 98.81 127 LEU B N 1
ATOM 2727 C CA . LEU B 1 127 ? -0.745 -18.078 -10.156 1 98.81 127 LEU B CA 1
ATOM 2728 C C . LEU B 1 127 ? -0.659 -17.656 -11.617 1 98.81 127 LEU B C 1
ATOM 2730 O O . LEU B 1 127 ? -1.521 -18.016 -12.43 1 98.81 127 LEU B O 1
ATOM 2734 N N . THR B 1 128 ? 0.325 -16.875 -12 1 98.69 128 THR B N 1
ATOM 2735 C CA . THR B 1 128 ? 0.587 -16.5 -13.383 1 98.69 128 THR B CA 1
ATOM 2736 C C . THR B 1 128 ? 1.549 -17.5 -14.031 1 98.69 128 THR B C 1
ATOM 2738 O O . THR B 1 128 ? 2.334 -18.156 -13.344 1 98.69 128 THR B O 1
ATOM 2741 N N . PRO B 1 129 ? 1.458 -17.688 -15.352 1 98.69 129 PRO B N 1
ATOM 2742 C CA . PRO B 1 129 ? 2.475 -18.5 -16.031 1 98.69 129 PRO B CA 1
ATOM 2743 C C . PRO B 1 129 ? 3.828 -17.797 -16.109 1 98.69 129 PRO B C 1
ATOM 2745 O O . PRO B 1 129 ? 3.939 -16.625 -15.758 1 98.69 129 PRO B O 1
ATOM 2748 N N . VAL B 1 130 ? 4.828 -18.578 -16.516 1 98.62 130 VAL B N 1
ATOM 2749 C CA . VAL B 1 130 ? 6.176 -18.031 -16.641 1 98.62 130 VAL B CA 1
ATOM 2750 C C . VAL B 1 130 ? 6.707 -18.328 -18.047 1 98.62 130 VAL B C 1
ATOM 2752 O O . VAL B 1 130 ? 6.168 -19.172 -18.766 1 98.62 130 VAL B O 1
ATOM 2755 N N . ASN B 1 131 ? 7.633 -17.516 -18.5 1 98.5 131 ASN B N 1
ATOM 2756 C CA . ASN B 1 131 ? 8.383 -17.828 -19.719 1 98.5 131 ASN B CA 1
ATOM 2757 C C . ASN B 1 131 ? 9.648 -18.625 -19.406 1 98.5 131 ASN B C 1
ATOM 2759 O O . ASN B 1 131 ? 10.672 -18.062 -19.031 1 98.5 131 ASN B O 1
ATOM 2763 N N . GLU B 1 132 ? 9.609 -19.891 -19.672 1 97.31 132 GLU B N 1
ATOM 2764 C CA . GLU B 1 132 ? 10.688 -20.812 -19.297 1 97.31 132 GLU B CA 1
ATOM 2765 C C . GLU B 1 132 ? 11.953 -20.531 -20.094 1 97.31 132 GLU B C 1
ATOM 2767 O O . GLU B 1 132 ? 13.055 -20.875 -19.672 1 97.31 132 GLU B O 1
ATOM 2772 N N . ASP B 1 133 ? 11.797 -19.891 -21.234 1 97.06 133 ASP B N 1
ATOM 2773 C CA . ASP B 1 133 ? 12.938 -19.547 -22.078 1 97.06 133 ASP B CA 1
ATOM 2774 C C . ASP B 1 133 ? 13.82 -18.5 -21.422 1 97.06 133 ASP B C 1
ATOM 2776 O O . ASP B 1 133 ? 14.969 -18.297 -21.828 1 97.06 133 ASP B O 1
ATOM 2780 N N . SER B 1 134 ? 13.32 -17.828 -20.438 1 97.31 134 SER B N 1
ATOM 2781 C CA . SER B 1 134 ? 14.039 -16.75 -19.781 1 97.31 134 SER B CA 1
ATOM 2782 C C . SER B 1 134 ? 14.719 -17.219 -18.5 1 97.31 134 SER B C 1
ATOM 2784 O O . SER B 1 134 ? 15.281 -16.422 -17.75 1 97.31 134 SER B O 1
ATOM 2786 N N . MET B 1 135 ? 14.758 -18.562 -18.203 1 96.69 135 MET B N 1
ATOM 2787 C CA . MET B 1 135 ? 15.336 -19.094 -16.969 1 96.69 135 MET B CA 1
ATOM 2788 C C . MET B 1 135 ? 16.844 -19.281 -17.109 1 96.69 135 MET B C 1
ATOM 2790 O O . MET B 1 135 ? 17.344 -19.547 -18.203 1 96.69 135 MET B O 1
ATOM 2794 N N . PRO B 1 136 ? 17.625 -19.156 -16.016 1 97.19 136 PRO B N 1
ATOM 2795 C CA . PRO B 1 136 ? 17.109 -18.922 -14.656 1 97.19 136 PRO B CA 1
ATOM 2796 C C . PRO B 1 136 ? 16.828 -17.453 -14.375 1 97.19 136 PRO B C 1
ATOM 2798 O O . PRO B 1 136 ? 17.531 -16.578 -14.883 1 97.19 136 PRO B O 1
ATOM 2801 N N . PHE B 1 137 ? 15.805 -17.203 -13.516 1 96.19 137 PHE B N 1
ATOM 2802 C CA . PHE B 1 137 ? 15.555 -15.891 -12.945 1 96.19 137 PHE B CA 1
ATOM 2803 C C . PHE B 1 137 ? 16.594 -15.555 -11.883 1 96.19 137 PHE B C 1
ATOM 2805 O O . PHE B 1 137 ? 16.938 -16.406 -11.055 1 96.19 137 PHE B O 1
ATOM 2812 N N . ALA B 1 138 ? 17.078 -14.312 -11.859 1 91.81 138 ALA B N 1
ATOM 2813 C CA . ALA B 1 138 ? 18.094 -13.844 -10.922 1 91.81 138 ALA B CA 1
ATOM 2814 C C . ALA B 1 138 ? 19.281 -14.797 -10.867 1 91.81 138 ALA B C 1
ATOM 2816 O O . ALA B 1 138 ? 19.859 -15.016 -9.805 1 91.81 138 ALA B O 1
ATOM 2817 N N . GLU B 1 139 ? 19.516 -15.531 -11.898 1 92.12 139 GLU B N 1
ATOM 2818 C CA . GLU B 1 139 ? 20.688 -16.375 -12.141 1 92.12 139 GLU B CA 1
ATOM 2819 C C . GLU B 1 139 ? 20.609 -17.656 -11.328 1 92.12 139 GLU B C 1
ATOM 2821 O O . GLU B 1 139 ? 21.531 -18.484 -11.375 1 92.12 139 GLU B O 1
ATOM 2826 N N . CYS B 1 140 ? 19.531 -17.828 -10.57 1 93.94 140 CYS B N 1
ATOM 2827 C CA . CYS B 1 140 ? 19.625 -19.031 -9.75 1 93.94 140 CYS B CA 1
ATOM 2828 C C . CYS B 1 140 ? 18.25 -19.672 -9.555 1 93.94 140 CYS B C 1
ATOM 2830 O O . CYS B 1 140 ? 18.141 -20.766 -9 1 93.94 140 CYS B O 1
ATOM 2832 N N . LEU B 1 141 ? 17.188 -18.969 -9.852 1 96.5 141 LEU B N 1
ATOM 2833 C CA . LEU B 1 141 ? 15.844 -19.5 -9.625 1 96.5 141 LEU B CA 1
ATOM 2834 C C . LEU B 1 141 ? 15.25 -20.047 -10.922 1 96.5 141 LEU B C 1
ATOM 2836 O O . LEU B 1 141 ? 15.242 -19.344 -11.945 1 96.5 141 LEU B O 1
ATOM 2840 N N . TRP B 1 142 ? 14.742 -21.234 -10.844 1 97.44 142 TRP B N 1
ATOM 2841 C CA . TRP B 1 142 ? 14.172 -21.891 -12.016 1 97.44 142 TRP B CA 1
ATOM 2842 C C . TRP B 1 142 ? 12.672 -22.125 -11.836 1 97.44 142 TRP B C 1
ATOM 2844 O O . TRP B 1 142 ? 12.258 -22.938 -11.016 1 97.44 142 TRP B O 1
ATOM 2854 N N . TYR B 1 143 ? 11.891 -21.422 -12.617 1 97.94 143 TYR B N 1
ATOM 2855 C CA . TYR B 1 143 ? 10.438 -21.562 -12.648 1 97.94 143 TYR B CA 1
ATOM 2856 C C . TYR B 1 143 ? 10 -22.406 -13.844 1 97.94 143 TYR B C 1
ATOM 2858 O O . TYR B 1 143 ? 10.648 -22.375 -14.898 1 97.94 143 TYR B O 1
ATOM 2866 N N . SER B 1 144 ? 8.93 -23.172 -13.703 1 97.62 144 SER B N 1
ATOM 2867 C CA . SER B 1 144 ? 8.359 -23.922 -14.812 1 97.62 144 SER B CA 1
ATOM 2868 C C . SER B 1 144 ? 6.832 -23.891 -14.773 1 97.62 144 SER B C 1
ATOM 2870 O O . SER B 1 144 ? 6.238 -23.844 -13.695 1 97.62 144 SER B O 1
ATOM 2872 N N . ASN B 1 145 ? 6.227 -23.938 -15.914 1 98.06 145 ASN B N 1
ATOM 2873 C CA . ASN B 1 145 ? 4.77 -23.922 -15.984 1 98.06 145 ASN B CA 1
ATOM 2874 C C . ASN B 1 145 ? 4.168 -25.203 -15.43 1 98.06 145 ASN B C 1
ATOM 2876 O O . ASN B 1 145 ? 3.059 -25.203 -14.891 1 98.06 145 ASN B O 1
ATOM 2880 N N . LEU B 1 146 ? 4.93 -26.25 -15.516 1 97.56 146 LEU B N 1
ATOM 2881 C CA . LEU B 1 146 ? 4.473 -27.484 -14.883 1 97.56 146 LEU B CA 1
ATOM 2882 C C . LEU B 1 146 ? 4.336 -27.297 -13.375 1 97.56 146 LEU B C 1
ATOM 2884 O O . LEU B 1 146 ? 3.32 -27.672 -12.789 1 97.56 146 LEU B O 1
ATOM 2888 N N . ALA B 1 147 ? 5.355 -26.75 -12.734 1 97.56 147 ALA B N 1
ATOM 2889 C CA . ALA B 1 147 ? 5.289 -26.469 -11.297 1 97.56 147 ALA B CA 1
ATOM 2890 C C . ALA B 1 147 ? 4.16 -25.5 -10.984 1 97.56 147 ALA B C 1
ATOM 2892 O O . ALA B 1 147 ? 3.391 -25.703 -10.039 1 97.56 147 ALA B O 1
ATOM 2893 N N . CYS B 1 148 ? 4.047 -24.406 -11.773 1 98.19 148 CYS B N 1
ATOM 2894 C CA . CYS B 1 148 ? 2.992 -23.422 -11.57 1 98.19 148 CYS B CA 1
ATOM 2895 C C . CYS B 1 148 ? 1.618 -24.078 -11.609 1 98.19 148 CYS B C 1
ATOM 2897 O O . CYS B 1 148 ? 0.759 -23.797 -10.773 1 98.19 148 CYS B O 1
ATOM 2899 N N . SER B 1 149 ? 1.431 -24.953 -12.578 1 98.5 149 SER B N 1
ATOM 2900 C CA . SER B 1 149 ? 0.165 -25.656 -12.719 1 98.5 149 SER B CA 1
ATOM 2901 C C . SER B 1 149 ? -0.115 -26.531 -11.492 1 98.5 149 SER B C 1
ATOM 2903 O O . SER B 1 149 ? -1.227 -26.531 -10.961 1 98.5 149 SER B O 1
ATOM 2905 N N . LYS B 1 150 ? 0.854 -27.25 -11.047 1 98.38 150 LYS B N 1
ATOM 2906 C CA . LYS B 1 150 ? 0.697 -28.125 -9.891 1 98.38 150 LYS B CA 1
ATOM 2907 C C . LYS B 1 150 ? 0.357 -27.328 -8.633 1 98.38 150 LYS B C 1
ATOM 2909 O O . LYS B 1 150 ? -0.536 -27.703 -7.871 1 98.38 150 LYS B O 1
ATOM 2914 N N . TYR B 1 151 ? 1.059 -26.281 -8.414 1 98.62 151 TYR B N 1
ATOM 2915 C CA . T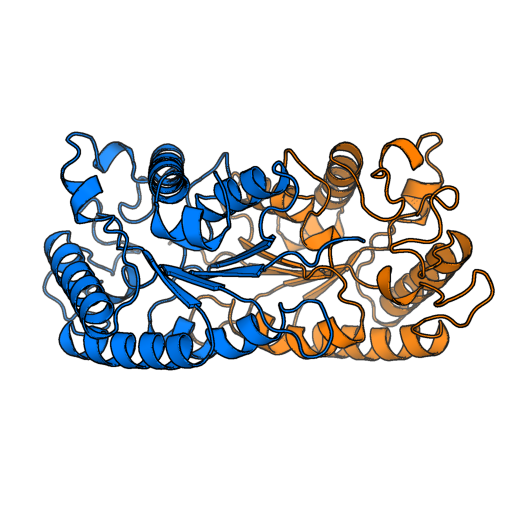YR B 1 151 ? 0.823 -25.453 -7.227 1 98.62 151 TYR B CA 1
ATOM 2916 C C . TYR B 1 151 ? -0.529 -24.75 -7.309 1 98.62 151 TYR B C 1
ATOM 2918 O O . TYR B 1 151 ? -1.238 -24.641 -6.305 1 98.62 151 TYR B O 1
ATOM 2926 N N . GLU B 1 152 ? -0.921 -24.203 -8.484 1 98.75 152 GLU B N 1
ATOM 2927 C CA . GLU B 1 152 ? -2.256 -23.641 -8.602 1 98.75 152 GLU B CA 1
ATOM 2928 C C . GLU B 1 152 ? -3.334 -24.672 -8.297 1 98.75 152 GLU B C 1
ATOM 2930 O O . GLU B 1 152 ? -4.348 -24.359 -7.672 1 98.75 152 GLU B O 1
ATOM 2935 N N . ASN B 1 153 ? -3.111 -25.906 -8.789 1 98.75 153 ASN B N 1
ATOM 2936 C CA . ASN B 1 153 ? -4.059 -26.969 -8.477 1 98.75 153 ASN B CA 1
ATOM 2937 C C . ASN B 1 153 ? -4.195 -27.172 -6.969 1 98.75 153 ASN B C 1
ATOM 2939 O O . ASN B 1 153 ? -5.297 -27.406 -6.469 1 98.75 153 ASN B O 1
ATOM 2943 N N . LYS B 1 154 ? -3.076 -27.125 -6.27 1 98.75 154 LYS B N 1
ATOM 2944 C CA . LYS B 1 154 ? -3.119 -27.234 -4.812 1 98.75 154 LYS B CA 1
ATOM 2945 C C . LYS B 1 154 ? -3.904 -26.078 -4.199 1 98.75 154 LYS B C 1
ATOM 2947 O O . LYS B 1 154 ? -4.633 -26.266 -3.223 1 98.75 154 LYS B O 1
ATOM 2952 N N . ILE B 1 155 ? -3.77 -24.859 -4.73 1 98.88 155 ILE B N 1
ATOM 2953 C CA . ILE B 1 155 ? -4.535 -23.703 -4.277 1 98.88 155 ILE B CA 1
ATOM 2954 C C . ILE B 1 155 ? -6.023 -23.969 -4.492 1 98.88 155 ILE B C 1
ATOM 2956 O O . ILE B 1 155 ? -6.832 -23.766 -3.58 1 98.88 155 ILE B O 1
ATOM 2960 N N . GLU B 1 156 ? -6.336 -24.391 -5.676 1 98.88 156 GLU B N 1
ATOM 2961 C CA . GLU B 1 156 ? -7.73 -24.656 -6.02 1 98.88 156 GLU B CA 1
ATOM 2962 C C . GLU B 1 156 ? -8.336 -25.703 -5.09 1 98.88 156 GLU B C 1
ATOM 2964 O O . GLU B 1 156 ? -9.445 -25.531 -4.59 1 98.88 156 GLU B O 1
ATOM 2969 N N . GLU B 1 157 ? -7.605 -26.75 -4.887 1 98.81 157 GLU B N 1
ATOM 2970 C CA . GLU B 1 157 ? -8.062 -27.812 -3.996 1 98.81 157 GLU B CA 1
ATOM 2971 C C . GLU B 1 157 ? -8.312 -27.281 -2.59 1 98.81 157 GLU B C 1
ATOM 2973 O O . GLU B 1 157 ? -9.328 -27.609 -1.971 1 98.81 157 GLU B O 1
ATOM 2978 N N . THR B 1 158 ? -7.375 -26.531 -2.092 1 98.88 158 THR B N 1
ATOM 2979 C CA . THR B 1 158 ? -7.496 -25.938 -0.766 1 98.88 158 THR B CA 1
ATOM 2980 C C . THR B 1 158 ? -8.75 -25.062 -0.678 1 98.88 158 THR B C 1
ATOM 2982 O O . THR B 1 158 ? -9.516 -25.172 0.281 1 98.88 158 THR B O 1
ATOM 2985 N N . CYS B 1 159 ? -8.961 -24.234 -1.674 1 98.88 159 CYS B N 1
ATOM 2986 C CA . CYS B 1 159 ? -10.109 -23.344 -1.693 1 98.88 159 CYS B CA 1
ATOM 2987 C C . CYS B 1 159 ? -11.414 -24.125 -1.764 1 98.88 159 CYS B C 1
ATOM 2989 O O . CYS B 1 159 ? -12.391 -23.75 -1.106 1 98.88 159 CYS B O 1
ATOM 2991 N N . LEU B 1 160 ? -11.406 -25.141 -2.562 1 98.75 160 LEU B N 1
ATOM 2992 C CA . LEU B 1 160 ? -12.586 -26 -2.666 1 98.75 160 LEU B CA 1
ATOM 2993 C C . LEU B 1 160 ? -12.898 -26.656 -1.325 1 98.75 160 LEU B C 1
ATOM 2995 O O . LEU B 1 160 ? -14.047 -26.625 -0.876 1 98.75 160 LEU B O 1
ATOM 2999 N N . GLU B 1 161 ? -11.914 -27.188 -0.687 1 98.62 161 GLU B N 1
ATOM 3000 C CA . GLU B 1 161 ? -12.078 -27.875 0.592 1 98.62 161 GLU B CA 1
ATOM 3001 C C . GLU B 1 161 ? -12.625 -26.938 1.657 1 98.62 161 GLU B C 1
ATOM 3003 O O . GLU B 1 161 ? -13.406 -27.344 2.516 1 98.62 161 GLU B O 1
ATOM 3008 N N . LEU B 1 162 ? -12.242 -25.719 1.599 1 98.75 162 LEU B N 1
ATOM 3009 C CA . LEU B 1 162 ? -12.602 -24.766 2.643 1 98.75 162 LEU B CA 1
ATOM 3010 C C . LEU B 1 162 ? -13.766 -23.891 2.203 1 98.75 162 LEU B C 1
ATOM 3012 O O . LEU B 1 162 ? -14.172 -22.984 2.926 1 98.75 162 LEU B O 1
ATOM 3016 N N . ASN B 1 163 ? -14.289 -24.094 1.013 1 98.56 163 ASN B N 1
ATOM 3017 C CA . ASN B 1 163 ? -15.398 -23.328 0.457 1 98.56 163 ASN B CA 1
ATOM 3018 C C . ASN B 1 163 ? -15.039 -21.844 0.349 1 98.56 163 ASN B C 1
ATOM 3020 O O . ASN B 1 163 ? -15.781 -20.984 0.83 1 98.56 163 ASN B O 1
ATOM 3024 N N . VAL B 1 164 ? -13.93 -21.594 -0.179 1 98.88 164 VAL B N 1
ATOM 3025 C CA . VAL B 1 164 ? -13.406 -20.25 -0.431 1 98.88 164 VAL B CA 1
ATOM 3026 C C . VAL B 1 164 ? -13.398 -19.984 -1.933 1 98.88 164 VAL B C 1
ATOM 3028 O O . VAL B 1 164 ? -12.938 -20.812 -2.719 1 98.88 164 VAL B O 1
ATOM 3031 N N . PRO B 1 165 ? -13.93 -18.781 -2.395 1 98.94 165 PRO B N 1
ATOM 3032 C CA . PRO B 1 165 ? -13.891 -18.484 -3.824 1 98.94 165 PRO B CA 1
ATOM 3033 C C . PRO B 1 165 ? -12.469 -18.438 -4.375 1 98.94 165 PRO B C 1
ATOM 3035 O O . PRO B 1 165 ? -11.562 -17.906 -3.721 1 98.94 165 PRO B O 1
ATOM 3038 N N . PHE B 1 166 ? -12.328 -19.047 -5.488 1 98.88 166 PHE B N 1
ATOM 3039 C CA . PHE B 1 166 ? -11.031 -19.141 -6.152 1 98.88 166 PHE B CA 1
ATOM 3040 C C . PHE B 1 166 ? -11.148 -18.734 -7.613 1 98.88 166 PHE B C 1
ATOM 3042 O O . PHE B 1 166 ? -12.07 -19.156 -8.312 1 98.88 166 PHE B O 1
ATOM 3049 N N . LEU B 1 167 ? -10.242 -17.812 -8.133 1 98.88 167 LEU B N 1
ATOM 3050 C CA . LEU B 1 167 ? -10.141 -17.453 -9.539 1 98.88 167 LEU B CA 1
ATOM 3051 C C . LEU B 1 167 ? -8.859 -18 -10.156 1 98.88 167 LEU B C 1
ATOM 3053 O O . LEU B 1 167 ? -7.766 -17.531 -9.844 1 98.88 167 LEU B O 1
ATOM 3057 N N . SER B 1 168 ? -8.977 -18.938 -10.977 1 98.56 168 SER B N 1
ATOM 3058 C CA . SER B 1 168 ? -7.824 -19.516 -11.664 1 98.56 168 SER B CA 1
ATOM 3059 C C . SER B 1 168 ? -7.203 -18.531 -12.641 1 98.56 168 SER B C 1
ATOM 3061 O O . SER B 1 168 ? -7.91 -17.891 -13.422 1 98.56 168 SER B O 1
ATOM 3063 N N . ILE B 1 169 ? -5.918 -18.359 -12.578 1 98.69 169 ILE B N 1
ATOM 3064 C CA . ILE B 1 169 ? -5.23 -17.438 -13.477 1 98.69 169 ILE B CA 1
ATOM 3065 C C . ILE B 1 169 ? -4.305 -18.219 -14.406 1 98.69 169 ILE B C 1
ATOM 3067 O O . ILE B 1 169 ? -4.355 -18.047 -15.633 1 98.69 169 ILE B O 1
ATOM 3071 N N . HIS B 1 170 ? -3.471 -19.125 -13.852 1 98.56 170 HIS B N 1
ATOM 3072 C CA . HIS B 1 170 ? -2.494 -19.859 -14.656 1 98.56 170 HIS B CA 1
ATOM 3073 C C . HIS B 1 170 ? -3.174 -20.625 -15.781 1 98.56 170 HIS B C 1
ATOM 3075 O O . HIS B 1 170 ? -2.803 -20.484 -16.953 1 98.56 170 HIS B O 1
ATOM 3081 N N . LYS B 1 171 ? -4.176 -21.406 -15.414 1 97.25 171 LYS B N 1
ATOM 3082 C CA . LYS B 1 171 ? -4.887 -22.234 -16.391 1 97.25 171 LYS B CA 1
ATOM 3083 C C . LYS B 1 171 ? -5.465 -21.391 -17.516 1 97.25 171 LYS B C 1
ATOM 3085 O O . LYS B 1 171 ? -5.367 -21.766 -18.688 1 97.25 171 LYS B O 1
ATOM 3090 N N . LYS B 1 172 ? -6.02 -20.266 -17.156 1 97.5 172 LYS B N 1
ATOM 3091 C CA . LYS B 1 172 ? -6.641 -19.375 -18.141 1 97.5 172 LYS B CA 1
ATOM 3092 C C . LYS B 1 172 ? -5.586 -18.703 -19.016 1 97.5 172 LYS B C 1
ATOM 3094 O O . LYS B 1 172 ? -5.73 -18.641 -20.25 1 97.5 172 LYS B O 1
ATOM 3099 N N . MET B 1 173 ? -4.547 -18.25 -18.422 1 98.19 173 MET B N 1
ATOM 3100 C CA . MET B 1 173 ? -3.57 -17.406 -19.109 1 98.19 173 MET B CA 1
ATOM 3101 C C . MET B 1 173 ? -2.645 -18.25 -19.984 1 98.19 173 MET B C 1
ATOM 3103 O O . MET B 1 173 ? -2.305 -17.844 -21.109 1 98.19 173 MET B O 1
ATOM 3107 N N . ILE B 1 174 ? -2.238 -19.422 -19.516 1 97.5 174 ILE B N 1
ATOM 3108 C CA . ILE B 1 174 ? -1.257 -20.25 -20.219 1 97.5 174 ILE B CA 1
ATOM 3109 C C . ILE B 1 174 ? -1.843 -20.734 -21.531 1 97.5 174 ILE B C 1
ATOM 3111 O O . ILE B 1 174 ? -1.104 -21.047 -22.469 1 97.5 174 ILE B O 1
ATOM 3115 N N . ASN B 1 175 ? -3.129 -20.781 -21.594 1 95.25 175 ASN B N 1
ATOM 3116 C CA . ASN B 1 175 ? -3.805 -21.297 -22.781 1 95.25 175 ASN B CA 1
ATOM 3117 C C . ASN B 1 175 ? -3.984 -20.203 -23.844 1 95.25 175 ASN B C 1
ATOM 3119 O O . ASN B 1 175 ? -4.449 -20.484 -24.953 1 95.25 175 ASN B O 1
ATOM 3123 N N . LEU B 1 176 ? -3.611 -18.984 -23.438 1 95.44 176 LEU B N 1
ATOM 3124 C CA . LEU B 1 176 ? -3.57 -17.938 -24.453 1 95.44 176 LEU B CA 1
ATOM 3125 C C . LEU B 1 176 ? -2.385 -18.125 -25.391 1 95.44 176 LEU B C 1
ATOM 3127 O O . LEU B 1 176 ? -1.26 -18.344 -24.938 1 95.44 176 LEU B O 1
ATOM 3131 N N . LEU B 1 177 ? -2.65 -18.109 -26.672 1 88.69 177 LEU B N 1
ATOM 3132 C CA . LEU B 1 177 ? -1.581 -18.297 -27.641 1 88.69 177 LEU B CA 1
ATOM 3133 C C . LEU B 1 177 ? -0.459 -17.297 -27.406 1 88.69 177 LEU B C 1
ATOM 3135 O O . LEU B 1 177 ? 0.717 -17.609 -27.594 1 88.69 177 LEU B O 1
ATOM 3139 N N . SER B 1 178 ? -0.792 -16.109 -26.922 1 93.69 178 SER B N 1
ATOM 3140 C CA . SER B 1 178 ? 0.155 -15.008 -26.797 1 93.69 178 SER B CA 1
ATOM 3141 C C . SER B 1 178 ? 0.45 -14.711 -25.328 1 93.69 178 SER B C 1
ATOM 3143 O O . SER B 1 178 ? 0.678 -13.555 -24.953 1 93.69 178 SER B O 1
ATOM 3145 N N . PHE B 1 179 ? 0.435 -15.836 -24.516 1 96.62 179 PHE B N 1
ATOM 3146 C CA . PHE B 1 179 ? 0.56 -15.523 -23.094 1 96.62 179 PHE B CA 1
ATOM 3147 C C . PHE B 1 179 ? 1.929 -14.93 -22.797 1 96.62 179 PHE B C 1
ATOM 3149 O O . PHE B 1 179 ? 2.068 -14.117 -21.875 1 96.62 179 PHE B O 1
ATOM 3156 N N . LYS B 1 180 ? 2.961 -15.273 -23.594 1 97.38 180 LYS B N 1
ATOM 3157 C CA . LYS B 1 180 ? 4.309 -14.766 -23.359 1 97.38 180 LYS B CA 1
ATOM 3158 C C . LYS B 1 180 ? 4.367 -13.258 -23.547 1 97.38 180 LYS B C 1
ATOM 3160 O O . LYS B 1 180 ? 5.215 -12.578 -22.969 1 97.38 180 LYS B O 1
ATOM 3165 N N . GLU B 1 181 ? 3.443 -12.688 -24.375 1 98 181 GLU B N 1
ATOM 3166 C CA . GLU B 1 181 ? 3.398 -11.25 -24.625 1 98 181 GLU B CA 1
ATOM 3167 C C . GLU B 1 181 ? 2.893 -10.492 -23.406 1 98 181 GLU B C 1
ATOM 3169 O O . GLU B 1 181 ? 3.014 -9.266 -23.328 1 98 181 GLU B O 1
ATOM 3174 N N . LEU B 1 182 ? 2.379 -11.219 -22.453 1 98.69 182 LEU B N 1
ATOM 3175 C CA . LEU B 1 182 ? 1.854 -10.617 -21.234 1 98.69 182 LEU B CA 1
ATOM 3176 C C . LEU B 1 182 ? 2.932 -10.547 -20.156 1 98.69 182 LEU B C 1
ATOM 3178 O O . LEU B 1 182 ? 2.711 -9.961 -19.094 1 98.69 182 LEU B O 1
ATOM 3182 N N . LEU B 1 183 ? 4.055 -11.125 -20.438 1 98.62 183 LEU B N 1
ATOM 3183 C CA . LEU B 1 183 ? 5.125 -11.219 -19.453 1 98.62 183 LEU B CA 1
ATOM 3184 C C . LEU B 1 183 ? 6.238 -10.219 -19.766 1 98.62 183 LEU B C 1
ATOM 3186 O O . LEU B 1 183 ? 6.449 -9.852 -20.922 1 98.62 183 LEU B O 1
ATOM 3190 N N . SER B 1 184 ? 6.922 -9.75 -18.703 1 97.75 184 SER B N 1
ATOM 3191 C CA . SER B 1 184 ? 8.148 -8.977 -18.844 1 97.75 184 SER B CA 1
ATOM 3192 C C . SER B 1 184 ? 9.305 -9.852 -19.328 1 97.75 184 SER B C 1
ATOM 3194 O O . SER B 1 184 ? 9.172 -11.078 -19.391 1 97.75 184 SER B O 1
ATOM 3196 N N . THR B 1 185 ? 10.406 -9.273 -19.594 1 96.5 185 THR B N 1
ATOM 3197 C CA . THR B 1 185 ? 11.547 -9.961 -20.188 1 96.5 185 THR B CA 1
ATOM 3198 C C . THR B 1 185 ? 12.172 -10.938 -19.188 1 96.5 185 THR B C 1
ATOM 3200 O O . THR B 1 185 ? 12.844 -11.891 -19.578 1 96.5 185 THR B O 1
ATOM 3203 N N . ASP B 1 186 ? 11.914 -10.703 -17.891 1 96.56 186 ASP B N 1
ATOM 3204 C CA . ASP B 1 186 ? 12.531 -11.57 -16.891 1 96.56 186 ASP B CA 1
ATOM 3205 C C . ASP B 1 186 ? 11.805 -12.914 -16.812 1 96.56 186 ASP B C 1
ATOM 3207 O O . ASP B 1 186 ? 12.281 -13.844 -16.156 1 96.56 186 ASP B O 1
ATOM 3211 N N . GLY B 1 187 ? 10.578 -13 -17.328 1 97.94 187 GLY B N 1
ATOM 3212 C CA . GLY B 1 187 ? 9.898 -14.273 -17.531 1 97.94 187 GLY B CA 1
ATOM 3213 C C . GLY B 1 187 ? 8.938 -14.617 -16.406 1 97.94 187 GLY B C 1
ATOM 3214 O O . GLY B 1 187 ? 8.156 -15.562 -16.531 1 97.94 187 GLY B O 1
ATOM 3215 N N . ILE B 1 188 ? 8.93 -13.844 -15.312 1 98.25 188 ILE B N 1
ATOM 3216 C CA . ILE B 1 188 ? 8.055 -14.266 -14.227 1 98.25 188 ILE B CA 1
ATOM 3217 C C . ILE B 1 188 ? 7.086 -13.141 -13.875 1 98.25 188 ILE B C 1
ATOM 3219 O O . ILE B 1 188 ? 6 -13.391 -13.344 1 98.25 188 ILE B O 1
ATOM 3223 N N . HIS B 1 189 ? 7.508 -11.883 -14.188 1 98.62 189 HIS B N 1
ATOM 3224 C CA . HIS B 1 189 ? 6.617 -10.758 -13.898 1 98.62 189 HIS B CA 1
ATOM 3225 C C . HIS B 1 189 ? 5.773 -10.391 -15.109 1 98.62 189 HIS B C 1
ATOM 3227 O O . HIS B 1 189 ? 6.238 -10.492 -16.25 1 98.62 189 HIS B O 1
ATOM 3233 N N . LEU B 1 190 ? 4.582 -9.977 -14.859 1 98.69 190 LEU B N 1
ATOM 3234 C CA . LEU B 1 190 ? 3.707 -9.453 -15.898 1 98.69 190 LEU B CA 1
ATOM 3235 C C . LEU B 1 190 ? 4.156 -8.062 -16.344 1 98.69 190 LEU B C 1
ATOM 3237 O O . LEU B 1 190 ? 4.742 -7.316 -15.547 1 98.69 190 LEU B O 1
ATOM 3241 N N . ASN B 1 191 ? 3.922 -7.766 -17.594 1 98.5 191 ASN B N 1
ATOM 3242 C CA . ASN B 1 191 ? 4.039 -6.391 -18.062 1 98.5 191 ASN B CA 1
ATOM 3243 C C . ASN B 1 191 ? 2.707 -5.656 -17.984 1 98.5 191 ASN B C 1
ATOM 3245 O O . ASN B 1 191 ? 1.764 -6.137 -17.359 1 98.5 191 ASN B O 1
ATOM 3249 N N . THR B 1 192 ? 2.65 -4.492 -18.562 1 98.69 192 THR B N 1
ATOM 3250 C CA . THR B 1 192 ? 1.453 -3.66 -18.516 1 98.69 192 THR B CA 1
ATOM 3251 C C . THR B 1 192 ? 0.247 -4.414 -19.078 1 98.69 192 THR B C 1
ATOM 3253 O O . THR B 1 192 ? -0.825 -4.41 -18.469 1 98.69 192 THR B O 1
ATOM 3256 N N . LYS B 1 193 ? 0.452 -5.125 -20.172 1 98.62 193 LYS B N 1
ATOM 3257 C CA . LYS B 1 193 ? -0.631 -5.883 -20.797 1 98.62 193 LYS B CA 1
ATOM 3258 C C . LYS B 1 193 ? -1.102 -7.016 -19.875 1 98.62 193 LYS B C 1
ATOM 3260 O O . LYS B 1 193 ? -2.301 -7.273 -19.781 1 98.62 193 LYS B O 1
ATOM 3265 N N . GLY B 1 194 ? -0.162 -7.672 -19.266 1 98.81 194 GLY B N 1
ATOM 3266 C CA . GLY B 1 194 ? -0.498 -8.758 -18.359 1 98.81 194 GLY B CA 1
ATOM 3267 C C . GLY B 1 194 ? -1.282 -8.297 -17.141 1 98.81 194 GLY B C 1
ATOM 3268 O O . GLY B 1 194 ? -2.262 -8.938 -16.75 1 98.81 194 GLY B O 1
ATOM 3269 N N . HIS B 1 195 ? -0.866 -7.188 -16.562 1 98.81 195 HIS B N 1
ATOM 3270 C CA . HIS B 1 195 ? -1.6 -6.641 -15.422 1 98.81 195 HIS B CA 1
ATOM 3271 C C . HIS B 1 195 ? -3.004 -6.203 -15.828 1 98.81 195 HIS B C 1
ATOM 3273 O O . HIS B 1 195 ? -3.957 -6.379 -15.07 1 98.81 195 HIS B O 1
ATOM 3279 N N . LYS B 1 196 ? -3.113 -5.621 -16.969 1 98.75 196 LYS B N 1
ATOM 3280 C CA . LYS B 1 196 ? -4.438 -5.254 -17.469 1 98.75 196 LYS B CA 1
ATOM 3281 C C . LYS B 1 196 ? -5.32 -6.488 -17.625 1 98.75 196 LYS B C 1
ATOM 3283 O O . LYS B 1 196 ? -6.512 -6.453 -17.312 1 98.75 196 LYS B O 1
ATOM 3288 N N . TRP B 1 197 ? -4.75 -7.543 -18.156 1 98.69 197 TRP B N 1
ATOM 3289 C CA . TRP B 1 197 ? -5.496 -8.781 -18.344 1 98.69 197 TRP B CA 1
ATOM 3290 C C . TRP B 1 197 ? -6.023 -9.312 -17.016 1 98.69 197 TRP B C 1
ATOM 3292 O O . TRP B 1 197 ? -7.203 -9.648 -16.906 1 98.69 197 TRP B O 1
ATOM 3302 N N . ILE B 1 198 ? -5.191 -9.352 -15.977 1 98.81 198 ILE B N 1
ATOM 3303 C CA . ILE B 1 198 ? -5.617 -9.82 -14.656 1 98.81 198 ILE B CA 1
ATOM 3304 C C . ILE B 1 198 ? -6.695 -8.891 -14.109 1 98.81 198 ILE B C 1
ATOM 3306 O O . ILE B 1 198 ? -7.691 -9.352 -13.547 1 98.81 198 ILE B O 1
ATOM 3310 N N . TYR B 1 199 ? -6.43 -7.586 -14.242 1 98.81 199 TYR B N 1
ATOM 3311 C CA . TYR B 1 199 ? -7.43 -6.613 -13.812 1 98.81 199 TYR B CA 1
ATOM 3312 C C . TYR B 1 199 ? -8.789 -6.93 -14.422 1 98.81 199 TYR B C 1
ATOM 3314 O O . TYR B 1 199 ? -9.805 -6.922 -13.727 1 98.81 199 TYR B O 1
ATOM 3322 N N . ASP B 1 200 ? -8.789 -7.211 -15.719 1 98.69 200 ASP B N 1
ATOM 3323 C CA . ASP B 1 200 ? -10.031 -7.516 -16.422 1 98.69 200 ASP B CA 1
ATOM 3324 C C . ASP B 1 200 ? -10.68 -8.781 -15.859 1 98.69 200 ASP B C 1
ATOM 3326 O O . ASP B 1 200 ? -11.898 -8.836 -15.688 1 98.69 200 ASP B O 1
ATOM 3330 N N . GLN B 1 201 ? -9.883 -9.812 -15.562 1 98.44 201 GLN B N 1
ATOM 3331 C CA . GLN B 1 201 ? -10.406 -11.047 -14.984 1 98.44 201 GLN B CA 1
ATOM 3332 C C . GLN B 1 201 ? -11.047 -10.781 -13.625 1 98.44 201 GLN B C 1
ATOM 3334 O O . GLN B 1 201 ? -12.148 -11.258 -13.352 1 98.44 201 GLN B O 1
ATOM 3339 N N . ILE B 1 202 ? -10.406 -9.969 -12.797 1 98.5 202 ILE B N 1
ATOM 3340 C CA . ILE B 1 202 ? -10.859 -9.711 -11.43 1 98.5 202 ILE B CA 1
ATOM 3341 C C . ILE B 1 202 ? -12.094 -8.812 -11.453 1 98.5 202 ILE B C 1
ATOM 3343 O O . ILE B 1 202 ? -13.031 -9.016 -10.688 1 98.5 202 ILE B O 1
ATOM 3347 N N . ASN B 1 203 ? -12.016 -7.84 -12.312 1 97.56 203 ASN B N 1
ATOM 3348 C CA . ASN B 1 203 ? -13.109 -6.879 -12.414 1 97.56 203 ASN B CA 1
ATOM 3349 C C . ASN B 1 203 ? -14.422 -7.562 -12.789 1 97.56 203 ASN B C 1
ATOM 3351 O O . ASN B 1 203 ? -15.5 -7.07 -12.453 1 97.56 203 ASN B O 1
ATOM 3355 N N . GLU B 1 204 ? -14.344 -8.727 -13.461 1 97.31 204 GLU B N 1
ATOM 3356 C CA . GLU B 1 204 ? -15.539 -9.438 -13.898 1 97.31 204 GLU B CA 1
ATOM 3357 C C . GLU B 1 204 ? -15.82 -10.656 -13.023 1 97.31 204 GLU B C 1
ATOM 3359 O O . GLU B 1 204 ? -16.766 -11.398 -13.266 1 97.31 204 GLU B O 1
ATOM 3364 N N . TRP B 1 205 ? -15.023 -10.883 -12.07 1 98.56 205 TRP B N 1
ATOM 3365 C CA . TRP B 1 205 ? -15.133 -12.055 -11.211 1 98.56 205 TRP B CA 1
ATOM 3366 C C . TRP B 1 205 ? -16.375 -11.977 -10.336 1 98.56 205 TRP B C 1
ATOM 3368 O O . TRP B 1 205 ? -16.453 -11.148 -9.43 1 98.56 205 TRP B O 1
ATOM 3378 N N . PRO B 1 206 ? -17.359 -12.812 -10.492 1 98.25 206 PRO B N 1
ATOM 3379 C CA . PRO B 1 206 ? -18.641 -12.719 -9.781 1 98.25 206 PRO B CA 1
ATOM 3380 C C . PRO B 1 206 ? -18.469 -12.742 -8.266 1 98.25 206 PRO B C 1
ATOM 3382 O O . PRO B 1 206 ? -19.156 -12 -7.555 1 98.25 206 PRO B O 1
ATOM 3385 N N . ALA B 1 207 ? -17.578 -13.523 -7.789 1 98.56 207 ALA B N 1
ATOM 3386 C CA . ALA B 1 207 ? -17.391 -13.625 -6.344 1 98.56 207 ALA B CA 1
ATOM 3387 C C . ALA B 1 207 ? -17.016 -12.273 -5.742 1 98.56 207 ALA B C 1
ATOM 3389 O O . ALA B 1 207 ? -17.562 -11.859 -4.719 1 98.56 207 ALA B O 1
ATOM 3390 N N . LEU B 1 208 ? -16.125 -11.594 -6.395 1 98.62 208 LEU B N 1
ATOM 3391 C CA . LEU B 1 208 ? -15.68 -10.297 -5.906 1 98.62 208 LEU B CA 1
ATOM 3392 C C . LEU B 1 208 ? -16.766 -9.242 -6.086 1 98.62 208 LEU B C 1
ATOM 3394 O O . LEU B 1 208 ? -17.031 -8.445 -5.184 1 98.62 208 LEU B O 1
ATOM 3398 N N . LYS B 1 209 ? -17.344 -9.234 -7.223 1 97.75 209 LYS B N 1
ATOM 3399 C CA . LYS B 1 209 ? -18.406 -8.266 -7.508 1 97.75 209 LYS B CA 1
ATOM 3400 C C . LYS B 1 209 ? -19.547 -8.391 -6.516 1 97.75 209 LYS B C 1
ATOM 3402 O O . LYS B 1 209 ? -20.062 -7.383 -6.016 1 97.75 209 LYS B O 1
ATOM 3407 N N . ASN B 1 210 ? -19.938 -9.641 -6.273 1 97.75 210 ASN B N 1
ATOM 3408 C CA . ASN B 1 210 ? -21.016 -9.883 -5.324 1 97.75 210 ASN B CA 1
ATOM 3409 C C . ASN B 1 210 ? -20.641 -9.438 -3.916 1 97.75 210 ASN B C 1
ATOM 3411 O O . ASN B 1 210 ? -21.438 -8.797 -3.223 1 97.75 210 ASN B O 1
ATOM 3415 N N . TRP B 1 211 ? -19.453 -9.758 -3.514 1 98.19 211 TRP B N 1
ATOM 3416 C CA . TRP B 1 211 ? -18.984 -9.352 -2.193 1 98.19 211 TRP B CA 1
ATOM 3417 C C . TRP B 1 211 ? -18.969 -7.832 -2.062 1 98.19 211 TRP B C 1
ATOM 3419 O O . TRP B 1 211 ? -19.328 -7.289 -1.019 1 98.19 211 TRP B O 1
ATOM 3429 N N . ALA B 1 212 ? -18.516 -7.117 -3.123 1 97.56 212 ALA B N 1
ATOM 3430 C CA . ALA B 1 212 ? -18.344 -5.664 -3.123 1 97.56 212 ALA B CA 1
ATOM 3431 C C . ALA B 1 212 ? -19.672 -4.961 -3.369 1 97.56 212 ALA B C 1
ATOM 3433 O O . ALA B 1 212 ? -19.75 -3.729 -3.344 1 97.56 212 ALA B O 1
ATOM 3434 N N . ASP B 1 213 ? -20.766 -5.711 -3.615 1 95.31 213 ASP B N 1
ATOM 3435 C CA . ASP B 1 213 ? -22.078 -5.172 -3.939 1 95.31 213 ASP B CA 1
ATOM 3436 C C . ASP B 1 213 ? -22.016 -4.246 -5.152 1 95.31 213 ASP B C 1
ATOM 3438 O O . ASP B 1 213 ? -22.562 -3.145 -5.133 1 95.31 213 ASP B O 1
ATOM 3442 N N . LEU B 1 214 ? -21.125 -4.664 -6.039 1 90.75 214 LEU B N 1
ATOM 3443 C CA . LEU B 1 214 ? -20.984 -3.926 -7.289 1 90.75 214 LEU B CA 1
ATOM 3444 C C . LEU B 1 214 ? -21.75 -4.625 -8.414 1 90.75 214 LEU B C 1
ATOM 3446 O O . LEU B 1 214 ? -21.797 -5.855 -8.461 1 90.75 214 LEU B O 1
ATOM 3450 N N . LYS B 1 215 ? -22.703 -3.828 -8.961 1 74.81 215 LYS B N 1
ATOM 3451 C CA . LYS B 1 215 ? -23.484 -4.375 -10.062 1 74.81 215 LYS B CA 1
ATOM 3452 C C . LYS B 1 215 ? -22.656 -4.461 -11.344 1 74.81 215 LYS B C 1
ATOM 3454 O O . LYS B 1 215 ? -21.75 -3.662 -11.555 1 74.81 215 LYS B O 1
#

Radius of gyration: 21.86 Å; Cα contacts (8 Å, |Δi|>4): 848; chains: 2; bounding box: 50×63×51 Å

InterPro domains:
  IPR013830 SGNH hydrolase-type esterase domain [PF13472] (10-196)
  IPR036514 SGNH hydrolase superfamily [G3DSA:3.40.50.1110] (3-213)
  IPR051532 Diverse Ester Hydrolysis Enzymes [PTHR30383] (7-203)